Protein AF-A0A923X0F4-F1 (afdb_monomer)

Mean predicted aligned error: 13.79 Å

Nearest PDB structures (foldseek):
  4oao-assembly1_B  TM=5.473E-01  e=1.309E+00  Geobacillus stearothermophilus
  4oap-assembly1_A  TM=5.104E-01  e=1.537E+00  Geobacillus stearothermophilus
  1cec-assembly1_A  TM=6.690E-01  e=5.242E+00  Acetivibrio thermocellus
  1ceo-assembly1_A  TM=1.581E-01  e=5.242E+00  Acetivibrio thermocellus

pLDDT: mean 73.49, std 22.54, range [30.67, 98.38]

Structure (mmCIF, N/CA/C/O backbone):
data_AF-A0A923X0F4-F1
#
_entry.id   AF-A0A923X0F4-F1
#
loop_
_atom_site.group_PDB
_atom_site.id
_atom_site.type_symbol
_atom_site.label_atom_id
_atom_site.label_alt_id
_atom_site.label_comp_id
_atom_site.label_asym_id
_atom_site.label_entity_id
_atom_site.label_seq_id
_atom_site.pdbx_PDB_ins_code
_atom_site.Cartn_x
_atom_site.Cartn_y
_atom_site.Cartn_z
_atom_site.occupancy
_atom_site.B_iso_or_equiv
_atom_site.auth_seq_id
_atom_site.auth_comp_id
_atom_site.auth_asym_id
_atom_site.auth_atom_id
_atom_site.pdbx_PDB_model_num
ATOM 1 N N . MET A 1 1 ? -20.127 78.535 -13.887 1.00 40.78 1 MET A N 1
ATOM 2 C CA . MET A 1 1 ? -19.732 77.899 -12.608 1.00 40.78 1 MET A CA 1
ATOM 3 C C . MET A 1 1 ? -20.714 76.769 -12.311 1.00 40.78 1 MET A C 1
ATOM 5 O O . MET A 1 1 ? -21.790 77.028 -11.791 1.00 40.78 1 MET A O 1
ATOM 9 N N . HIS A 1 2 ? -20.401 75.542 -12.746 1.00 36.91 2 HIS A N 1
ATOM 10 C CA . HIS A 1 2 ? -21.271 74.368 -12.594 1.00 36.91 2 HIS A CA 1
ATOM 11 C C . HIS A 1 2 ? -20.796 73.455 -11.456 1.00 36.91 2 HIS A C 1
ATOM 13 O O . HIS A 1 2 ? -19.602 73.264 -11.246 1.00 36.91 2 HIS A O 1
ATOM 19 N N . ARG A 1 3 ? -21.784 72.928 -10.728 1.00 49.88 3 ARG A N 1
ATOM 20 C CA . ARG A 1 3 ? -21.697 72.072 -9.541 1.00 49.88 3 ARG A CA 1
ATOM 21 C C . ARG A 1 3 ? -20.955 70.756 -9.821 1.00 49.88 3 ARG A C 1
ATOM 23 O O . ARG A 1 3 ? -21.397 69.990 -10.669 1.00 49.88 3 ARG A O 1
ATOM 30 N N . PHE A 1 4 ? -19.941 70.439 -9.015 1.00 44.97 4 PHE A N 1
ATOM 31 C CA . PHE A 1 4 ? -19.507 69.062 -8.748 1.00 44.97 4 PHE A CA 1
ATOM 32 C C . PHE A 1 4 ? -19.770 68.751 -7.272 1.00 44.97 4 PHE A C 1
ATOM 34 O O . PHE A 1 4 ? -18.969 69.057 -6.396 1.00 44.97 4 PHE A O 1
ATOM 41 N N . SER A 1 5 ? -20.930 68.162 -6.993 1.00 45.16 5 SER A N 1
ATOM 42 C CA . SER A 1 5 ? -21.288 67.637 -5.676 1.00 45.16 5 SER A CA 1
ATOM 43 C C . SER A 1 5 ? -21.949 66.273 -5.855 1.00 45.16 5 SER A C 1
ATOM 45 O O . SER A 1 5 ? -23.154 66.203 -6.084 1.00 45.16 5 SER A O 1
ATOM 47 N N . SER A 1 6 ? -21.155 65.199 -5.822 1.00 46.47 6 SER A N 1
ATOM 48 C CA . SER A 1 6 ? -21.557 63.860 -5.341 1.00 46.47 6 SER A CA 1
ATOM 49 C C . SER A 1 6 ? -20.480 62.801 -5.616 1.00 46.47 6 SER A C 1
ATOM 51 O O . SER A 1 6 ? -20.704 61.825 -6.322 1.00 46.47 6 SER A O 1
ATOM 53 N N . LEU A 1 7 ? -19.309 62.928 -4.989 1.00 45.50 7 LEU A N 1
ATOM 54 C CA . LEU A 1 7 ? -18.513 61.734 -4.695 1.00 45.50 7 LEU A CA 1
ATOM 55 C C . LEU A 1 7 ? -18.992 61.212 -3.342 1.00 45.50 7 LEU A C 1
ATOM 57 O O . LEU A 1 7 ? -18.566 61.678 -2.289 1.00 45.50 7 LEU A O 1
ATOM 61 N N . ARG A 1 8 ? -19.971 60.298 -3.382 1.00 57.38 8 ARG A N 1
ATOM 62 C CA . ARG A 1 8 ? -20.372 59.522 -2.205 1.00 57.38 8 ARG A CA 1
ATOM 63 C C . ARG A 1 8 ? -19.148 58.738 -1.734 1.00 57.38 8 ARG A C 1
ATOM 65 O O . ARG A 1 8 ? -18.519 58.042 -2.526 1.00 57.38 8 ARG A O 1
ATOM 72 N N . SER A 1 9 ? -18.813 58.879 -0.457 1.00 61.22 9 SER A N 1
ATOM 73 C CA . SER A 1 9 ? -17.728 58.154 0.198 1.00 61.22 9 SER A CA 1
ATOM 74 C C . SER A 1 9 ? -17.900 56.650 -0.016 1.00 61.22 9 SER A C 1
ATOM 76 O O . SER A 1 9 ? -18.870 56.064 0.469 1.00 61.22 9 SER A O 1
ATOM 78 N N . ILE A 1 10 ? -16.970 56.028 -0.739 1.00 66.12 10 ILE A N 1
ATOM 79 C CA . ILE A 1 10 ? -16.886 54.569 -0.810 1.00 66.12 10 ILE A CA 1
ATOM 80 C C . ILE A 1 10 ? -16.557 54.085 0.610 1.00 66.12 10 ILE A C 1
ATOM 82 O O . ILE A 1 10 ? -15.610 54.606 1.209 1.00 66.12 10 ILE A O 1
ATOM 86 N N . PRO A 1 11 ? -17.312 53.131 1.182 1.00 76.69 11 PRO A N 1
ATOM 87 C CA . PRO A 1 11 ? -17.006 52.605 2.503 1.00 76.69 11 PRO A CA 1
ATOM 88 C C . PRO A 1 11 ? -15.574 52.069 2.511 1.00 76.69 11 PRO A C 1
ATOM 90 O O . PRO A 1 11 ? -15.202 51.289 1.631 1.00 76.69 11 PRO A O 1
ATOM 93 N N . LEU A 1 12 ? -14.775 52.447 3.514 1.00 69.31 12 LEU A N 1
ATOM 94 C CA . LEU A 1 12 ? -13.382 51.993 3.651 1.00 69.31 12 LEU A CA 1
ATOM 95 C C . LEU A 1 12 ? -13.247 50.461 3.526 1.00 69.31 12 LEU A C 1
ATOM 97 O O . LEU A 1 12 ? -12.248 49.964 3.008 1.00 69.31 12 LEU A O 1
ATOM 101 N N . GLY A 1 13 ? -14.275 49.713 3.944 1.00 73.00 13 GLY A N 1
ATOM 102 C CA . GLY A 1 13 ? -14.331 48.255 3.826 1.00 73.00 13 GLY A CA 1
ATOM 103 C C . GLY A 1 13 ? -14.318 47.736 2.384 1.00 73.00 13 GLY A C 1
ATOM 104 O O . GLY A 1 13 ? -13.691 46.715 2.117 1.00 73.00 13 GLY A O 1
ATOM 105 N N . THR A 1 14 ? -14.939 48.443 1.437 1.00 65.81 14 THR A N 1
ATOM 106 C CA . THR A 1 14 ? -14.987 48.038 0.022 1.00 65.81 14 THR A CA 1
ATOM 107 C C . THR A 1 14 ? -13.632 48.244 -0.655 1.00 65.81 14 THR A C 1
ATOM 109 O O . THR A 1 14 ? -13.173 47.382 -1.402 1.00 65.81 14 THR A O 1
ATOM 112 N N . VAL A 1 15 ? -12.948 49.346 -0.329 1.00 69.25 15 VAL A N 1
ATOM 113 C CA . VAL A 1 15 ? -11.586 49.625 -0.816 1.00 69.25 15 VAL A CA 1
ATOM 114 C C . VAL A 1 15 ? -10.592 48.613 -0.242 1.00 69.25 15 VAL A C 1
ATOM 116 O O . VAL A 1 15 ? -9.762 48.083 -0.977 1.00 69.25 15 VAL A O 1
ATOM 119 N N . ALA A 1 16 ? -10.717 48.274 1.044 1.00 63.53 16 ALA A N 1
ATOM 120 C CA . ALA A 1 16 ? -9.880 47.259 1.679 1.00 63.53 16 ALA A CA 1
ATOM 121 C C . ALA A 1 16 ? -10.067 45.868 1.045 1.00 63.53 16 ALA A C 1
ATOM 123 O O . ALA A 1 16 ? -9.080 45.178 0.799 1.00 63.53 16 ALA A O 1
ATOM 124 N N . LEU A 1 17 ? -11.305 45.470 0.721 1.00 61.31 17 LEU A N 1
ATOM 125 C CA . LEU A 1 17 ? -11.577 44.192 0.053 1.00 61.31 17 LEU A CA 1
ATOM 126 C C . LEU A 1 17 ? -10.987 44.143 -1.364 1.00 61.31 17 LEU A C 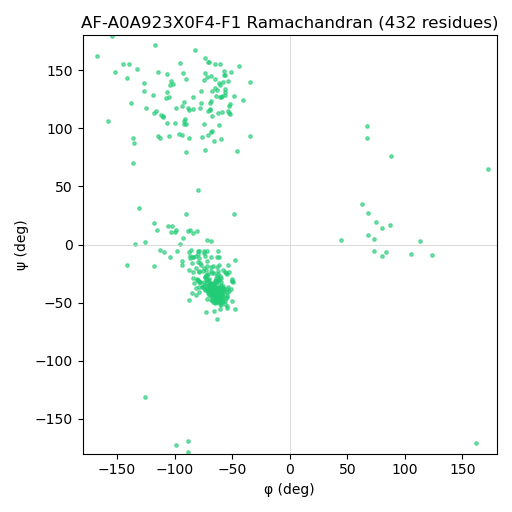1
ATOM 128 O O . LEU A 1 17 ? -10.387 43.138 -1.743 1.00 61.31 17 LEU A O 1
ATOM 132 N N . ALA A 1 18 ? -11.125 45.232 -2.126 1.00 66.25 18 ALA A N 1
ATOM 133 C CA . ALA A 1 18 ? -10.590 45.335 -3.481 1.00 66.25 18 ALA A CA 1
ATOM 134 C C . ALA A 1 18 ? -9.054 45.295 -3.494 1.00 66.25 18 ALA A C 1
ATOM 136 O O . ALA A 1 18 ? -8.463 44.567 -4.289 1.00 66.25 18 ALA A O 1
ATOM 137 N N . LEU A 1 19 ? -8.400 46.004 -2.568 1.00 66.00 19 LEU A N 1
ATOM 138 C CA . LEU A 1 19 ? -6.943 45.962 -2.411 1.00 66.00 19 LEU A CA 1
ATOM 139 C C . LEU A 1 19 ? -6.453 44.577 -1.978 1.00 66.00 19 LEU A C 1
ATOM 141 O O . LEU A 1 19 ? -5.421 44.115 -2.459 1.00 66.00 19 LEU A O 1
ATOM 145 N N . PHE A 1 20 ? -7.203 43.882 -1.119 1.00 66.50 20 PHE A N 1
ATOM 146 C CA . PHE A 1 20 ? -6.862 42.522 -0.703 1.00 66.50 20 PHE A CA 1
ATOM 147 C C . PHE A 1 20 ? -6.993 41.518 -1.858 1.00 66.50 20 PHE A C 1
ATOM 149 O O . PHE A 1 20 ? -6.129 40.657 -2.028 1.00 66.50 20 PHE A O 1
ATOM 156 N N . ALA A 1 21 ? -8.037 41.650 -2.681 1.00 64.44 21 ALA A N 1
ATOM 157 C CA . ALA A 1 21 ? -8.219 40.847 -3.889 1.00 64.44 21 ALA A CA 1
ATOM 158 C C . ALA A 1 21 ? -7.116 41.117 -4.927 1.00 64.44 21 ALA A C 1
ATOM 160 O O . ALA A 1 21 ? -6.571 40.175 -5.501 1.00 64.44 21 ALA A O 1
ATOM 161 N N . LEU A 1 22 ? -6.727 42.384 -5.112 1.00 63.19 22 LEU A N 1
ATOM 162 C CA . LEU A 1 22 ? -5.649 42.778 -6.019 1.00 63.19 22 LEU A CA 1
ATOM 163 C C . LEU A 1 22 ? -4.289 42.242 -5.548 1.00 63.19 22 LEU A C 1
ATOM 165 O O . LEU A 1 22 ? -3.535 41.688 -6.341 1.00 63.19 22 LEU A O 1
ATOM 169 N N . LEU A 1 23 ? -3.990 42.338 -4.250 1.00 57.12 23 LEU A N 1
ATOM 170 C CA . LEU A 1 23 ? -2.750 41.814 -3.674 1.00 57.12 23 LEU A CA 1
ATOM 171 C C . LEU A 1 23 ? -2.678 40.285 -3.790 1.00 57.12 23 LEU A C 1
ATOM 173 O O . LEU A 1 23 ? -1.623 39.740 -4.109 1.00 57.12 23 LEU A O 1
ATOM 177 N N . ALA A 1 24 ? -3.800 39.589 -3.584 1.00 55.06 24 ALA A N 1
ATOM 178 C CA . ALA A 1 24 ? -3.887 38.150 -3.804 1.00 55.06 24 ALA A CA 1
ATOM 179 C C . ALA A 1 24 ? -3.652 37.787 -5.280 1.00 55.06 24 ALA A C 1
ATOM 181 O O . ALA A 1 24 ? -2.912 36.847 -5.555 1.00 55.06 24 ALA A O 1
ATOM 182 N N . ALA A 1 25 ? -4.210 38.554 -6.222 1.00 56.00 25 ALA A N 1
ATOM 183 C CA . ALA A 1 25 ? -3.979 38.355 -7.651 1.00 56.00 25 ALA A CA 1
ATOM 184 C C . ALA A 1 25 ? -2.509 38.595 -8.042 1.00 56.00 25 ALA A C 1
ATOM 186 O O . ALA A 1 25 ? -1.935 37.794 -8.773 1.00 56.00 25 ALA A O 1
ATOM 187 N N . VAL A 1 26 ? -1.866 39.636 -7.501 1.00 54.53 26 VAL A N 1
ATOM 188 C CA . VAL A 1 26 ? -0.442 39.933 -7.746 1.00 54.53 26 VAL A CA 1
ATOM 189 C C . VAL A 1 26 ? 0.465 38.845 -7.167 1.00 54.53 26 VAL A C 1
ATOM 191 O O . VAL A 1 26 ? 1.385 38.395 -7.841 1.00 54.53 26 VAL A O 1
ATOM 194 N N . LEU A 1 27 ? 0.188 38.356 -5.956 1.00 48.88 27 LEU A N 1
ATOM 195 C CA . LEU A 1 27 ? 0.956 37.264 -5.343 1.00 48.88 27 LEU A CA 1
ATOM 196 C C . LEU A 1 27 ? 0.783 35.922 -6.071 1.00 48.88 27 LEU A C 1
ATOM 198 O O . LEU A 1 27 ? 1.667 35.072 -5.994 1.00 48.88 27 LEU A O 1
ATOM 202 N N . VAL A 1 28 ? -0.331 35.734 -6.782 1.00 49.91 28 VAL A N 1
ATOM 203 C CA . VAL A 1 28 ? -0.559 34.589 -7.680 1.00 49.91 28 VAL A CA 1
ATOM 204 C C . VAL A 1 28 ? 0.134 34.791 -9.035 1.00 49.91 28 VAL A C 1
ATOM 206 O O . VAL A 1 28 ? 0.561 33.816 -9.647 1.00 49.91 28 VAL A O 1
ATOM 209 N N . ALA A 1 29 ? 0.284 36.038 -9.491 1.00 45.19 29 ALA A N 1
ATOM 210 C CA . ALA A 1 29 ? 0.821 36.375 -10.807 1.00 45.19 29 ALA A CA 1
ATOM 211 C C . ALA A 1 29 ? 2.353 36.485 -10.881 1.00 45.19 29 ALA A C 1
ATOM 213 O O . ALA A 1 29 ? 2.873 36.552 -11.990 1.00 45.19 29 ALA A O 1
ATOM 214 N N . VAL A 1 30 ? 3.089 36.504 -9.760 1.00 39.50 30 VAL A N 1
ATOM 215 C CA . VAL A 1 30 ? 4.566 36.538 -9.767 1.00 39.50 30 VAL A CA 1
ATOM 216 C C . VAL A 1 30 ? 5.127 35.110 -9.717 1.00 39.50 30 VAL A C 1
ATOM 218 O O . VAL A 1 30 ? 5.106 34.484 -8.654 1.00 39.50 30 VAL A O 1
ATOM 221 N N . PRO A 1 31 ? 5.680 34.560 -10.816 1.00 49.06 31 PRO A N 1
ATOM 222 C CA . PRO A 1 31 ? 6.335 33.264 -10.782 1.00 49.06 31 PRO A CA 1
ATOM 223 C C . PRO A 1 31 ? 7.725 33.423 -10.157 1.00 49.06 31 PRO A C 1
ATOM 225 O O . PRO A 1 31 ? 8.521 34.266 -10.570 1.00 49.06 31 PRO A O 1
ATOM 228 N N . ASN A 1 32 ? 8.063 32.560 -9.198 1.00 44.50 32 ASN A N 1
ATOM 229 C CA . ASN A 1 32 ? 9.451 32.344 -8.789 1.00 44.50 32 ASN A CA 1
ATOM 230 C C . ASN A 1 32 ? 10.218 31.709 -9.963 1.00 44.50 32 ASN A C 1
ATOM 232 O O . ASN A 1 32 ? 10.290 30.485 -10.072 1.00 44.50 32 ASN A O 1
ATOM 236 N N . ALA A 1 33 ? 10.795 32.540 -10.835 1.00 38.69 33 ALA A N 1
ATOM 237 C CA . ALA A 1 33 ? 11.501 32.124 -12.051 1.00 38.69 33 ALA A CA 1
ATOM 238 C C . ALA A 1 33 ? 12.635 31.107 -11.798 1.00 38.69 33 ALA A C 1
ATOM 240 O O . ALA A 1 33 ? 12.915 30.270 -12.645 1.00 38.69 33 ALA A O 1
ATOM 241 N N . ARG A 1 34 ? 13.222 31.083 -10.592 1.00 37.38 34 ARG A N 1
ATOM 242 C CA . ARG A 1 34 ? 14.266 30.112 -10.207 1.00 37.38 34 ARG A CA 1
ATOM 243 C C . ARG A 1 34 ? 13.759 28.720 -9.805 1.00 37.38 34 ARG A C 1
ATOM 245 O O . ARG A 1 34 ? 14.556 27.796 -9.707 1.00 37.38 34 ARG A O 1
ATOM 252 N N . GLY A 1 35 ? 12.462 28.553 -9.540 1.00 37.97 35 GLY A N 1
ATOM 253 C CA . GLY A 1 35 ? 11.881 27.253 -9.178 1.00 37.97 35 GLY A CA 1
ATOM 254 C C . GLY A 1 35 ? 11.451 26.407 -10.381 1.00 37.97 35 GLY A C 1
ATOM 255 O O . GLY A 1 35 ? 11.336 25.190 -10.253 1.00 37.97 35 GLY A O 1
ATOM 256 N N . ALA A 1 36 ? 11.216 27.042 -11.533 1.00 38.47 36 ALA A N 1
ATOM 257 C CA . ALA A 1 36 ? 10.720 26.388 -12.742 1.00 38.47 36 ALA A CA 1
ATOM 258 C C . ALA A 1 36 ? 11.828 25.632 -13.502 1.00 38.47 36 ALA A C 1
ATOM 260 O O . ALA A 1 36 ? 11.615 24.486 -13.888 1.00 38.47 36 ALA A O 1
ATOM 261 N N . GLU A 1 37 ? 13.032 26.207 -13.607 1.00 33.72 37 GLU A N 1
ATOM 262 C CA . GLU A 1 37 ? 14.169 25.598 -14.324 1.00 33.72 37 GLU A CA 1
ATOM 263 C C . GLU A 1 37 ? 14.682 24.299 -13.679 1.00 33.72 37 GLU A C 1
ATOM 265 O O . GLU A 1 37 ? 15.020 23.345 -14.374 1.00 33.72 37 GLU A O 1
ATOM 270 N N . ILE A 1 38 ? 14.689 24.204 -12.343 1.00 38.75 38 ILE A N 1
ATOM 271 C CA . ILE A 1 38 ? 15.139 22.987 -11.638 1.00 38.75 38 ILE A CA 1
ATOM 272 C C . ILE A 1 38 ? 14.076 21.870 -11.721 1.00 38.75 38 ILE A C 1
ATOM 274 O O . ILE A 1 38 ? 14.395 20.688 -11.597 1.00 38.75 38 ILE A O 1
ATOM 278 N N . ALA A 1 39 ? 12.806 22.223 -11.950 1.00 33.06 39 ALA A N 1
ATOM 279 C CA . ALA A 1 39 ? 11.706 21.266 -12.048 1.00 33.06 39 ALA A CA 1
ATOM 280 C C . ALA A 1 39 ? 11.567 20.636 -13.447 1.00 33.06 39 ALA A C 1
ATOM 282 O O . ALA A 1 39 ? 11.201 19.464 -13.525 1.00 33.06 39 ALA A O 1
ATOM 283 N N . GLU A 1 40 ? 11.879 21.371 -14.522 1.00 33.12 40 GLU A N 1
ATOM 284 C CA . GLU A 1 40 ? 11.744 20.898 -15.913 1.00 33.12 40 GLU A CA 1
ATOM 285 C C . GLU A 1 40 ? 12.791 19.854 -16.323 1.00 33.12 40 GLU A C 1
ATOM 287 O O . GLU A 1 40 ? 12.490 18.980 -17.130 1.00 33.12 40 GLU A O 1
ATOM 292 N N . GLY A 1 41 ? 13.991 19.882 -15.736 1.00 30.67 41 GLY A N 1
ATOM 293 C CA . GLY A 1 41 ? 15.040 18.901 -16.046 1.00 30.67 41 GLY A CA 1
ATOM 294 C C . GLY A 1 41 ? 14.861 17.526 -15.384 1.00 30.67 41 GLY A C 1
ATOM 295 O O . GLY A 1 41 ? 15.521 16.573 -15.786 1.00 30.67 41 GLY A O 1
ATOM 296 N N . TYR A 1 42 ? 14.002 17.407 -14.361 1.00 31.11 42 TYR A N 1
ATOM 297 C CA . TYR A 1 42 ? 13.914 16.201 -13.513 1.00 31.11 42 TYR A CA 1
ATOM 298 C C . TYR A 1 42 ? 12.550 15.496 -13.562 1.00 31.11 42 TYR A C 1
ATOM 300 O O . TYR A 1 42 ? 12.433 14.327 -13.195 1.00 31.11 42 TYR A O 1
ATOM 308 N N . TYR A 1 43 ? 11.512 16.199 -14.011 1.00 34.72 43 TYR A N 1
ATOM 309 C CA . TYR A 1 43 ? 10.156 15.689 -14.159 1.00 34.72 43 TYR A CA 1
ATOM 310 C C . TYR A 1 43 ? 9.634 16.214 -15.490 1.00 34.72 43 TYR A C 1
ATOM 312 O O . TYR A 1 43 ? 9.623 17.426 -15.686 1.00 34.72 43 TYR A O 1
ATOM 320 N N . GLY A 1 44 ? 9.245 15.312 -16.394 1.00 34.53 44 GLY A N 1
ATOM 321 C CA . GLY A 1 44 ? 8.764 15.647 -17.735 1.00 34.53 44 GLY A CA 1
ATOM 322 C C . GLY A 1 44 ? 7.786 16.826 -17.761 1.00 34.53 44 GLY A C 1
ATOM 323 O O . GLY A 1 44 ? 7.118 17.128 -16.769 1.00 34.53 44 GLY A O 1
ATOM 324 N N . SER A 1 45 ? 7.747 17.504 -18.912 1.00 38.34 45 SER A N 1
ATOM 325 C CA . SER A 1 45 ? 7.059 18.781 -19.140 1.00 38.34 45 SER A CA 1
ATOM 326 C C . SER A 1 45 ? 5.754 18.944 -18.343 1.00 38.34 45 SER A C 1
ATOM 328 O O . SER A 1 45 ? 4.927 18.031 -18.265 1.00 38.34 45 SER A O 1
ATOM 330 N N . ASN A 1 46 ? 5.512 20.153 -17.817 1.00 38.88 46 ASN A N 1
ATOM 331 C CA . ASN A 1 46 ? 4.300 20.546 -17.074 1.00 38.88 46 ASN A CA 1
ATOM 332 C C . ASN A 1 46 ? 2.962 20.153 -17.750 1.00 38.88 46 ASN A C 1
ATOM 334 O O . ASN A 1 46 ? 1.907 20.171 -17.113 1.00 38.88 46 ASN A O 1
ATOM 338 N N . LYS A 1 47 ? 2.997 19.752 -19.024 1.00 38.19 47 LYS A N 1
ATOM 339 C CA . LYS A 1 47 ? 1.879 19.251 -19.817 1.00 38.19 47 LYS A CA 1
ATOM 340 C C . LYS A 1 47 ? 1.278 17.934 -19.295 1.00 38.19 47 LYS A C 1
ATOM 342 O O . LYS A 1 47 ? 0.057 17.805 -19.390 1.00 38.19 47 LYS A O 1
ATOM 347 N N . GLU A 1 48 ? 2.069 17.032 -18.692 1.00 39.94 48 GLU A N 1
ATOM 348 C CA . GLU A 1 48 ? 1.570 15.784 -18.066 1.00 39.94 48 GLU A CA 1
ATOM 349 C C . GLU A 1 48 ? 0.839 16.046 -16.735 1.00 39.94 48 GLU A C 1
ATOM 351 O O . GLU A 1 48 ? -0.091 15.328 -16.376 1.00 39.94 48 GLU A O 1
ATOM 356 N N . ARG A 1 49 ? 1.189 17.122 -16.013 1.00 45.19 49 ARG A N 1
ATOM 357 C CA . ARG A 1 49 ? 0.538 17.498 -14.739 1.00 45.19 49 ARG A CA 1
ATOM 358 C C . ARG A 1 49 ? -0.855 18.111 -14.901 1.00 45.19 49 ARG A C 1
ATOM 360 O O . ARG A 1 49 ? -1.617 18.109 -13.938 1.00 45.19 49 ARG A O 1
ATOM 367 N N . ALA A 1 50 ? -1.183 18.629 -16.084 1.00 40.41 50 ALA A N 1
ATOM 368 C CA . ALA A 1 50 ? -2.487 19.227 -16.387 1.00 40.41 50 ALA A CA 1
ATOM 369 C C . ALA A 1 50 ? -3.547 18.194 -16.837 1.00 40.41 50 ALA A C 1
ATOM 371 O O . ALA A 1 50 ? -4.710 18.543 -17.044 1.00 40.41 50 ALA A O 1
ATOM 372 N N . GLU A 1 51 ? -3.172 16.919 -16.994 1.00 37.19 51 GLU A N 1
ATOM 373 C CA . GLU A 1 51 ? -4.077 15.840 -17.402 1.00 37.19 51 GLU A CA 1
ATOM 374 C C . GLU A 1 51 ? -4.655 15.108 -16.186 1.00 37.19 51 GLU A C 1
ATOM 376 O O . GLU A 1 51 ? -4.048 14.172 -15.687 1.00 37.19 51 GLU A O 1
ATOM 381 N N . GLY A 1 52 ? -5.846 15.507 -15.725 1.00 45.59 52 GLY A N 1
ATOM 382 C CA . GLY A 1 52 ? -6.654 14.713 -14.788 1.00 45.59 52 GLY A CA 1
ATOM 383 C C . GLY A 1 52 ? -6.041 14.578 -13.393 1.00 45.59 52 GLY A C 1
ATOM 384 O O . GLY A 1 52 ? -5.148 13.773 -13.165 1.00 45.59 52 GLY A O 1
ATOM 385 N N . SER A 1 53 ? -6.551 15.355 -12.438 1.00 50.91 53 SER A N 1
ATOM 386 C CA . SER A 1 53 ? -6.077 15.480 -11.051 1.00 50.91 53 SER A CA 1
ATOM 387 C C . SER A 1 53 ? -5.526 14.182 -10.437 1.00 50.91 53 SER A C 1
ATOM 389 O O . SER A 1 53 ? -6.293 13.405 -9.864 1.00 50.91 53 SER A O 1
ATOM 391 N N . ILE A 1 54 ? -4.205 13.970 -10.528 1.00 61.66 54 ILE A N 1
ATOM 392 C CA . ILE A 1 54 ? -3.475 12.887 -9.849 1.00 61.66 54 ILE A CA 1
ATOM 393 C C . ILE A 1 54 ? -4.045 12.760 -8.435 1.00 61.66 54 ILE A C 1
ATOM 395 O O . ILE A 1 54 ? -4.088 13.774 -7.726 1.00 61.66 54 ILE A O 1
ATOM 399 N N . PRO A 1 55 ? -4.523 11.575 -8.020 1.00 70.56 55 PRO A N 1
ATOM 400 C CA . PRO A 1 55 ? -5.241 11.470 -6.771 1.00 70.56 55 PRO A CA 1
ATOM 401 C C . PRO A 1 55 ? -4.356 11.860 -5.610 1.00 70.56 55 PRO A C 1
ATOM 403 O O . PRO A 1 55 ? -3.360 11.205 -5.296 1.00 70.56 55 PRO A O 1
ATOM 406 N N . SER A 1 56 ? -4.746 12.978 -5.015 1.00 82.12 56 SER A N 1
ATOM 407 C CA . SER A 1 56 ? -4.053 13.625 -3.925 1.00 82.12 56 SER A CA 1
ATOM 408 C C . SER A 1 56 ? -4.663 13.198 -2.600 1.00 82.12 56 SER A C 1
ATOM 410 O O . SER A 1 56 ? -5.845 12.851 -2.511 1.00 82.12 56 SER A O 1
ATOM 412 N N . LEU A 1 57 ? -3.864 13.307 -1.542 1.00 82.25 57 LEU A N 1
ATOM 413 C CA . LEU A 1 57 ? -4.333 13.118 -0.175 1.00 82.25 57 LEU A CA 1
ATOM 414 C C . LEU A 1 57 ? -5.555 14.000 0.138 1.00 82.25 57 LEU A C 1
ATOM 416 O O . LEU A 1 57 ? -6.520 13.522 0.724 1.00 82.25 57 LEU A O 1
ATOM 420 N N . GLY A 1 58 ? -5.569 15.254 -0.331 1.00 79.38 58 GLY A N 1
ATOM 421 C CA . GLY A 1 58 ? -6.706 16.163 -0.146 1.00 79.38 58 GLY A CA 1
ATOM 422 C C . GLY A 1 58 ? -8.006 15.644 -0.772 1.00 79.38 58 GLY A C 1
ATOM 423 O O . GLY A 1 58 ? -9.053 15.675 -0.127 1.00 79.38 58 GLY A O 1
ATOM 424 N N . GLY A 1 59 ? -7.946 15.104 -1.995 1.00 83.88 59 GLY A N 1
ATOM 425 C CA . GLY A 1 59 ? -9.106 14.481 -2.641 1.00 83.88 59 GLY A CA 1
ATOM 426 C C . GLY A 1 59 ? -9.618 13.250 -1.885 1.00 83.88 59 GLY A C 1
ATOM 427 O O . GLY A 1 59 ? -10.827 13.058 -1.750 1.00 83.88 59 GLY A O 1
ATOM 428 N N . LYS A 1 60 ? -8.710 12.445 -1.320 1.00 89.12 60 LYS A N 1
ATOM 429 C CA . LYS A 1 60 ? -9.075 11.268 -0.518 1.00 89.12 60 LYS A CA 1
ATOM 430 C C . LYS A 1 60 ? -9.690 11.614 0.831 1.00 89.12 60 LYS A C 1
ATOM 432 O O . LYS A 1 60 ? -10.700 11.015 1.180 1.00 89.12 60 LYS A O 1
ATOM 437 N N . ILE A 1 61 ? -9.148 12.607 1.531 1.00 87.31 61 ILE A N 1
ATOM 438 C CA . ILE A 1 61 ? -9.706 13.151 2.778 1.00 87.31 61 ILE A CA 1
ATOM 439 C C . ILE A 1 61 ? -11.159 13.595 2.560 1.00 87.31 61 ILE A C 1
ATOM 441 O O . ILE A 1 61 ? -12.046 13.235 3.332 1.00 87.31 61 ILE A O 1
ATOM 445 N N . ILE A 1 62 ? -11.424 14.312 1.464 1.00 86.19 62 ILE A N 1
ATOM 446 C CA . ILE A 1 62 ? -12.777 14.763 1.107 1.00 86.19 62 ILE A CA 1
ATOM 447 C C . ILE A 1 62 ? -13.693 13.585 0.812 1.00 86.19 62 ILE A C 1
ATOM 449 O O . ILE A 1 62 ? -14.782 13.510 1.372 1.00 86.19 62 ILE A O 1
ATOM 453 N N . GLY A 1 63 ? -13.251 12.664 -0.049 1.00 89.25 63 GLY A N 1
ATOM 454 C CA . GLY A 1 63 ? -14.040 11.485 -0.393 1.00 89.25 63 GLY A CA 1
ATOM 455 C C . GLY A 1 63 ? -14.364 10.630 0.833 1.00 89.25 63 GLY A C 1
ATOM 456 O O . GLY A 1 63 ? -15.479 10.135 0.949 1.00 89.25 63 GLY A O 1
ATOM 457 N N . TYR A 1 64 ? -13.424 10.505 1.774 1.00 92.50 64 TYR A N 1
ATOM 458 C CA . TYR A 1 64 ? -13.640 9.791 3.028 1.00 92.50 64 TYR A CA 1
ATOM 459 C C . TYR A 1 64 ? -14.664 10.508 3.911 1.00 92.50 64 TYR A C 1
ATOM 461 O O . TYR A 1 64 ? -15.607 9.872 4.364 1.00 92.50 64 TYR A O 1
ATOM 469 N N . SER A 1 65 ? -14.552 11.830 4.093 1.00 89.50 65 SER A N 1
ATOM 470 C CA . SER A 1 65 ? -15.557 12.614 4.832 1.00 89.50 65 SER A CA 1
ATOM 471 C C . SER A 1 65 ? -16.950 12.441 4.226 1.00 89.50 65 SER A C 1
ATOM 473 O O . SER A 1 65 ? -17.885 12.087 4.932 1.00 89.50 65 SER A O 1
ATOM 475 N N . GLN A 1 66 ? -17.072 12.580 2.903 1.00 90.56 66 GLN A N 1
ATOM 476 C CA . GLN A 1 66 ? -18.335 12.385 2.186 1.00 90.56 66 GLN A CA 1
ATOM 477 C C . GLN A 1 66 ? -18.882 10.965 2.349 1.00 90.56 66 GLN A C 1
ATOM 479 O O . GLN A 1 66 ? -20.095 10.778 2.436 1.00 90.56 66 GLN A O 1
ATOM 484 N N . TYR A 1 67 ? -18.005 9.959 2.386 1.00 94.44 67 TYR A N 1
ATOM 485 C CA . TYR A 1 67 ? -18.397 8.588 2.680 1.00 94.44 67 TYR A CA 1
ATOM 486 C C . TYR A 1 67 ? -18.984 8.481 4.094 1.00 94.44 67 TYR A C 1
ATOM 488 O O . TYR A 1 67 ? -20.063 7.909 4.247 1.00 94.44 67 TYR A O 1
ATOM 496 N N . VAL A 1 68 ? -18.312 9.028 5.114 1.00 93.94 68 VAL A N 1
ATOM 497 C CA . VAL A 1 68 ? -18.801 8.987 6.504 1.00 93.94 68 VAL A CA 1
ATOM 498 C C . VAL A 1 68 ? -20.130 9.727 6.631 1.00 93.94 68 VAL A C 1
ATOM 500 O O . VAL A 1 68 ? -21.084 9.153 7.151 1.00 93.94 68 VAL A O 1
ATOM 503 N N . ASP A 1 69 ? -20.227 10.938 6.082 1.00 91.81 69 ASP A N 1
ATOM 504 C CA . ASP A 1 69 ? -21.438 11.764 6.123 1.00 91.81 69 ASP A CA 1
ATOM 505 C C . ASP A 1 69 ? -22.623 11.058 5.454 1.00 91.81 69 ASP A C 1
ATOM 507 O O . ASP A 1 69 ? -23.725 11.013 5.998 1.00 91.81 69 ASP A O 1
ATOM 511 N N . LYS A 1 70 ? -22.394 10.453 4.282 1.00 94.12 70 LYS A N 1
ATOM 512 C CA . LYS A 1 70 ? -23.440 9.761 3.522 1.00 94.12 70 LYS A CA 1
ATOM 513 C C . LYS A 1 70 ? -23.950 8.504 4.225 1.00 94.12 70 LYS A C 1
ATOM 515 O O . LYS A 1 70 ? -25.135 8.197 4.122 1.00 94.12 70 LYS A O 1
ATOM 520 N N . ASN A 1 71 ? -23.065 7.737 4.860 1.00 94.88 71 ASN A N 1
ATOM 521 C CA . ASN A 1 71 ? -23.431 6.455 5.465 1.00 94.88 71 ASN A CA 1
ATOM 522 C C . ASN A 1 71 ? -23.803 6.587 6.952 1.00 94.88 71 ASN A C 1
ATOM 524 O O . ASN A 1 71 ? -24.422 5.682 7.499 1.00 94.88 71 ASN A O 1
ATOM 528 N N . GLY A 1 72 ? -23.430 7.682 7.619 1.00 94.38 72 GLY A N 1
ATOM 529 C CA . GLY A 1 72 ? -23.591 7.865 9.067 1.00 94.38 72 GLY A CA 1
ATOM 530 C C . GLY A 1 72 ? -22.614 7.037 9.915 1.00 94.38 72 GLY A C 1
ATOM 531 O O . GLY A 1 72 ? -22.710 7.013 11.143 1.00 94.38 72 GLY A O 1
ATOM 532 N N . PHE A 1 73 ? -21.676 6.328 9.282 1.00 93.62 73 PHE A N 1
ATOM 533 C CA . PHE A 1 73 ? -20.639 5.539 9.941 1.00 93.62 73 PHE A CA 1
ATOM 534 C C . PHE A 1 73 ? -19.378 5.433 9.066 1.00 93.62 73 PHE A C 1
ATOM 536 O O . PHE A 1 73 ? -19.485 5.420 7.834 1.00 93.62 73 PHE A O 1
ATOM 543 N N . PRO A 1 74 ? -18.181 5.341 9.678 1.00 95.56 74 PRO A N 1
ATOM 544 C CA . PRO A 1 74 ? -16.944 5.086 8.946 1.00 95.56 74 PRO A CA 1
ATOM 545 C C . PRO A 1 74 ? -16.950 3.692 8.304 1.00 95.56 74 PRO A C 1
ATOM 547 O O . PRO A 1 74 ? -17.667 2.798 8.766 1.00 95.56 74 PRO A O 1
ATOM 550 N N . PRO A 1 75 ? -16.177 3.470 7.225 1.00 96.94 75 PRO A N 1
ATOM 551 C CA . PRO A 1 75 ? -15.991 2.125 6.696 1.00 96.94 75 PRO A CA 1
ATOM 552 C C . PRO A 1 75 ? -15.343 1.235 7.764 1.00 96.94 75 PRO A C 1
ATOM 554 O O . PRO A 1 75 ? -14.647 1.723 8.646 1.00 96.94 75 PRO A O 1
ATOM 557 N N . GLN A 1 76 ? -15.546 -0.078 7.683 1.00 96.62 76 GLN A N 1
ATOM 558 C CA . GLN A 1 76 ? -14.899 -1.010 8.614 1.00 96.62 76 GLN A CA 1
ATOM 559 C C . GLN A 1 76 ? -13.405 -1.177 8.309 1.00 96.62 76 GLN A C 1
ATOM 561 O O . GLN A 1 76 ? -12.629 -1.445 9.216 1.00 96.62 76 GLN A O 1
ATOM 566 N N . ASN A 1 77 ? -13.013 -0.991 7.046 1.00 98.00 77 ASN A N 1
ATOM 567 C CA . ASN A 1 77 ? -11.633 -1.067 6.581 1.00 98.00 77 ASN A CA 1
ATOM 568 C C . ASN A 1 77 ? -11.236 0.205 5.820 1.00 98.00 77 ASN A C 1
ATOM 570 O O . ASN A 1 77 ? -11.990 0.709 4.981 1.00 98.00 77 ASN A O 1
ATOM 574 N N . LEU A 1 78 ? -10.022 0.687 6.051 1.00 97.81 78 LEU A N 1
ATOM 575 C CA . LEU A 1 78 ? -9.416 1.784 5.309 1.00 97.81 78 LEU A CA 1
ATOM 576 C C . LEU A 1 78 ? -8.168 1.273 4.598 1.00 97.81 78 LEU A C 1
ATOM 578 O O . LEU A 1 78 ? -7.174 0.923 5.230 1.00 97.81 78 LEU A O 1
ATOM 582 N N . ILE A 1 79 ? -8.223 1.249 3.266 1.00 98.31 79 ILE A N 1
ATOM 583 C CA . ILE A 1 79 ? -7.082 0.852 2.444 1.00 98.31 79 ILE A CA 1
ATOM 584 C C . ILE A 1 79 ? -6.188 2.077 2.263 1.00 98.31 79 ILE A C 1
ATOM 586 O O . ILE A 1 79 ? -6.598 3.076 1.664 1.00 98.31 79 ILE A O 1
ATOM 590 N N . LEU A 1 80 ? -4.967 1.998 2.773 1.00 97.62 80 LEU A N 1
ATOM 591 C CA . LEU A 1 80 ? -3.926 3.012 2.648 1.00 97.62 80 LEU A CA 1
ATOM 592 C C . LEU A 1 80 ? -2.867 2.522 1.656 1.00 97.62 80 LEU A C 1
ATOM 594 O O . LEU A 1 80 ? -2.622 1.327 1.558 1.00 97.62 80 LEU A O 1
ATOM 598 N N . GLY A 1 81 ? -2.237 3.416 0.896 1.00 95.94 81 GLY A N 1
ATOM 599 C CA . GLY A 1 81 ? -1.093 3.043 0.059 1.00 95.94 81 GLY A CA 1
ATOM 600 C C . GLY A 1 81 ? -0.764 4.039 -1.044 1.00 95.94 81 GLY A C 1
ATOM 601 O O . GLY A 1 81 ? -1.328 5.134 -1.105 1.00 95.94 81 GLY A O 1
ATOM 602 N N . THR A 1 82 ? 0.137 3.624 -1.927 1.00 92.88 82 THR A N 1
ATOM 603 C CA . THR A 1 82 ? 0.560 4.367 -3.123 1.00 92.88 82 THR A CA 1
ATOM 604 C C . THR A 1 82 ? -0.332 4.050 -4.331 1.00 92.88 82 THR A C 1
ATOM 606 O O . THR A 1 82 ? -1.364 3.376 -4.215 1.00 92.88 82 THR A O 1
ATOM 609 N N . SER A 1 83 ? 0.083 4.480 -5.530 1.00 92.38 83 SER A N 1
ATOM 610 C CA . SER A 1 83 ? -0.593 4.136 -6.782 1.00 92.38 83 SER A CA 1
ATOM 611 C C . SER A 1 83 ? -0.803 2.631 -6.984 1.00 92.38 83 SER A C 1
ATOM 613 O O . SER A 1 83 ? -1.750 2.241 -7.667 1.00 92.38 83 SER A O 1
ATOM 615 N N . ARG A 1 84 ? 0.001 1.776 -6.339 1.00 94.06 84 ARG A N 1
ATOM 616 C CA . ARG A 1 84 ? -0.144 0.311 -6.386 1.00 94.06 84 ARG A CA 1
ATOM 617 C C . ARG A 1 84 ? -1.381 -0.199 -5.644 1.00 94.06 84 ARG A C 1
ATOM 619 O O . ARG A 1 84 ? -1.971 -1.195 -6.052 1.00 94.06 84 ARG A O 1
ATOM 626 N N . GLY A 1 85 ? -1.827 0.508 -4.604 1.00 95.25 85 GLY A N 1
ATOM 627 C CA . GLY A 1 85 ? -3.039 0.176 -3.845 1.00 95.25 85 GLY A CA 1
ATOM 628 C C . GLY A 1 85 ? -4.337 0.718 -4.456 1.00 95.25 85 GLY A C 1
ATOM 629 O O . GLY A 1 85 ? -5.426 0.252 -4.122 1.00 95.25 85 GLY A O 1
ATOM 630 N N . MET A 1 86 ? -4.255 1.672 -5.392 1.00 93.75 86 MET A N 1
ATOM 631 C CA . MET A 1 86 ? -5.429 2.372 -5.946 1.00 93.75 86 MET A CA 1
ATOM 632 C C . MET A 1 86 ? -6.424 1.465 -6.686 1.00 93.75 86 MET A C 1
ATOM 634 O O . MET A 1 86 ? -7.595 1.826 -6.822 1.00 93.75 86 MET A O 1
ATOM 638 N N . MET A 1 87 ? -5.966 0.303 -7.159 1.00 92.88 87 MET A N 1
ATOM 639 C CA . MET A 1 87 ? -6.772 -0.651 -7.926 1.00 92.88 87 MET A CA 1
ATOM 640 C C . MET A 1 87 ? -7.535 -1.659 -7.055 1.00 92.88 87 MET A C 1
ATOM 642 O O . MET A 1 87 ? -8.355 -2.404 -7.591 1.00 92.88 87 MET A O 1
ATOM 646 N N . LEU A 1 88 ? -7.310 -1.688 -5.734 1.00 96.44 88 LEU A N 1
ATOM 647 C CA . LEU A 1 88 ? -8.094 -2.536 -4.833 1.00 96.44 88 LEU A CA 1
ATOM 648 C C . LEU A 1 88 ? -9.530 -2.006 -4.739 1.00 96.44 88 LEU A C 1
ATOM 650 O O . LEU A 1 88 ? -9.758 -0.891 -4.270 1.00 96.44 88 LEU A O 1
ATOM 654 N N . ASP A 1 89 ? -10.496 -2.800 -5.204 1.00 96.81 89 ASP A N 1
ATOM 655 C CA . ASP A 1 89 ? -11.911 -2.418 -5.266 1.00 96.81 89 ASP A CA 1
ATOM 656 C C . ASP A 1 89 ? -12.628 -2.752 -3.943 1.00 96.81 89 ASP A C 1
ATOM 658 O O . ASP A 1 89 ? -12.798 -3.936 -3.627 1.00 96.81 89 ASP A O 1
ATOM 662 N N . PRO A 1 90 ? -13.131 -1.753 -3.193 1.00 97.88 90 PRO A N 1
ATOM 663 C CA . PRO A 1 90 ? -13.893 -1.971 -1.964 1.00 97.88 90 PRO A CA 1
ATOM 664 C C . PRO A 1 90 ? -15.129 -2.865 -2.125 1.00 97.88 90 PRO A C 1
ATOM 666 O O . PRO A 1 90 ? -15.556 -3.503 -1.165 1.00 97.88 90 PRO A O 1
ATOM 669 N N . ARG A 1 91 ? -15.703 -2.980 -3.331 1.00 97.56 91 ARG A N 1
ATOM 670 C CA . ARG A 1 91 ? -16.799 -3.932 -3.593 1.00 97.56 91 ARG A CA 1
ATOM 671 C C . ARG A 1 91 ? -16.334 -5.380 -3.564 1.00 97.56 91 ARG A C 1
ATOM 673 O O . ARG A 1 91 ? -17.114 -6.257 -3.205 1.00 97.56 91 ARG A O 1
ATOM 680 N N . VAL A 1 92 ? -15.096 -5.643 -3.986 1.00 98.06 92 VAL A N 1
ATOM 681 C CA . VAL A 1 92 ? -14.507 -6.983 -3.894 1.00 98.06 92 VAL A CA 1
ATOM 682 C C . VAL A 1 92 ? -14.287 -7.312 -2.426 1.00 98.06 92 VAL A C 1
ATOM 684 O O . VAL A 1 92 ? -14.708 -8.385 -2.017 1.00 98.06 92 VAL A O 1
ATOM 687 N N . VAL A 1 93 ? -13.758 -6.365 -1.637 1.00 97.94 93 VAL A N 1
ATOM 688 C CA . VAL A 1 93 ? -13.615 -6.511 -0.176 1.00 97.94 93 VAL A CA 1
ATOM 689 C C . VAL A 1 93 ? -14.964 -6.861 0.450 1.00 97.94 93 VAL A C 1
ATOM 691 O O . VAL A 1 93 ? -15.104 -7.922 1.044 1.00 97.94 93 VAL A O 1
ATOM 694 N N . LYS A 1 94 ? -16.000 -6.049 0.199 1.00 97.38 94 LYS A N 1
ATOM 695 C CA . LYS A 1 94 ? -17.363 -6.290 0.698 1.00 97.38 94 LYS A CA 1
ATOM 696 C C . LYS A 1 94 ? -17.909 -7.664 0.319 1.00 97.38 94 LYS A C 1
ATOM 698 O O . LYS A 1 94 ? -18.608 -8.271 1.121 1.00 97.38 94 LYS A O 1
ATOM 703 N N . ARG A 1 95 ? -17.625 -8.139 -0.895 1.00 98.00 95 ARG A N 1
ATOM 704 C CA . ARG A 1 95 ? -18.103 -9.437 -1.380 1.00 98.00 95 ARG A CA 1
ATOM 705 C C . ARG A 1 95 ? -17.394 -10.614 -0.712 1.00 98.00 95 ARG A C 1
ATOM 707 O O . ARG A 1 95 ? -18.059 -11.614 -0.479 1.00 98.00 95 ARG A O 1
ATOM 714 N N . VAL A 1 96 ? -16.087 -10.517 -0.457 1.00 96.94 96 VAL A N 1
ATOM 715 C CA . VAL A 1 96 ? -15.314 -11.635 0.115 1.00 96.94 96 VAL A CA 1
ATOM 716 C C . VAL A 1 96 ? -15.406 -11.673 1.641 1.00 96.94 96 VAL A C 1
ATOM 718 O O . VAL A 1 96 ? -15.672 -12.731 2.190 1.00 96.94 96 VAL A O 1
ATOM 721 N N . SER A 1 97 ? -15.326 -10.517 2.309 1.00 96.19 97 SER A N 1
ATOM 722 C CA . SER A 1 97 ? -15.272 -10.442 3.776 1.00 96.19 97 SER A CA 1
ATOM 723 C C . SER A 1 97 ? -16.586 -10.007 4.432 1.00 96.19 97 SER A C 1
ATOM 725 O O . SER A 1 97 ? -16.716 -10.012 5.653 1.00 96.19 97 SER A O 1
ATOM 727 N N . GLY A 1 98 ? -17.563 -9.527 3.653 1.00 96.31 98 GLY A N 1
ATOM 728 C CA . GLY A 1 98 ? -18.778 -8.889 4.178 1.00 96.31 98 GLY A CA 1
ATOM 729 C C . GLY A 1 98 ? -18.556 -7.477 4.745 1.00 96.31 98 GLY A C 1
ATOM 730 O O . GLY A 1 98 ? -19.526 -6.775 5.069 1.00 96.31 98 GLY A O 1
ATOM 731 N N . ARG A 1 99 ? -17.303 -7.009 4.824 1.00 95.88 99 ARG A N 1
ATOM 732 C CA . ARG A 1 99 ? -16.927 -5.750 5.477 1.00 95.88 99 ARG A CA 1
ATOM 733 C C . ARG A 1 99 ? -16.957 -4.566 4.513 1.00 95.88 99 ARG A C 1
ATOM 735 O O . ARG A 1 99 ? -16.615 -4.683 3.340 1.00 95.88 99 ARG A O 1
ATOM 742 N N . THR A 1 100 ? -17.386 -3.396 4.983 1.00 97.31 100 THR A N 1
ATOM 743 C CA . THR A 1 100 ? -17.266 -2.165 4.183 1.00 97.31 100 THR A CA 1
ATOM 744 C C . THR A 1 100 ? -15.819 -1.688 4.146 1.00 97.31 100 THR A C 1
ATOM 746 O O . THR A 1 100 ? -15.078 -1.855 5.115 1.00 97.31 100 THR A O 1
ATOM 749 N N . ALA A 1 101 ? -15.421 -1.078 3.033 1.00 97.94 101 ALA A N 1
ATOM 750 C CA . ALA A 1 101 ? -14.087 -0.526 2.871 1.00 97.94 101 ALA A CA 1
ATOM 751 C C . ALA A 1 101 ? -14.127 0.819 2.141 1.00 97.94 101 ALA A C 1
ATOM 753 O O . ALA A 1 101 ? -15.049 1.089 1.368 1.00 97.94 101 ALA A O 1
ATOM 754 N N . PHE A 1 102 ? -13.102 1.634 2.365 1.00 97.81 102 PHE A N 1
ATOM 755 C CA . PHE A 1 102 ? -12.813 2.819 1.564 1.00 97.81 102 PHE A CA 1
ATOM 756 C C . PHE A 1 102 ? -11.365 2.762 1.077 1.00 97.81 102 PHE A C 1
ATOM 758 O O 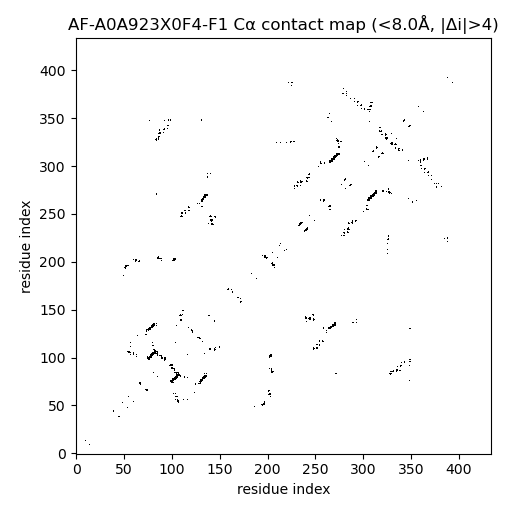. PHE A 1 102 ? -10.452 2.508 1.864 1.00 97.81 102 PHE A O 1
ATOM 765 N N . ASN A 1 103 ? -11.142 3.008 -0.215 1.00 97.75 103 ASN A N 1
ATOM 766 C CA . ASN A 1 103 ? -9.801 3.056 -0.782 1.00 97.75 103 ASN A CA 1
ATOM 767 C C . ASN A 1 103 ? -9.237 4.479 -0.744 1.00 97.75 103 ASN A C 1
ATOM 769 O O . ASN A 1 103 ? -9.614 5.347 -1.535 1.00 97.75 103 ASN A O 1
ATOM 773 N N . SER A 1 104 ? -8.275 4.703 0.144 1.00 96.31 104 SER A N 1
ATOM 774 C CA . SER A 1 104 ? -7.577 5.973 0.308 1.00 96.31 104 SER A CA 1
ATOM 775 C C . SER A 1 104 ? -6.148 5.972 -0.245 1.00 96.31 104 SER A C 1
ATOM 777 O O . SER A 1 104 ? -5.376 6.884 0.053 1.00 96.31 104 SER A O 1
ATOM 779 N N . SER A 1 105 ? -5.782 5.000 -1.079 1.00 95.31 105 SER A N 1
ATOM 780 C CA . SER A 1 105 ? -4.475 4.991 -1.731 1.00 95.31 105 SER A CA 1
ATOM 781 C C . SER A 1 105 ? -4.327 6.168 -2.703 1.00 95.31 105 SER A C 1
ATOM 783 O O . SER A 1 105 ? -5.239 6.454 -3.484 1.00 95.31 105 SER A O 1
ATOM 785 N N . VAL A 1 106 ? -3.188 6.854 -2.656 1.00 89.75 106 VAL A N 1
ATOM 786 C CA . VAL A 1 106 ? -2.856 8.056 -3.451 1.00 89.75 106 VAL A CA 1
ATOM 787 C C . VAL A 1 106 ? -1.671 7.766 -4.365 1.00 89.75 106 VAL A C 1
ATOM 789 O O . VAL A 1 106 ? -1.078 6.711 -4.248 1.00 89.75 106 VAL A O 1
ATOM 792 N N . SER A 1 107 ? -1.294 8.652 -5.287 1.00 84.38 107 SER A N 1
ATOM 793 C CA . SER A 1 107 ? -0.250 8.295 -6.268 1.00 84.38 107 SER A CA 1
ATOM 794 C C . SER A 1 107 ? 1.140 8.039 -5.680 1.00 84.38 107 SER A C 1
ATOM 796 O O . SER A 1 107 ? 1.739 7.017 -6.019 1.00 84.38 107 SER A O 1
ATOM 798 N N . ASP A 1 108 ? 1.609 8.916 -4.790 1.00 79.56 108 ASP A N 1
ATOM 799 C CA . ASP A 1 108 ? 2.935 8.800 -4.169 1.00 79.56 108 ASP A CA 1
ATOM 800 C C . ASP A 1 108 ? 2.867 7.930 -2.905 1.00 79.56 108 ASP A C 1
ATOM 802 O O . ASP A 1 108 ? 3.640 6.990 -2.760 1.00 79.56 108 ASP A O 1
ATOM 806 N N . GLY A 1 109 ? 1.895 8.194 -2.024 1.00 77.50 109 GLY A N 1
ATOM 807 C CA . GLY A 1 109 ? 1.553 7.351 -0.874 1.00 77.50 109 GLY A CA 1
ATOM 808 C C . GLY A 1 109 ? 2.688 7.230 0.129 1.00 77.50 109 GLY A C 1
ATOM 809 O O . GLY A 1 109 ? 2.870 6.178 0.741 1.00 77.50 109 GLY A O 1
ATOM 810 N N . ALA A 1 110 ? 3.457 8.305 0.294 1.00 86.12 110 ALA A N 1
ATOM 811 C CA . ALA A 1 110 ? 4.568 8.329 1.229 1.00 86.12 110 ALA A CA 1
ATOM 812 C C . ALA A 1 110 ? 4.082 7.991 2.645 1.00 86.12 110 ALA A C 1
ATOM 814 O O . ALA A 1 110 ? 2.980 8.380 3.031 1.00 86.12 110 ALA A O 1
ATOM 815 N N . ALA A 1 111 ? 4.928 7.365 3.471 1.00 89.75 111 ALA A N 1
ATOM 816 C CA . ALA A 1 111 ? 4.563 6.942 4.830 1.00 89.75 111 ALA A CA 1
ATOM 817 C C . ALA A 1 111 ? 3.889 8.048 5.672 1.00 89.75 111 ALA A C 1
ATOM 819 O O . ALA A 1 111 ? 3.006 7.788 6.484 1.00 89.75 111 ALA A O 1
ATOM 820 N N . ARG A 1 112 ? 4.270 9.308 5.443 1.00 85.69 112 ARG A N 1
ATOM 821 C CA . ARG A 1 112 ? 3.665 10.479 6.088 1.00 85.69 112 ARG A CA 1
ATOM 822 C C . ARG A 1 112 ? 2.239 10.786 5.622 1.00 85.69 112 ARG A C 1
ATOM 824 O O . ARG A 1 112 ? 1.444 11.261 6.423 1.00 85.69 112 ARG A O 1
ATOM 831 N N . GLU A 1 113 ? 1.922 10.559 4.351 1.00 86.94 113 GLU A N 1
ATOM 832 C CA . GLU A 1 113 ? 0.558 10.694 3.827 1.00 86.94 113 GLU A CA 1
ATOM 833 C C . GLU A 1 113 ? -0.339 9.594 4.388 1.00 86.94 113 GLU A C 1
ATOM 835 O O . GLU A 1 113 ? -1.471 9.868 4.778 1.00 86.94 113 GLU A O 1
ATOM 840 N N . LEU A 1 114 ? 0.197 8.375 4.502 1.00 93.00 114 LEU A N 1
ATOM 841 C CA . LEU A 1 114 ? -0.503 7.256 5.133 1.00 93.00 114 LEU A CA 1
ATOM 842 C C . LEU A 1 114 ? -0.790 7.563 6.611 1.00 93.00 114 LEU A C 1
ATOM 844 O O . LEU A 1 114 ? -1.925 7.408 7.054 1.00 93.00 114 LEU A O 1
ATOM 848 N N . TYR A 1 115 ? 0.205 8.088 7.342 1.00 93.50 115 TYR A N 1
ATOM 849 C CA . TYR A 1 115 ? 0.029 8.578 8.714 1.00 93.50 115 TYR A CA 1
ATOM 850 C C . TYR A 1 115 ? -1.055 9.655 8.813 1.00 93.50 115 TYR A C 1
ATOM 852 O O . TYR A 1 115 ? -1.970 9.532 9.624 1.00 93.50 115 TYR A O 1
ATOM 860 N N . ALA A 1 116 ? -0.983 10.689 7.971 1.00 88.56 116 ALA A N 1
ATOM 861 C CA . ALA A 1 116 ? -1.948 11.783 7.981 1.00 88.56 116 ALA A CA 1
ATOM 862 C C . ALA A 1 116 ? -3.377 11.291 7.704 1.00 88.56 116 ALA A C 1
ATOM 864 O O . ALA A 1 116 ? -4.316 11.747 8.352 1.00 88.56 116 ALA A O 1
ATOM 865 N N . MET A 1 117 ? -3.546 10.337 6.784 1.00 92.69 117 MET A N 1
ATOM 866 C CA . MET A 1 117 ? -4.851 9.748 6.499 1.00 92.69 117 MET A CA 1
ATOM 867 C C . MET A 1 117 ? -5.379 8.902 7.665 1.00 92.69 117 MET A C 1
ATOM 869 O O . MET A 1 117 ? -6.547 9.041 8.024 1.00 92.69 117 MET A O 1
ATOM 873 N N . GLY A 1 118 ? -4.535 8.071 8.287 1.00 92.88 118 GLY A N 1
ATOM 874 C CA . GLY A 1 118 ? -4.917 7.306 9.481 1.00 92.88 118 GLY A CA 1
ATOM 875 C C . GLY A 1 118 ? -5.306 8.219 10.650 1.00 92.88 118 GLY A C 1
ATOM 876 O O . GLY A 1 118 ? -6.338 8.020 11.291 1.00 92.88 118 GLY A O 1
ATOM 877 N N . ASN A 1 119 ? -4.540 9.289 10.876 1.00 91.56 119 ASN A N 1
ATOM 878 C CA . ASN A 1 119 ? -4.853 10.301 11.887 1.00 91.56 119 ASN A CA 1
ATOM 879 C C . ASN A 1 119 ? -6.182 11.005 11.579 1.00 91.56 119 ASN A C 1
ATOM 881 O O . ASN A 1 119 ? -7.027 11.170 12.456 1.00 91.56 119 ASN A O 1
ATOM 885 N N . PHE A 1 120 ? -6.411 11.368 10.315 1.00 91.00 120 PHE A N 1
ATOM 886 C CA . PHE A 1 120 ? -7.667 11.970 9.881 1.00 91.00 120 PHE A CA 1
ATOM 887 C C . PHE A 1 120 ? -8.872 11.044 10.093 1.00 91.00 120 PHE A C 1
ATOM 889 O O . PHE A 1 120 ? -9.926 11.524 10.508 1.00 91.00 120 PHE A O 1
ATOM 896 N N . SER A 1 121 ? -8.738 9.732 9.863 1.00 91.81 121 SER A N 1
ATOM 897 C CA . SER A 1 121 ? -9.859 8.807 10.071 1.00 91.81 121 SER A CA 1
ATOM 898 C C . SER A 1 121 ? -10.332 8.747 11.524 1.00 91.81 121 SER A C 1
ATOM 900 O O . SER A 1 121 ? -11.542 8.732 11.744 1.00 91.81 121 SER A O 1
ATOM 902 N N . GLU A 1 122 ? -9.416 8.803 12.495 1.00 89.50 122 GLU A N 1
ATOM 903 C CA . GLU A 1 122 ? -9.774 8.857 13.921 1.00 89.50 122 GLU A CA 1
ATOM 904 C C . GLU A 1 122 ? -10.367 10.214 14.310 1.00 89.50 122 GLU A C 1
ATOM 906 O O . GLU A 1 122 ? -11.298 10.283 15.105 1.00 89.50 122 GLU A O 1
ATOM 911 N N . LEU A 1 123 ? -9.899 11.311 13.703 1.00 89.12 123 LEU A N 1
ATOM 912 C CA . LEU A 1 123 ? -10.485 12.636 13.933 1.00 89.12 123 LEU A CA 1
ATOM 913 C C . LEU A 1 123 ? -11.936 12.735 13.442 1.00 89.12 123 LEU A C 1
ATOM 915 O O . LEU A 1 123 ? -12.746 13.412 14.072 1.00 89.12 123 LEU A O 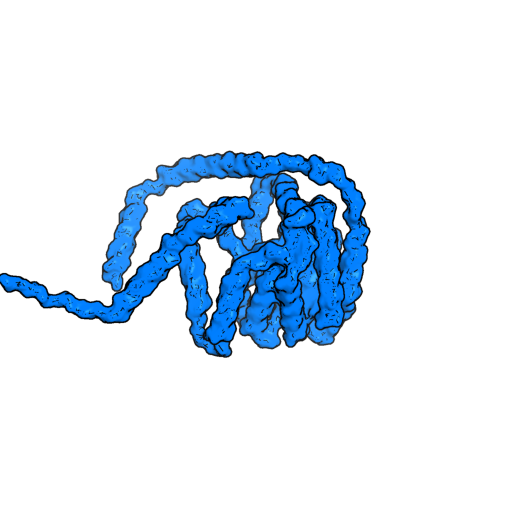1
ATOM 919 N N . ILE A 1 124 ? -12.262 12.093 12.316 1.00 87.81 124 ILE A N 1
ATOM 920 C CA . ILE A 1 124 ? -13.610 12.123 11.730 1.00 87.81 124 ILE A CA 1
ATOM 921 C C . ILE A 1 124 ? -14.577 11.183 12.450 1.00 87.81 124 ILE A C 1
ATOM 923 O O . ILE A 1 124 ? -15.765 11.491 12.541 1.00 87.81 124 ILE A O 1
ATOM 927 N N . ALA A 1 125 ? -14.095 10.057 12.974 1.00 88.50 125 ALA A N 1
ATOM 928 C CA . ALA A 1 125 ? -14.934 9.103 13.689 1.00 88.50 125 ALA A CA 1
ATOM 929 C C . ALA A 1 125 ? -14.261 8.588 14.977 1.00 88.50 125 ALA A C 1
ATOM 931 O O . ALA A 1 125 ? -13.908 7.407 15.038 1.00 88.50 125 ALA A O 1
ATOM 932 N N . PRO A 1 126 ? -14.123 9.439 16.016 1.00 90.31 126 PRO A N 1
ATOM 933 C CA . PRO A 1 126 ? -13.419 9.077 17.246 1.00 90.31 126 PRO A CA 1
ATOM 934 C C . PRO A 1 126 ? -13.996 7.826 17.910 1.00 90.31 126 PRO A C 1
ATOM 936 O O . PRO A 1 126 ? -15.217 7.698 18.052 1.00 90.31 126 PRO A O 1
ATOM 939 N N . GLY A 1 127 ? -13.124 6.898 18.315 1.00 89.44 127 GLY A N 1
ATOM 940 C CA . GLY A 1 127 ? -13.525 5.623 18.926 1.00 89.44 127 GLY A CA 1
ATOM 941 C C . GLY A 1 127 ? -14.235 4.652 17.973 1.00 89.44 127 GLY A C 1
ATOM 942 O O . GLY A 1 127 ? -14.763 3.629 18.407 1.00 89.44 127 GLY A O 1
ATOM 943 N N . ARG A 1 128 ? -14.275 4.970 16.675 1.00 91.12 128 ARG A N 1
ATOM 944 C CA . ARG A 1 128 ? -14.824 4.128 15.603 1.00 91.12 128 ARG A CA 1
ATOM 945 C C . ARG A 1 128 ? -13.842 4.032 14.433 1.00 91.12 128 ARG A C 1
ATOM 947 O O . ARG A 1 128 ? -14.276 3.933 13.285 1.00 91.12 128 ARG A O 1
ATOM 954 N N . ALA A 1 129 ? -12.541 4.090 14.717 1.00 90.75 129 ALA A N 1
ATOM 955 C CA . ALA A 1 129 ? -11.505 3.978 13.703 1.00 90.75 129 ALA A CA 1
ATOM 956 C C . ALA A 1 129 ? -11.679 2.707 12.847 1.00 90.75 129 ALA A C 1
ATOM 958 O O . ALA A 1 129 ? -12.034 1.648 13.376 1.00 90.75 129 ALA A O 1
ATOM 959 N N . PRO A 1 130 ? -11.428 2.793 11.531 1.00 95.44 130 PRO A N 1
ATOM 960 C CA . PRO A 1 130 ? -11.387 1.619 10.670 1.00 95.44 130 PRO A CA 1
ATOM 961 C C . PRO A 1 130 ? -10.157 0.749 10.970 1.00 95.44 130 PRO A C 1
ATOM 963 O O . PRO A 1 130 ? -9.124 1.257 11.406 1.00 95.44 130 PRO A O 1
ATOM 966 N N . HIS A 1 131 ? -10.232 -0.538 10.622 1.00 96.75 131 HIS A N 1
ATOM 967 C CA . HIS A 1 131 ? -9.038 -1.370 10.456 1.00 96.75 131 HIS A CA 1
ATOM 968 C C . HIS A 1 131 ? -8.185 -0.830 9.315 1.00 96.75 131 HIS A C 1
ATOM 970 O O . HIS A 1 131 ? -8.712 -0.541 8.231 1.00 96.75 131 HIS A O 1
ATOM 976 N N . LEU A 1 132 ? -6.878 -0.702 9.527 1.00 97.44 132 LEU A N 1
ATOM 977 C CA . LEU A 1 132 ? -5.984 -0.239 8.474 1.00 97.44 132 LEU A CA 1
ATOM 978 C C . LEU A 1 132 ? -5.418 -1.416 7.681 1.00 97.44 132 LEU A C 1
ATOM 980 O O . LEU A 1 132 ? -4.712 -2.261 8.224 1.00 97.44 132 LEU A O 1
ATOM 984 N N . VAL A 1 133 ? -5.644 -1.392 6.365 1.00 98.19 133 VAL A N 1
ATOM 985 C CA . VAL A 1 133 ? -4.967 -2.278 5.410 1.00 98.19 133 VAL A CA 1
ATOM 986 C C . VAL A 1 133 ? -4.015 -1.444 4.565 1.00 98.19 133 VAL A C 1
ATOM 988 O O . VAL A 1 133 ? -4.435 -0.613 3.760 1.00 98.19 133 VAL A O 1
ATOM 991 N N . ILE A 1 134 ? -2.716 -1.625 4.773 1.00 98.06 134 ILE A N 1
ATOM 992 C CA . ILE A 1 134 ? -1.661 -0.753 4.261 1.00 98.06 134 ILE A CA 1
ATOM 993 C C . ILE A 1 134 ? -0.931 -1.453 3.112 1.00 98.06 134 ILE A C 1
ATOM 995 O O . ILE A 1 134 ? -0.090 -2.318 3.333 1.00 98.06 134 ILE A O 1
ATOM 999 N N . MET A 1 135 ? -1.211 -1.031 1.881 1.00 97.94 135 MET A N 1
ATOM 1000 C CA . MET A 1 135 ? -0.453 -1.388 0.679 1.00 97.94 135 MET A CA 1
ATOM 1001 C C . MET A 1 135 ? 0.851 -0.585 0.657 1.00 97.94 135 MET A C 1
ATOM 1003 O O . MET A 1 135 ? 0.882 0.566 0.211 1.00 97.94 135 MET A O 1
ATOM 1007 N N . PHE A 1 136 ? 1.907 -1.176 1.208 1.00 96.88 136 PHE A N 1
ATOM 1008 C CA . PHE A 1 136 ? 3.164 -0.515 1.522 1.00 96.88 136 PHE A CA 1
ATOM 1009 C C . PHE A 1 136 ? 4.232 -0.756 0.448 1.00 96.88 136 PHE A C 1
ATOM 1011 O O . PHE A 1 136 ? 4.692 -1.879 0.237 1.00 96.88 136 PHE A O 1
ATOM 1018 N N . ASP A 1 137 ? 4.671 0.318 -0.202 1.00 94.56 137 ASP A N 1
ATOM 1019 C CA . ASP A 1 137 ? 5.817 0.286 -1.112 1.00 94.56 137 ASP A CA 1
ATOM 1020 C C . ASP A 1 137 ? 7.103 0.426 -0.295 1.00 94.56 137 ASP A C 1
ATOM 1022 O O . ASP A 1 137 ? 7.256 1.391 0.457 1.00 94.56 137 ASP A O 1
ATOM 1026 N N . ILE A 1 138 ? 8.064 -0.489 -0.458 1.00 94.12 138 ILE A N 1
ATOM 1027 C CA . ILE A 1 138 ? 9.363 -0.391 0.237 1.00 94.12 138 ILE A CA 1
ATOM 1028 C C . ILE A 1 138 ? 10.119 0.891 -0.133 1.00 94.12 138 ILE A C 1
ATOM 1030 O O . ILE A 1 138 ? 10.894 1.426 0.657 1.00 94.12 138 ILE A O 1
ATOM 1034 N N . GLU A 1 139 ? 9.869 1.423 -1.325 1.00 90.88 139 GLU A N 1
ATOM 1035 C CA . GLU A 1 139 ? 10.363 2.707 -1.808 1.00 90.88 139 GLU A CA 1
ATOM 1036 C C . GLU A 1 139 ? 9.847 3.873 -0.961 1.00 90.88 139 GLU A C 1
ATOM 1038 O O . GLU A 1 139 ? 10.530 4.880 -0.833 1.00 90.88 139 GLU A O 1
ATOM 1043 N N . GLY A 1 140 ? 8.699 3.719 -0.297 1.00 89.25 140 GLY A N 1
ATOM 1044 C CA . GLY A 1 140 ? 8.144 4.703 0.630 1.00 89.25 140 GLY A CA 1
ATOM 1045 C C . GLY A 1 140 ? 9.018 4.974 1.862 1.00 89.25 140 GLY A C 1
ATOM 1046 O O . GLY A 1 140 ? 8.753 5.936 2.585 1.00 89.25 140 GLY A O 1
ATOM 1047 N N . LEU A 1 141 ? 10.055 4.160 2.101 1.00 91.31 141 LEU A N 1
ATOM 1048 C CA . LEU A 1 141 ? 11.049 4.340 3.165 1.00 91.31 141 LEU A CA 1
ATOM 1049 C C . LEU A 1 141 ? 12.299 5.122 2.729 1.00 91.31 141 LEU A C 1
ATOM 1051 O O . LEU A 1 141 ? 13.234 5.239 3.518 1.00 91.31 141 LEU A O 1
ATOM 1055 N N . ASP A 1 142 ? 12.343 5.662 1.513 1.00 85.94 142 ASP A N 1
ATOM 1056 C CA . ASP A 1 142 ? 13.532 6.291 0.930 1.00 85.94 142 ASP A CA 1
ATOM 1057 C C . ASP A 1 142 ? 13.565 7.838 1.027 1.00 85.94 142 ASP A C 1
ATOM 1059 O O . ASP A 1 142 ? 12.742 8.484 1.685 1.00 85.94 142 ASP A O 1
ATOM 1063 N N . ARG A 1 143 ? 14.560 8.461 0.369 1.00 66.69 143 ARG A N 1
ATOM 1064 C CA . ARG A 1 143 ? 14.756 9.924 0.338 1.00 66.69 143 ARG A CA 1
ATOM 1065 C C . ARG A 1 143 ? 13.721 10.656 -0.514 1.00 66.69 143 ARG A C 1
ATOM 1067 O O . ARG A 1 143 ? 13.419 11.816 -0.219 1.00 66.69 143 ARG A O 1
ATOM 1074 N N . ARG A 1 144 ? 13.190 10.026 -1.562 1.00 64.12 144 ARG A N 1
ATOM 1075 C CA . ARG A 1 144 ? 12.273 10.654 -2.525 1.00 64.12 144 ARG A CA 1
ATOM 1076 C C . ARG A 1 144 ? 10.840 10.713 -1.993 1.00 64.12 144 ARG A C 1
ATOM 1078 O O . ARG A 1 144 ? 10.138 11.692 -2.261 1.00 64.12 144 ARG A O 1
ATOM 1085 N N . ALA A 1 145 ? 10.452 9.758 -1.147 1.00 55.56 145 ALA A N 1
ATOM 1086 C CA . ALA A 1 145 ? 9.170 9.732 -0.443 1.00 55.56 145 ALA A CA 1
ATOM 1087 C C . ALA A 1 145 ? 8.967 10.933 0.507 1.00 55.56 145 ALA A C 1
ATOM 1089 O O . ALA A 1 145 ? 7.846 11.262 0.888 1.00 55.56 145 ALA A O 1
ATOM 1090 N N . ALA A 1 146 ? 10.031 11.651 0.879 1.00 49.25 146 ALA A N 1
ATOM 1091 C CA . ALA A 1 146 ? 9.947 12.831 1.743 1.00 49.25 146 ALA A CA 1
ATOM 1092 C C . ALA A 1 146 ? 9.521 14.131 1.018 1.00 49.25 146 ALA A C 1
ATOM 1094 O O . ALA A 1 146 ? 9.643 15.215 1.597 1.00 49.25 146 ALA A O 1
ATOM 1095 N N . THR A 1 147 ? 9.051 14.058 -0.232 1.00 50.47 147 THR A N 1
ATOM 1096 C CA . THR A 1 147 ? 8.843 15.225 -1.103 1.00 50.47 147 THR A CA 1
ATOM 1097 C C . THR A 1 147 ? 7.927 16.300 -0.495 1.00 50.47 147 THR A C 1
ATOM 1099 O O . THR A 1 147 ? 6.975 16.047 0.247 1.00 50.47 147 THR A O 1
ATOM 1102 N N . GLN A 1 148 ? 8.246 17.556 -0.830 1.00 45.25 148 GLN A N 1
ATOM 1103 C CA . GLN A 1 148 ? 7.747 18.801 -0.228 1.00 45.25 148 GLN A CA 1
ATOM 1104 C C . GLN A 1 148 ? 6.218 18.964 -0.152 1.00 45.25 148 GLN A C 1
ATOM 1106 O O . GLN A 1 148 ? 5.742 19.770 0.651 1.00 45.25 148 GLN A O 1
ATOM 1111 N N . ARG A 1 149 ? 5.440 18.194 -0.927 1.00 47.69 149 ARG A N 1
ATOM 1112 C CA . ARG A 1 149 ? 3.968 18.195 -0.881 1.00 47.69 149 ARG A CA 1
ATOM 1113 C C . ARG A 1 149 ? 3.446 17.940 0.528 1.00 47.69 149 ARG A C 1
ATOM 1115 O O . ARG A 1 149 ? 2.623 18.701 1.023 1.00 47.69 149 ARG A O 1
ATOM 1122 N N . VAL A 1 150 ? 4.020 16.961 1.219 1.00 47.28 150 VAL A N 1
ATOM 1123 C CA . VAL A 1 150 ? 3.626 16.618 2.587 1.00 47.28 150 VAL A CA 1
ATOM 1124 C C . VAL A 1 150 ? 4.005 17.712 3.585 1.00 47.28 150 VAL A C 1
ATOM 1126 O O . VAL A 1 150 ? 3.279 17.948 4.544 1.00 47.28 150 VAL A O 1
ATOM 1129 N N . LEU A 1 151 ? 5.117 18.428 3.382 1.00 41.94 151 LEU A N 1
ATOM 1130 C CA . LEU A 1 151 ? 5.476 19.562 4.244 1.00 41.94 151 LEU A CA 1
ATOM 1131 C C . LEU A 1 151 ? 4.476 20.720 4.103 1.00 41.94 151 LEU A C 1
ATOM 1133 O O . LEU A 1 151 ? 4.181 21.383 5.098 1.00 41.94 151 LEU A O 1
ATOM 1137 N N . ALA A 1 152 ? 3.914 20.931 2.910 1.00 47.47 152 ALA A N 1
ATOM 1138 C CA . ALA A 1 152 ? 2.820 21.878 2.709 1.00 47.47 152 ALA A CA 1
ATOM 1139 C C . ALA A 1 152 ? 1.519 21.396 3.383 1.00 47.47 152 ALA A C 1
ATOM 1141 O O . ALA A 1 152 ? 0.862 22.185 4.069 1.00 47.47 152 ALA A O 1
ATOM 1142 N N . THR A 1 153 ? 1.197 20.100 3.277 1.00 47.78 153 THR A N 1
ATOM 1143 C CA . THR A 1 153 ? 0.011 19.486 3.905 1.00 47.78 153 THR A CA 1
ATOM 1144 C C . THR A 1 153 ? 0.106 19.405 5.437 1.00 47.78 153 THR A C 1
ATOM 1146 O O . THR A 1 153 ? -0.879 19.604 6.136 1.00 47.78 153 THR A O 1
ATOM 1149 N N . MET A 1 154 ? 1.295 19.205 6.010 1.00 41.72 154 MET A N 1
ATOM 1150 C CA . MET A 1 154 ? 1.491 19.173 7.468 1.00 41.72 154 MET A CA 1
ATOM 1151 C C . MET A 1 154 ? 1.541 20.558 8.110 1.00 41.72 154 MET A C 1
ATOM 1153 O O . MET A 1 154 ? 1.094 20.729 9.244 1.00 41.72 154 MET A O 1
ATOM 1157 N N . LYS A 1 155 ? 2.046 21.582 7.405 1.00 45.78 155 LYS A N 1
ATOM 1158 C CA . LYS A 1 155 ? 1.852 22.972 7.853 1.00 45.78 155 LYS A CA 1
ATOM 1159 C C . LYS A 1 155 ? 0.360 23.303 7.930 1.00 45.78 155 LYS A C 1
ATOM 1161 O O . LYS A 1 155 ? -0.059 24.002 8.850 1.00 45.78 155 LYS A O 1
ATOM 1166 N N . SER A 1 156 ? -0.439 22.746 7.018 1.00 44.88 156 SER A N 1
ATOM 1167 C CA . SER A 1 156 ? -1.896 22.824 7.093 1.00 44.88 156 SER A CA 1
ATOM 1168 C C . SER A 1 156 ? -2.483 21.919 8.178 1.00 44.88 156 SER A C 1
ATOM 1170 O O . SER A 1 156 ? -3.406 22.362 8.834 1.00 44.88 156 SER A O 1
ATOM 1172 N N . GLU A 1 157 ? -1.928 20.745 8.484 1.00 43.06 157 GLU A N 1
ATOM 1173 C CA . GLU A 1 157 ? -2.373 19.889 9.600 1.00 43.06 157 GLU A CA 1
ATOM 1174 C C . GLU A 1 157 ? -2.160 20.548 10.972 1.00 43.06 157 GLU A C 1
ATOM 1176 O O . GLU A 1 157 ? -3.077 20.580 11.791 1.00 43.06 157 GLU A O 1
ATOM 1181 N N . ARG A 1 158 ? -0.996 21.173 11.214 1.00 45.22 158 ARG A N 1
ATOM 1182 C CA . ARG A 1 158 ? -0.782 21.995 12.419 1.00 45.22 158 ARG A CA 1
ATOM 1183 C C . ARG A 1 158 ? -1.779 23.154 12.456 1.00 45.22 158 ARG A C 1
ATOM 1185 O O . ARG A 1 158 ? -2.339 23.430 13.512 1.00 45.22 158 ARG A O 1
ATOM 1192 N N . ALA A 1 159 ? -2.058 23.789 11.317 1.00 42.47 159 ALA A N 1
ATOM 1193 C CA . ALA A 1 159 ? -3.077 24.833 11.227 1.00 42.47 159 ALA A CA 1
ATOM 1194 C C . ALA A 1 159 ? -4.504 24.297 11.464 1.00 42.47 159 ALA A C 1
ATOM 1196 O O . ALA A 1 159 ? -5.276 24.963 12.137 1.00 42.47 159 ALA A O 1
ATOM 1197 N N . ILE A 1 160 ? -4.848 23.095 10.994 1.00 43.53 160 ILE A N 1
ATOM 1198 C CA . ILE A 1 160 ? -6.154 22.438 11.173 1.00 43.53 160 ILE A CA 1
ATOM 1199 C C . ILE A 1 160 ? -6.354 22.049 12.639 1.00 43.53 160 ILE A C 1
ATOM 1201 O O . ILE A 1 160 ? -7.374 22.389 13.232 1.00 43.53 160 ILE A O 1
ATOM 1205 N N . ARG A 1 161 ? -5.349 21.413 13.250 1.00 45.00 161 ARG A N 1
ATOM 1206 C CA . ARG A 1 161 ? -5.371 20.985 14.654 1.00 45.00 161 ARG A CA 1
ATOM 1207 C C . ARG A 1 161 ? -5.430 22.170 15.623 1.00 45.00 161 ARG A C 1
ATOM 1209 O O . ARG A 1 161 ? -6.029 22.057 16.683 1.00 45.00 161 ARG A O 1
ATOM 1216 N N . THR A 1 162 ? -4.844 23.310 15.250 1.00 45.94 162 THR A N 1
ATOM 1217 C CA . THR A 1 162 ? -4.913 24.548 16.049 1.00 45.94 162 THR A CA 1
ATOM 1218 C C . THR A 1 162 ? -6.200 25.341 15.776 1.00 45.94 162 THR A C 1
ATOM 1220 O O . THR A 1 162 ? -6.692 26.028 16.664 1.00 45.94 162 THR A O 1
ATOM 1223 N N . ALA A 1 163 ? -6.777 25.241 14.572 1.00 42.56 163 ALA A N 1
ATOM 1224 C CA . ALA A 1 163 ? -7.974 25.988 14.177 1.00 42.56 163 ALA A CA 1
ATOM 1225 C C . ALA A 1 163 ? -9.302 25.311 14.549 1.00 42.56 163 ALA A C 1
ATOM 1227 O O . ALA A 1 163 ? -10.342 25.949 14.414 1.00 42.56 163 ALA A O 1
ATOM 1228 N N . CYS A 1 164 ? -9.306 24.052 15.003 1.00 37.62 164 CYS A N 1
ATOM 1229 C CA . CYS A 1 164 ? -10.555 23.334 15.256 1.00 37.62 164 CYS A CA 1
ATOM 1230 C C . CYS A 1 164 ? -10.560 22.569 16.592 1.00 37.62 164 CYS A C 1
ATOM 1232 O O . CYS A 1 164 ? -10.264 21.376 16.614 1.00 37.62 164 CYS A O 1
ATOM 1234 N N . PRO A 1 165 ? -10.942 23.214 17.714 1.00 44.34 165 PRO A N 1
ATOM 1235 C CA . PRO A 1 165 ? -11.234 22.489 18.949 1.00 44.34 165 PRO A CA 1
ATOM 1236 C C . PRO A 1 165 ? -12.626 21.841 18.923 1.00 44.34 165 PRO A C 1
ATOM 1238 O O . PRO A 1 165 ? -12.782 20.738 19.430 1.00 44.34 165 PRO A O 1
ATOM 1241 N N . LYS A 1 166 ? -13.637 22.496 18.327 1.00 44.69 166 LYS A N 1
ATOM 1242 C CA . LYS A 1 166 ? -15.008 21.977 18.142 1.00 44.69 166 LYS A CA 1
ATOM 1243 C C . LYS A 1 166 ? -15.701 22.712 16.985 1.00 44.69 166 LYS A C 1
ATOM 1245 O O . LYS A 1 166 ? -16.053 23.873 17.146 1.00 44.69 166 LYS A O 1
ATOM 1250 N N . ALA A 1 167 ? -15.867 22.047 15.839 1.00 47.47 167 ALA A N 1
ATOM 1251 C CA . ALA A 1 167 ? -16.875 22.248 14.776 1.00 47.47 167 ALA A CA 1
ATOM 1252 C C . ALA A 1 167 ? -17.247 23.661 14.241 1.00 47.47 167 ALA A C 1
ATOM 1254 O O . ALA A 1 167 ? -18.097 23.757 13.359 1.00 47.47 167 ALA A O 1
ATOM 1255 N N . ALA A 1 168 ? -16.621 24.759 14.658 1.00 37.50 168 ALA A N 1
ATOM 1256 C CA . ALA A 1 168 ? -16.908 26.087 14.129 1.00 37.50 168 ALA A CA 1
ATOM 1257 C C . ALA A 1 168 ? -15.741 26.603 13.277 1.00 37.50 168 ALA A C 1
ATOM 1259 O O . ALA A 1 168 ? -14.706 27.003 13.798 1.00 37.50 168 ALA A O 1
ATOM 1260 N N . LYS A 1 169 ? -16.004 26.689 11.964 1.00 39.28 169 LYS A N 1
ATOM 1261 C CA . LYS A 1 169 ? -15.268 27.451 10.933 1.00 39.28 169 LYS A CA 1
ATOM 1262 C C . LYS A 1 169 ? -14.093 26.721 10.267 1.00 39.28 169 LYS A C 1
ATOM 1264 O O . LYS A 1 169 ? -12.930 27.075 10.410 1.00 39.28 169 LYS A O 1
ATOM 1269 N N . CYS A 1 170 ? -14.474 25.811 9.368 1.00 45.19 170 CYS A N 1
ATOM 1270 C CA . CYS A 1 170 ? -13.749 25.294 8.196 1.00 45.19 170 CYS A CA 1
ATOM 1271 C C . CYS A 1 170 ? -13.113 26.361 7.260 1.00 45.19 170 CYS A C 1
ATOM 1273 O O . CYS A 1 170 ? -12.940 26.108 6.074 1.00 45.19 170 CYS A O 1
ATOM 1275 N N . THR A 1 171 ? -12.764 27.569 7.707 1.00 45.66 171 THR A N 1
ATOM 1276 C CA . THR A 1 171 ? -12.263 28.637 6.824 1.00 45.66 171 THR A CA 1
ATOM 1277 C C . THR A 1 171 ? -10.902 28.305 6.228 1.00 45.66 171 THR A C 1
ATOM 1279 O O . THR A 1 171 ? -10.690 28.573 5.054 1.00 45.66 171 THR A O 1
ATOM 1282 N N . THR A 1 172 ? -9.998 27.660 6.971 1.00 46.56 172 THR A N 1
ATOM 1283 C CA . THR A 1 172 ? -8.687 27.241 6.439 1.00 46.56 172 THR A CA 1
ATOM 1284 C C . THR A 1 172 ? -8.828 26.141 5.387 1.00 46.56 172 THR A C 1
ATOM 1286 O O . THR A 1 172 ? -8.188 26.215 4.345 1.00 46.56 172 THR A O 1
ATOM 1289 N N . PHE A 1 173 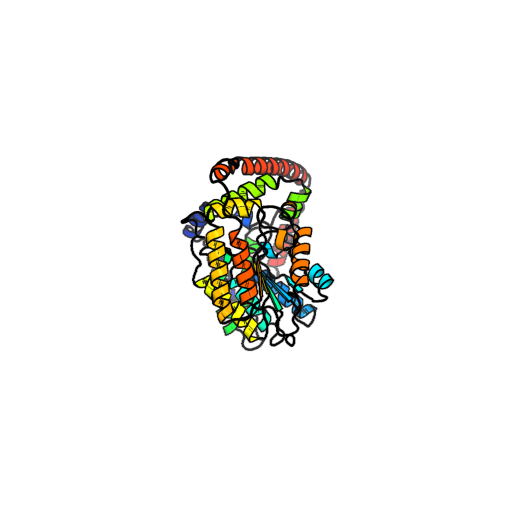? -9.726 25.177 5.611 1.00 49.66 173 PHE A N 1
ATOM 1290 C CA . PHE A 1 173 ? -10.046 24.130 4.640 1.00 49.66 173 PHE A CA 1
ATOM 1291 C C . PHE A 1 173 ? -10.682 24.711 3.364 1.00 49.66 173 PHE A C 1
ATOM 1293 O O . PHE A 1 173 ? -10.219 24.428 2.259 1.00 49.66 173 PHE A O 1
ATOM 1300 N N . TRP A 1 174 ? -11.666 25.611 3.505 1.00 43.91 174 TRP A N 1
ATOM 1301 C CA . TRP A 1 174 ? -12.259 26.336 2.375 1.00 43.91 174 TRP A CA 1
ATOM 1302 C C . TRP A 1 174 ? -11.254 27.248 1.662 1.00 43.91 174 TRP A C 1
ATOM 1304 O O . TRP A 1 174 ? -11.342 27.407 0.451 1.00 43.91 174 TRP A O 1
ATOM 1314 N N . ARG A 1 175 ? -10.259 27.799 2.366 1.00 45.91 175 ARG A N 1
ATOM 1315 C CA . ARG A 1 175 ? -9.190 28.621 1.775 1.00 45.91 175 ARG A CA 1
ATOM 1316 C C . ARG A 1 175 ? -8.220 27.780 0.949 1.00 45.91 175 ARG A C 1
ATOM 1318 O O . ARG A 1 175 ? -7.848 28.193 -0.145 1.00 45.91 175 ARG A O 1
ATOM 1325 N N . THR A 1 176 ? -7.865 26.584 1.420 1.00 50.75 176 THR A N 1
ATOM 1326 C CA . THR A 1 176 ? -7.111 25.606 0.620 1.00 50.75 176 THR A CA 1
ATOM 1327 C C . THR A 1 176 ? -7.923 25.163 -0.597 1.00 50.75 176 THR A C 1
ATOM 1329 O O . THR A 1 176 ? -7.376 25.103 -1.694 1.00 50.75 176 THR A O 1
ATOM 1332 N N . LYS A 1 177 ? -9.240 24.962 -0.446 1.00 50.06 177 LYS A N 1
ATOM 1333 C CA . LYS A 1 177 ? -10.133 24.667 -1.574 1.00 50.06 177 LYS A CA 1
ATOM 1334 C C . LYS A 1 177 ? -10.244 25.803 -2.579 1.00 50.06 177 LYS A C 1
ATOM 1336 O O . LYS A 1 177 ? -10.187 25.545 -3.771 1.00 50.06 177 LYS A O 1
ATOM 1341 N N . ALA A 1 178 ? -10.359 27.043 -2.118 1.00 44.88 178 ALA A N 1
ATOM 1342 C CA . ALA A 1 178 ? -10.390 28.212 -2.984 1.00 44.88 178 ALA A CA 1
ATOM 1343 C C . ALA A 1 178 ? -9.076 28.357 -3.764 1.00 44.88 178 ALA A C 1
ATOM 1345 O O . ALA A 1 178 ? -9.115 28.654 -4.948 1.00 44.88 178 ALA A O 1
ATOM 1346 N N . LEU A 1 179 ? -7.924 28.077 -3.145 1.00 49.34 179 LEU A N 1
ATOM 1347 C CA . LEU A 1 179 ? -6.629 28.091 -3.834 1.00 49.34 179 LEU A CA 1
ATOM 1348 C C . LEU A 1 179 ? -6.486 26.955 -4.854 1.00 49.34 179 LEU A C 1
ATOM 1350 O O . LEU A 1 179 ? -5.947 27.188 -5.930 1.00 49.34 179 LEU A O 1
ATOM 1354 N N . GLU A 1 180 ? -6.980 25.750 -4.556 1.00 50.38 180 GLU A N 1
ATOM 1355 C CA . GLU A 1 180 ? -7.031 24.655 -5.534 1.00 50.38 180 GLU A CA 1
ATOM 1356 C C . GLU A 1 180 ? -7.966 24.987 -6.702 1.00 50.38 180 GLU A C 1
ATOM 1358 O O . GLU A 1 180 ? -7.559 24.850 -7.846 1.00 50.38 180 GLU A O 1
ATOM 1363 N N . ILE A 1 181 ? -9.171 25.498 -6.430 1.00 46.19 181 ILE A N 1
ATOM 1364 C CA . ILE A 1 181 ? -10.145 25.899 -7.457 1.00 46.19 181 ILE A CA 1
ATOM 1365 C C . ILE A 1 181 ? -9.594 27.041 -8.314 1.00 46.19 181 ILE A C 1
ATOM 1367 O O . ILE A 1 181 ? -9.711 26.991 -9.532 1.00 46.19 181 ILE A O 1
ATOM 1371 N N . VAL A 1 182 ? -8.965 28.054 -7.709 1.00 47.56 182 VAL A N 1
ATOM 1372 C CA . VAL A 1 182 ? -8.338 29.166 -8.441 1.00 47.56 182 VAL A CA 1
ATOM 1373 C C . VAL A 1 182 ? -7.170 28.666 -9.282 1.00 47.56 182 VAL A C 1
ATOM 1375 O O . VAL A 1 182 ? -7.054 29.079 -10.430 1.00 47.56 182 VAL A O 1
ATOM 1378 N N . ARG A 1 183 ? -6.338 27.753 -8.766 1.00 51.06 183 ARG A N 1
ATOM 1379 C CA . ARG A 1 183 ? -5.248 27.129 -9.530 1.00 51.06 183 ARG A CA 1
ATOM 1380 C C . ARG A 1 183 ? -5.784 26.309 -10.706 1.00 51.06 183 ARG A C 1
ATOM 1382 O O . ARG A 1 183 ? -5.280 26.431 -11.814 1.00 51.06 183 ARG A O 1
ATOM 1389 N N . ASP A 1 184 ? -6.813 25.504 -10.481 1.00 46.78 184 ASP A N 1
ATOM 1390 C CA . ASP A 1 184 ? -7.400 24.649 -11.514 1.00 46.78 184 ASP A CA 1
ATOM 1391 C C . ASP A 1 184 ? -8.180 25.488 -12.557 1.00 46.78 184 ASP A C 1
ATOM 1393 O O . ASP A 1 184 ? -8.179 25.163 -13.742 1.00 46.78 184 ASP A O 1
ATOM 1397 N N . ALA A 1 185 ? -8.761 26.628 -12.159 1.00 42.97 185 ALA A N 1
ATOM 1398 C CA . ALA A 1 185 ? -9.394 27.593 -13.063 1.00 42.97 185 ALA A CA 1
ATOM 1399 C C . ALA A 1 185 ? -8.384 28.438 -13.865 1.00 42.97 185 ALA A C 1
ATOM 1401 O O . ALA A 1 185 ? -8.657 28.787 -15.010 1.00 42.97 185 ALA A O 1
ATOM 1402 N N . THR A 1 186 ? -7.213 28.752 -13.300 1.00 46.12 186 THR A N 1
ATOM 1403 C CA . THR A 1 186 ? -6.171 29.552 -13.979 1.00 46.12 186 THR A CA 1
ATOM 1404 C C . THR A 1 186 ? -5.298 28.741 -14.934 1.00 46.12 186 THR A C 1
ATOM 1406 O O . THR A 1 186 ? -4.715 29.320 -15.845 1.00 46.12 186 THR A O 1
ATOM 1409 N N . ILE A 1 187 ? -5.232 27.412 -14.790 1.00 50.94 187 ILE A N 1
ATOM 1410 C CA . ILE A 1 187 ? -4.446 26.542 -15.685 1.00 50.94 187 ILE A CA 1
ATOM 1411 C C . ILE A 1 187 ? -5.165 26.253 -17.024 1.00 50.94 187 ILE A C 1
ATOM 1413 O O . ILE A 1 187 ? -4.549 25.707 -17.934 1.00 50.94 187 ILE A O 1
ATOM 1417 N N . GLY A 1 188 ? -6.418 26.688 -17.203 1.00 38.03 188 GLY A N 1
ATOM 1418 C CA . GLY A 1 188 ? -7.120 26.627 -18.491 1.00 38.03 188 GLY A CA 1
ATOM 1419 C C . GLY A 1 188 ? -7.415 25.192 -18.942 1.00 38.03 188 GLY A C 1
ATOM 1420 O O . GLY A 1 188 ? -6.630 24.554 -19.639 1.00 38.03 188 GLY A O 1
ATOM 1421 N N . HIS A 1 189 ? -8.589 24.676 -18.577 1.00 42.53 189 HIS A N 1
ATOM 1422 C CA . HIS A 1 189 ? -9.062 23.352 -19.006 1.00 42.53 189 HIS A CA 1
ATOM 1423 C C . HIS A 1 189 ? -9.744 23.338 -20.390 1.00 42.53 189 HIS A C 1
ATOM 1425 O O . HIS A 1 189 ? -10.320 22.321 -20.781 1.00 42.53 189 HIS A O 1
ATOM 1431 N N . GLU A 1 190 ? -9.685 24.427 -21.160 1.00 35.66 190 GLU A N 1
ATOM 1432 C CA . GLU A 1 190 ? -10.325 24.492 -22.476 1.00 35.66 190 GLU A CA 1
ATOM 1433 C C . GLU A 1 190 ? -9.636 23.542 -23.473 1.00 35.66 190 GLU A C 1
ATOM 1435 O O . GLU A 1 190 ? -8.490 23.733 -23.876 1.00 35.66 190 GLU A O 1
ATOM 1440 N N . GLY A 1 191 ? -10.348 22.475 -23.854 1.00 39.44 191 GLY A N 1
ATOM 1441 C CA . GLY A 1 191 ? -9.995 21.608 -24.983 1.00 39.44 191 GLY A CA 1
ATOM 1442 C C . GLY A 1 191 ? -9.577 20.171 -24.661 1.00 39.44 191 GLY A C 1
ATOM 1443 O O . GLY A 1 191 ? -9.241 19.437 -25.590 1.00 39.44 191 GLY A O 1
ATOM 1444 N N . ARG A 1 192 ? -9.598 19.715 -23.399 1.00 44.75 192 ARG A N 1
ATOM 1445 C CA . ARG A 1 192 ? -9.251 18.315 -23.073 1.00 44.75 192 ARG A CA 1
ATOM 1446 C C . ARG A 1 192 ? -10.499 17.509 -22.698 1.00 44.75 192 ARG A C 1
ATOM 1448 O O . ARG A 1 192 ? -11.270 17.974 -21.862 1.00 44.75 192 ARG A O 1
ATOM 1455 N N . PRO A 1 193 ? -10.719 16.310 -23.277 1.00 42.81 193 PRO A N 1
ATOM 1456 C CA . PRO A 1 193 ? -11.809 15.448 -22.839 1.00 42.81 193 PRO A CA 1
ATOM 1457 C C . PRO A 1 193 ? -11.598 15.140 -21.358 1.00 42.81 193 PRO A C 1
ATOM 1459 O O . PRO A 1 193 ? -10.497 14.741 -20.982 1.00 42.81 193 PRO A O 1
ATOM 1462 N N . ASP A 1 194 ? -12.636 15.368 -20.553 1.00 42.09 194 ASP A N 1
ATOM 1463 C CA . ASP A 1 194 ? -12.716 15.196 -19.099 1.00 42.09 194 ASP A CA 1
ATOM 1464 C C . ASP A 1 194 ? -12.110 13.848 -18.641 1.00 42.09 194 ASP A C 1
ATOM 1466 O O . ASP A 1 194 ? -12.803 12.875 -18.350 1.00 42.09 194 ASP A O 1
ATOM 1470 N N . LEU A 1 195 ? -10.782 13.771 -18.526 1.00 46.72 195 LEU A N 1
ATOM 1471 C CA . LEU A 1 195 ? -10.062 12.696 -17.844 1.00 46.72 195 LEU A CA 1
ATOM 1472 C C . LEU A 1 195 ? -10.121 12.966 -16.339 1.00 46.72 195 LEU A C 1
ATOM 1474 O O . LEU A 1 195 ? -9.114 12.914 -15.636 1.00 46.72 195 LEU A O 1
ATOM 1478 N N . LYS A 1 196 ? -11.317 13.281 -15.830 1.00 55.19 196 LYS A N 1
ATOM 1479 C CA . LYS A 1 196 ? -11.579 13.234 -14.398 1.00 55.19 196 LYS A CA 1
ATOM 1480 C C . LYS A 1 196 ? -11.291 11.800 -14.000 1.00 55.19 196 LYS A C 1
ATOM 1482 O O . LYS A 1 196 ? -11.952 10.877 -14.477 1.00 55.19 196 LYS A O 1
ATOM 1487 N N . LEU A 1 197 ? -10.260 11.596 -13.184 1.00 56.59 197 LEU A N 1
ATOM 1488 C CA . LEU A 1 197 ? -10.102 10.331 -12.486 1.00 56.59 197 LEU A CA 1
ATOM 1489 C C . LEU A 1 197 ? -11.434 10.076 -11.798 1.00 56.59 197 LEU A C 1
ATOM 1491 O O . LEU A 1 197 ? -11.854 10.849 -10.938 1.00 56.59 197 LEU A O 1
ATOM 1495 N N . LEU A 1 198 ? -12.137 9.048 -12.269 1.00 68.31 198 LEU A N 1
ATOM 1496 C CA . LEU A 1 198 ? -13.439 8.677 -11.747 1.00 68.31 198 LEU A CA 1
ATOM 1497 C C . LEU A 1 198 ? -13.187 8.036 -10.387 1.00 68.31 198 LEU A C 1
ATOM 1499 O O . LEU A 1 198 ? -13.085 6.813 -10.265 1.00 68.31 198 LEU A O 1
ATOM 1503 N N . GLN A 1 199 ? -13.009 8.887 -9.378 1.00 81.06 199 GLN A N 1
ATOM 1504 C CA . GLN A 1 199 ? -13.030 8.465 -7.997 1.00 81.06 199 GLN A CA 1
ATOM 1505 C C . GLN A 1 199 ? -14.467 8.080 -7.678 1.00 81.06 199 GLN A C 1
ATOM 1507 O O . GLN A 1 199 ? -15.397 8.884 -7.755 1.00 81.06 199 GLN A O 1
ATOM 1512 N N . ARG A 1 200 ? -14.648 6.808 -7.358 1.00 90.38 200 ARG A N 1
ATOM 1513 C CA . ARG A 1 200 ? -15.931 6.281 -6.922 1.00 90.38 200 ARG A CA 1
ATOM 1514 C C . ARG A 1 200 ? -16.220 6.748 -5.486 1.00 90.38 200 ARG A C 1
ATOM 1516 O O . ARG A 1 200 ? -15.287 7.096 -4.761 1.00 90.38 200 ARG A O 1
ATOM 1523 N N . PRO A 1 201 ? -17.488 6.723 -5.032 1.00 93.00 201 PRO A N 1
ATOM 1524 C CA . PRO A 1 201 ? -17.840 7.105 -3.660 1.00 93.00 201 PRO A CA 1
ATOM 1525 C C . PRO A 1 201 ? -17.136 6.292 -2.562 1.00 93.00 201 PRO A C 1
ATOM 1527 O O . PRO A 1 201 ? -17.017 6.761 -1.440 1.00 93.00 201 PRO A O 1
ATOM 1530 N N . ASP A 1 202 ? -16.661 5.084 -2.874 1.00 94.56 202 ASP A N 1
ATOM 1531 C CA . ASP A 1 202 ? -15.863 4.233 -1.982 1.00 94.56 202 ASP A CA 1
ATOM 1532 C C . ASP A 1 202 ? -14.351 4.514 -2.081 1.00 94.56 202 ASP A C 1
ATOM 1534 O O . ASP A 1 202 ? -13.526 3.747 -1.593 1.00 94.56 202 ASP A O 1
ATOM 1538 N N . GLY A 1 203 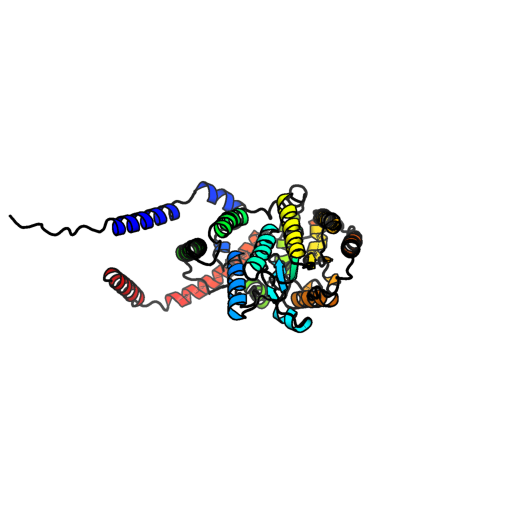? -13.965 5.605 -2.741 1.00 92.50 203 GLY A N 1
ATOM 1539 C CA . GLY A 1 203 ? -12.581 6.032 -2.887 1.00 92.50 203 GLY A CA 1
ATOM 1540 C C . GLY A 1 203 ? -11.806 5.297 -3.977 1.00 92.50 203 GLY A C 1
ATOM 1541 O O . GLY A 1 203 ? -10.722 5.758 -4.334 1.00 92.50 203 GLY A O 1
ATOM 1542 N N . MET A 1 204 ? -12.337 4.215 -4.563 1.00 92.44 204 MET A N 1
ATOM 1543 C CA . MET A 1 204 ? -11.644 3.494 -5.633 1.00 92.44 204 MET A CA 1
ATOM 1544 C C . MET A 1 204 ? -11.399 4.415 -6.822 1.00 92.44 204 MET A C 1
ATOM 1546 O O . MET A 1 204 ? -12.286 5.158 -7.249 1.00 92.44 204 MET A O 1
ATOM 1550 N N . ILE A 1 205 ? -10.201 4.321 -7.387 1.00 84.31 205 ILE A N 1
ATOM 1551 C CA . ILE A 1 205 ? -9.841 5.069 -8.578 1.00 84.31 205 ILE A CA 1
ATOM 1552 C C . ILE A 1 205 ? -9.681 4.087 -9.711 1.00 84.31 205 ILE A C 1
ATOM 1554 O O . ILE A 1 205 ? -8.751 3.287 -9.753 1.00 84.31 205 ILE A O 1
ATOM 1558 N N . LEU A 1 206 ? -10.600 4.174 -10.661 1.00 74.75 206 LEU A N 1
ATOM 1559 C CA . LEU A 1 206 ? -10.388 3.549 -11.949 1.00 74.75 206 LEU A CA 1
ATOM 1560 C C . LEU A 1 206 ? -9.314 4.378 -12.636 1.00 74.75 206 LEU A C 1
ATOM 1562 O O . LEU A 1 206 ? -9.578 5.544 -12.895 1.00 74.75 206 LEU A O 1
ATOM 1566 N N . SER A 1 207 ? -8.128 3.820 -12.900 1.00 74.38 207 SER A N 1
ATOM 1567 C CA . SER A 1 207 ? -7.143 4.470 -13.773 1.00 74.38 207 SER A CA 1
ATOM 1568 C C . SER A 1 207 ? -7.675 4.398 -15.205 1.00 74.38 207 SER A C 1
ATOM 1570 O O . SER A 1 207 ? -7.486 3.376 -15.879 1.00 74.38 207 SER A O 1
ATOM 1572 N N . PRO A 1 208 ? -8.387 5.431 -15.706 1.00 69.19 208 PRO A N 1
ATOM 1573 C CA . PRO A 1 208 ? -9.018 5.348 -17.011 1.00 69.19 208 PRO A CA 1
ATOM 1574 C C . PRO A 1 208 ? -7.927 5.379 -18.075 1.00 69.19 208 PRO A C 1
ATOM 1576 O O . PRO A 1 208 ? -8.127 4.836 -19.151 1.00 69.19 208 PRO A O 1
ATOM 1579 N N . HIS A 1 209 ? -6.767 5.964 -17.751 1.00 79.88 209 HIS A N 1
ATOM 1580 C CA . HIS A 1 209 ? -5.595 6.012 -18.600 1.00 79.88 209 HIS A CA 1
ATOM 1581 C C . HIS A 1 209 ? -5.056 4.607 -18.874 1.00 79.88 209 HIS A C 1
ATOM 1583 O O . HIS A 1 209 ? -5.160 4.168 -20.012 1.00 79.88 209 HIS A O 1
ATOM 1589 N N . LEU A 1 210 ? -4.583 3.862 -17.865 1.00 81.12 210 LEU A N 1
ATOM 1590 C CA . LEU A 1 210 ? -4.015 2.520 -18.083 1.00 81.12 210 LEU A CA 1
ATOM 1591 C C . LEU A 1 210 ? -5.046 1.549 -18.673 1.00 81.12 210 LEU A C 1
ATOM 1593 O O . LEU A 1 210 ? -4.748 0.828 -19.622 1.00 81.12 210 LEU A O 1
ATOM 1597 N N . ALA A 1 211 ? -6.294 1.598 -18.198 1.00 78.56 211 ALA A N 1
ATOM 1598 C CA . ALA A 1 211 ? -7.367 0.789 -18.771 1.00 78.56 211 ALA A CA 1
ATOM 1599 C C . ALA A 1 211 ? -7.663 1.161 -20.238 1.00 78.56 211 ALA A C 1
ATOM 1601 O O . ALA A 1 211 ? -7.936 0.284 -21.056 1.00 78.56 211 ALA A O 1
ATOM 1602 N N . ARG A 1 212 ? -7.606 2.450 -20.602 1.00 80.19 212 ARG A N 1
ATOM 1603 C CA . ARG A 1 212 ? -7.764 2.909 -21.991 1.00 80.19 212 ARG A CA 1
ATOM 1604 C C . ARG A 1 212 ? -6.595 2.461 -22.850 1.00 80.19 212 ARG A C 1
ATOM 1606 O O . ARG A 1 212 ? -6.858 1.933 -23.922 1.00 80.19 212 ARG A O 1
ATOM 1613 N N . LEU A 1 213 ? -5.358 2.653 -22.388 1.00 80.94 213 LEU A N 1
ATOM 1614 C CA . LEU A 1 213 ? -4.151 2.206 -23.087 1.00 80.94 213 LEU A CA 1
ATOM 1615 C C . LEU A 1 213 ? -4.230 0.705 -23.386 1.00 80.94 213 LEU A C 1
ATOM 1617 O O . LEU A 1 213 ? -3.984 0.281 -24.509 1.00 80.94 213 LEU A O 1
ATOM 1621 N N . HIS A 1 214 ? -4.729 -0.072 -22.424 1.00 80.12 214 HIS A N 1
ATOM 1622 C CA . HIS A 1 214 ? -4.989 -1.491 -22.619 1.00 80.12 214 HIS A CA 1
ATOM 1623 C C . HIS A 1 214 ? -6.058 -1.801 -23.649 1.00 80.12 214 HIS A C 1
ATOM 1625 O O . HIS A 1 214 ? -5.854 -2.658 -24.503 1.00 80.12 214 HIS A O 1
ATOM 1631 N N . ARG A 1 215 ? -7.189 -1.097 -23.616 1.00 79.19 215 ARG A N 1
ATOM 1632 C CA . ARG A 1 215 ? -8.250 -1.309 -24.608 1.00 79.19 215 ARG A CA 1
ATOM 1633 C C . ARG A 1 215 ? -7.829 -0.958 -26.032 1.00 79.19 215 ARG A C 1
ATOM 1635 O O . ARG A 1 215 ? -8.335 -1.578 -26.955 1.00 79.19 215 ARG A O 1
ATOM 1642 N N . VAL A 1 216 ? -6.934 0.012 -26.215 1.00 80.38 216 VAL A N 1
ATOM 1643 C CA . VAL A 1 216 ? -6.429 0.388 -27.548 1.00 80.38 216 VAL A CA 1
ATOM 1644 C C . VAL A 1 216 ? -5.225 -0.450 -27.990 1.00 80.38 216 VAL A C 1
ATOM 1646 O O . VAL A 1 216 ? -4.564 -0.085 -28.956 1.00 80.38 216 VAL A O 1
ATOM 1649 N N . GLY A 1 217 ? -4.937 -1.553 -27.289 1.00 78.75 217 GLY A N 1
ATOM 1650 C CA . GLY A 1 217 ? -3.878 -2.489 -27.659 1.00 78.75 217 GLY A CA 1
ATOM 1651 C C . GLY A 1 217 ? -2.473 -1.912 -27.526 1.00 78.75 217 GLY A C 1
ATOM 1652 O O . GLY A 1 217 ? -1.585 -2.337 -28.257 1.00 78.75 217 GLY A O 1
ATOM 1653 N N . GLN A 1 218 ? -2.258 -0.932 -26.638 1.00 79.56 218 GLN A N 1
ATOM 1654 C CA . GLN A 1 218 ? -0.911 -0.417 -26.416 1.00 79.56 218 GLN A CA 1
ATOM 1655 C C . GLN A 1 218 ? 0.024 -1.540 -25.971 1.00 79.56 218 GLN A C 1
ATOM 1657 O O . GLN A 1 218 ? -0.336 -2.375 -25.137 1.00 79.56 218 GLN A O 1
ATOM 1662 N N . ASP A 1 219 ? 1.248 -1.498 -26.493 1.00 81.12 219 ASP A N 1
ATOM 1663 C CA . ASP A 1 219 ? 2.309 -2.396 -26.083 1.00 81.12 219 ASP A CA 1
ATOM 1664 C C . ASP A 1 219 ? 2.755 -2.099 -24.642 1.00 81.12 219 ASP A C 1
ATOM 1666 O O . ASP A 1 219 ? 3.550 -1.197 -24.351 1.00 81.12 219 ASP A O 1
ATOM 1670 N N . PHE A 1 220 ? 2.205 -2.873 -23.712 1.00 85.94 220 PHE A N 1
ATOM 1671 C CA . PHE A 1 220 ? 2.616 -2.842 -22.317 1.00 85.94 220 PHE A CA 1
ATOM 1672 C C . PHE A 1 220 ? 3.979 -3.469 -22.074 1.00 85.94 220 PHE A C 1
ATOM 1674 O O . PHE A 1 220 ? 4.573 -3.167 -21.045 1.00 85.94 220 PHE A O 1
ATOM 1681 N N . VAL A 1 221 ? 4.494 -4.294 -22.987 1.00 88.38 221 VAL A N 1
ATOM 1682 C CA . VAL A 1 221 ? 5.847 -4.839 -22.868 1.00 88.38 221 VAL A CA 1
ATOM 1683 C C . VAL A 1 221 ? 6.850 -3.699 -22.996 1.00 88.38 221 VAL A C 1
ATOM 1685 O O . VAL A 1 221 ? 7.681 -3.530 -22.104 1.00 88.38 221 VAL A O 1
ATOM 1688 N N . ALA A 1 222 ? 6.715 -2.850 -24.020 1.00 87.69 222 ALA A N 1
ATOM 1689 C CA . ALA A 1 222 ? 7.550 -1.659 -24.178 1.00 87.69 222 ALA A CA 1
ATOM 1690 C C . ALA A 1 222 ? 7.423 -0.691 -22.987 1.00 87.69 222 ALA A C 1
ATOM 1692 O O . ALA A 1 222 ? 8.434 -0.260 -22.427 1.00 87.69 222 ALA A O 1
ATOM 1693 N N . LEU A 1 223 ? 6.193 -0.387 -22.544 1.00 88.06 223 LEU A N 1
ATOM 1694 C CA . LEU A 1 223 ? 5.974 0.506 -21.398 1.00 88.06 223 LEU A CA 1
ATOM 1695 C C . LEU A 1 223 ? 6.597 -0.051 -20.110 1.00 88.06 223 LEU A C 1
ATOM 1697 O O . LEU A 1 223 ? 7.279 0.680 -19.393 1.00 88.06 223 LEU A O 1
ATOM 1701 N N . ARG A 1 224 ? 6.384 -1.339 -19.831 1.00 93.06 224 ARG A N 1
ATOM 1702 C CA . ARG A 1 224 ? 6.973 -2.046 -18.692 1.00 93.06 224 ARG A CA 1
ATOM 1703 C C . ARG A 1 224 ? 8.493 -2.002 -18.752 1.00 93.06 224 ARG A C 1
ATOM 1705 O O . ARG A 1 224 ? 9.113 -1.636 -17.762 1.00 93.06 224 ARG A O 1
ATOM 1712 N N . ASN A 1 225 ? 9.100 -2.339 -19.890 1.00 91.88 225 ASN A N 1
ATOM 1713 C CA . ASN A 1 225 ? 10.557 -2.346 -20.031 1.00 91.88 225 ASN A CA 1
ATOM 1714 C C . ASN A 1 225 ? 11.140 -0.946 -19.772 1.00 91.88 225 ASN A C 1
ATOM 1716 O O . ASN A 1 225 ? 12.074 -0.806 -18.985 1.00 91.88 225 ASN A O 1
ATOM 1720 N N . HIS A 1 226 ? 10.529 0.099 -20.338 1.00 90.56 226 HIS A N 1
ATOM 1721 C CA . HIS A 1 226 ? 10.924 1.486 -20.090 1.00 90.56 226 HIS A CA 1
ATOM 1722 C C . HIS A 1 226 ? 10.843 1.865 -18.599 1.00 90.56 226 HIS A C 1
ATOM 1724 O O . HIS A 1 226 ? 11.767 2.456 -18.038 1.00 90.56 226 HIS A O 1
ATOM 1730 N N . ARG A 1 227 ? 9.755 1.494 -17.915 1.00 92.12 227 ARG A N 1
ATOM 1731 C CA . ARG A 1 227 ? 9.585 1.778 -16.484 1.00 92.12 227 ARG A CA 1
ATOM 1732 C C . ARG A 1 227 ? 10.538 0.978 -15.593 1.00 92.12 227 ARG A C 1
ATOM 1734 O O . ARG A 1 227 ? 11.067 1.539 -14.632 1.00 92.12 227 ARG A O 1
ATOM 1741 N N . ILE A 1 228 ? 10.823 -0.280 -15.938 1.00 94.19 228 ILE A N 1
ATOM 1742 C CA . ILE A 1 228 ? 11.853 -1.088 -15.271 1.00 94.19 228 ILE A CA 1
ATOM 1743 C C . ILE A 1 228 ? 13.207 -0.378 -15.358 1.00 94.19 228 ILE A C 1
ATOM 1745 O O . ILE A 1 228 ? 13.878 -0.256 -14.337 1.00 94.19 228 ILE A O 1
ATOM 1749 N N . GLN A 1 229 ? 13.587 0.171 -16.516 1.00 92.31 229 GLN A N 1
ATOM 1750 C CA . GLN A 1 229 ? 14.857 0.898 -16.651 1.00 92.31 229 GLN A CA 1
ATOM 1751 C C . GLN A 1 229 ? 14.934 2.144 -15.756 1.00 92.31 229 GLN A C 1
ATOM 1753 O O . GLN A 1 229 ? 15.942 2.377 -15.083 1.00 92.31 229 GLN A O 1
ATOM 1758 N N . ILE A 1 230 ? 13.843 2.912 -15.656 1.00 90.25 230 ILE A N 1
ATOM 1759 C CA . ILE A 1 230 ? 13.758 4.046 -14.718 1.00 90.25 230 ILE A CA 1
ATOM 1760 C C . ILE A 1 230 ? 13.997 3.580 -13.270 1.00 90.25 230 ILE A C 1
ATOM 1762 O O . ILE A 1 230 ? 14.698 4.249 -12.497 1.00 90.25 230 ILE A O 1
ATOM 1766 N N . ARG A 1 231 ? 13.438 2.427 -12.885 1.00 91.19 231 ARG A N 1
ATOM 1767 C CA . ARG A 1 231 ? 13.642 1.863 -11.544 1.00 91.19 231 ARG A CA 1
ATOM 1768 C C . ARG A 1 231 ? 15.051 1.349 -11.327 1.00 91.19 231 ARG A C 1
ATOM 1770 O O . ARG A 1 231 ? 15.617 1.656 -10.283 1.00 91.19 231 ARG A O 1
ATOM 1777 N N . VAL A 1 232 ? 15.632 0.634 -12.289 1.00 92.56 232 VAL A N 1
ATOM 1778 C CA . VAL A 1 232 ? 17.029 0.173 -12.236 1.00 92.56 232 VAL A CA 1
ATOM 1779 C C . VAL A 1 232 ? 17.947 1.341 -11.891 1.00 92.56 232 VAL A C 1
ATOM 1781 O O . VAL A 1 232 ? 18.707 1.259 -10.929 1.00 92.56 232 VAL A O 1
ATOM 1784 N N . ASN A 1 233 ? 17.798 2.473 -12.582 1.00 89.75 233 ASN A N 1
ATOM 1785 C CA . ASN A 1 233 ? 18.585 3.677 -12.306 1.00 89.75 233 ASN A CA 1
ATOM 1786 C C . ASN A 1 233 ? 18.373 4.242 -10.897 1.00 89.75 233 ASN A C 1
ATOM 1788 O O . ASN A 1 233 ? 19.284 4.833 -10.324 1.00 89.75 233 ASN A O 1
ATOM 1792 N N . SER A 1 234 ? 17.188 4.054 -10.323 1.00 88.19 234 SER A N 1
ATOM 1793 C CA . SER A 1 234 ? 16.892 4.510 -8.968 1.00 88.19 234 SER A CA 1
ATOM 1794 C C . SER A 1 234 ? 17.439 3.562 -7.890 1.00 88.19 234 SER A C 1
ATOM 1796 O O . SER A 1 234 ? 17.779 4.021 -6.802 1.00 88.19 234 SER A O 1
ATOM 1798 N N . TYR A 1 235 ? 17.529 2.257 -8.172 1.00 90.88 235 TYR A N 1
ATOM 1799 C CA . TYR A 1 235 ? 18.039 1.259 -7.224 1.00 90.88 235 TYR A CA 1
ATOM 1800 C C . TYR A 1 235 ? 19.554 1.118 -7.205 1.00 90.88 235 TYR A C 1
ATOM 1802 O O . TYR A 1 235 ? 20.093 0.698 -6.180 1.00 90.88 235 TYR A O 1
ATOM 1810 N N . ARG A 1 236 ? 20.231 1.484 -8.300 1.00 90.31 236 ARG A N 1
ATOM 1811 C CA . ARG A 1 236 ? 21.696 1.464 -8.371 1.00 90.31 236 ARG A CA 1
ATOM 1812 C C . ARG A 1 236 ? 22.311 2.216 -7.181 1.00 90.31 236 ARG A C 1
ATOM 1814 O O . ARG A 1 236 ? 21.720 3.195 -6.718 1.00 90.31 236 ARG A O 1
ATOM 1821 N N . PRO A 1 237 ? 23.500 1.816 -6.695 1.00 86.81 237 PRO A N 1
ATOM 1822 C CA . PRO A 1 237 ? 24.208 2.558 -5.654 1.00 86.81 237 PRO A CA 1
ATOM 1823 C C . PRO A 1 237 ? 24.292 4.057 -5.979 1.00 86.81 237 PRO A C 1
ATOM 1825 O O . PRO A 1 237 ? 24.681 4.439 -7.080 1.00 86.81 237 PRO A O 1
ATOM 1828 N N . GLY A 1 238 ? 23.881 4.907 -5.034 1.00 83.88 238 GLY A N 1
ATOM 1829 C CA . GLY A 1 238 ? 23.773 6.360 -5.236 1.00 83.88 238 GLY A CA 1
ATOM 1830 C C . GLY A 1 238 ? 22.471 6.843 -5.899 1.00 83.88 238 GLY A C 1
ATOM 1831 O O . GLY A 1 238 ? 22.220 8.046 -5.932 1.00 83.88 238 GLY A O 1
ATOM 1832 N N . GLY A 1 239 ? 21.606 5.936 -6.363 1.00 78.25 239 GLY A N 1
ATOM 1833 C CA . GLY A 1 239 ? 20.317 6.225 -7.002 1.00 78.25 239 GLY A CA 1
ATOM 1834 C C . GLY A 1 239 ? 19.214 6.694 -6.043 1.00 78.25 239 GLY A C 1
ATOM 1835 O O . GLY A 1 239 ? 18.187 7.208 -6.489 1.00 78.25 239 GLY A O 1
ATOM 1836 N N . GLY A 1 240 ? 19.431 6.604 -4.728 1.00 76.31 240 GLY A N 1
ATOM 1837 C CA . GLY A 1 240 ? 18.529 7.121 -3.692 1.00 76.31 240 GLY A CA 1
ATOM 1838 C C . GLY A 1 240 ? 17.708 6.065 -2.945 1.00 76.31 240 GLY A C 1
ATOM 1839 O O . GLY A 1 240 ? 17.107 6.414 -1.931 1.00 76.31 240 GLY A O 1
ATOM 1840 N N . PHE A 1 241 ? 17.735 4.803 -3.392 1.00 83.94 241 PHE A N 1
ATOM 1841 C CA . PHE A 1 241 ? 17.175 3.637 -2.686 1.00 83.94 241 PHE A CA 1
ATOM 1842 C C . PHE A 1 241 ? 18.245 2.781 -1.982 1.00 83.94 241 PHE A C 1
ATOM 1844 O O . PHE A 1 241 ? 17.998 1.637 -1.621 1.00 83.94 241 PHE A O 1
ATOM 1851 N N . ASP A 1 242 ? 19.457 3.297 -1.789 1.00 80.75 242 ASP A N 1
ATOM 1852 C CA . ASP A 1 242 ? 20.537 2.572 -1.110 1.00 80.75 242 ASP A CA 1
ATOM 1853 C C . ASP A 1 242 ? 20.364 2.546 0.419 1.00 80.75 242 ASP A C 1
ATOM 1855 O O . ASP A 1 242 ? 20.987 1.734 1.107 1.00 80.75 242 ASP A O 1
ATOM 1859 N N . LYS A 1 243 ? 19.524 3.436 0.969 1.00 87.75 243 LYS A N 1
ATOM 1860 C CA . LYS A 1 243 ? 19.313 3.594 2.413 1.00 87.75 243 LYS A CA 1
ATOM 1861 C C . LYS A 1 243 ? 17.854 3.871 2.748 1.00 87.75 243 LYS A C 1
ATOM 1863 O O . LYS A 1 243 ? 17.175 4.639 2.069 1.00 87.75 243 LYS A O 1
ATOM 1868 N N . LEU A 1 244 ? 17.414 3.314 3.876 1.00 92.25 244 LEU A N 1
ATOM 1869 C CA . LEU A 1 244 ? 16.178 3.745 4.519 1.00 92.25 244 LEU A CA 1
ATOM 1870 C C . LEU A 1 244 ? 16.396 5.096 5.200 1.00 92.25 244 LEU A C 1
ATOM 1872 O O . LEU A 1 244 ? 17.436 5.341 5.816 1.00 92.25 244 LEU A O 1
ATOM 1876 N N . MET A 1 245 ? 15.396 5.964 5.124 1.00 90.56 245 MET A N 1
ATOM 1877 C CA . MET A 1 245 ? 15.469 7.313 5.658 1.00 90.56 245 MET A CA 1
ATOM 1878 C C . MET A 1 245 ? 14.749 7.428 7.007 1.00 90.56 245 MET A C 1
ATOM 1880 O O . MET A 1 245 ? 13.620 6.952 7.151 1.00 90.56 245 MET A O 1
ATOM 1884 N N . PRO A 1 246 ? 15.326 8.145 7.994 1.00 91.25 246 PRO A N 1
ATOM 1885 C CA . PRO A 1 246 ? 14.740 8.242 9.332 1.00 91.25 246 PRO A CA 1
ATOM 1886 C C . PRO A 1 246 ? 13.313 8.805 9.363 1.00 91.25 246 PRO A C 1
ATOM 1888 O O . PRO A 1 246 ? 12.488 8.350 10.152 1.00 91.25 246 PRO A O 1
ATOM 1891 N N . ILE A 1 247 ? 13.007 9.785 8.504 1.00 87.31 247 ILE A N 1
ATOM 1892 C CA . ILE A 1 247 ? 11.705 10.468 8.481 1.00 87.31 247 ILE A CA 1
ATOM 1893 C C . ILE A 1 247 ? 10.559 9.523 8.075 1.00 87.31 247 ILE A C 1
ATOM 1895 O O . ILE A 1 247 ? 9.612 9.397 8.853 1.00 87.31 247 ILE A O 1
ATOM 1899 N N . PRO A 1 248 ? 10.581 8.853 6.906 1.00 90.81 248 PRO A N 1
ATOM 1900 C CA . PRO A 1 248 ? 9.515 7.915 6.555 1.00 90.81 248 PRO A CA 1
ATOM 1901 C C . PRO A 1 248 ? 9.454 6.698 7.490 1.00 90.81 248 PRO A C 1
ATOM 1903 O O . PRO A 1 248 ? 8.357 6.230 7.798 1.00 90.81 248 PRO A O 1
ATOM 1906 N N . MET A 1 249 ? 10.588 6.230 8.027 1.00 94.56 249 MET A N 1
ATOM 1907 C CA . MET A 1 249 ? 10.590 5.190 9.066 1.00 94.56 249 MET A CA 1
ATOM 1908 C C . MET A 1 249 ? 9.852 5.648 10.334 1.00 94.56 249 MET A C 1
ATOM 1910 O O . MET A 1 249 ? 9.082 4.884 10.915 1.00 94.56 249 MET A O 1
ATOM 1914 N N . ALA A 1 250 ? 10.064 6.896 10.768 1.00 93.06 250 ALA A N 1
ATOM 1915 C CA . ALA A 1 250 ? 9.349 7.473 11.903 1.00 93.06 250 ALA A CA 1
ATOM 1916 C C . ALA A 1 250 ? 7.846 7.584 11.635 1.00 93.06 250 ALA A C 1
ATOM 1918 O O . ALA A 1 250 ? 7.062 7.109 12.448 1.00 93.06 250 ALA A O 1
ATOM 1919 N N . ALA A 1 251 ? 7.448 8.090 10.466 1.00 91.06 251 ALA A N 1
ATOM 1920 C CA . ALA A 1 251 ? 6.037 8.171 10.090 1.00 91.06 251 ALA A CA 1
ATOM 1921 C C . ALA A 1 251 ? 5.354 6.793 10.038 1.00 91.06 251 ALA A C 1
ATOM 1923 O O . ALA A 1 251 ? 4.224 6.648 10.492 1.00 91.06 251 ALA A O 1
ATOM 1924 N N . THR A 1 252 ? 6.057 5.767 9.546 1.00 96.06 252 THR A N 1
ATOM 1925 C CA . THR A 1 252 ? 5.554 4.382 9.539 1.00 96.06 252 THR A CA 1
ATOM 1926 C C . THR A 1 252 ? 5.351 3.863 10.965 1.00 96.06 252 THR A C 1
ATOM 1928 O O . THR A 1 252 ? 4.301 3.308 11.285 1.00 96.06 252 THR A O 1
ATOM 1931 N N . ARG A 1 253 ? 6.324 4.101 11.858 1.00 97.38 253 ARG A N 1
ATOM 1932 C CA . ARG A 1 253 ? 6.214 3.756 13.285 1.00 97.38 253 ARG A CA 1
ATOM 1933 C C . ARG A 1 253 ? 5.043 4.469 13.955 1.00 97.38 253 ARG A C 1
ATOM 1935 O O . ARG A 1 253 ? 4.354 3.849 14.762 1.00 97.38 253 ARG A O 1
ATOM 1942 N N . ASP A 1 254 ? 4.840 5.743 13.643 1.00 96.12 254 ASP A N 1
ATOM 1943 C CA . ASP A 1 254 ? 3.772 6.552 14.222 1.00 96.12 254 ASP A CA 1
ATOM 1944 C C . ASP A 1 254 ? 2.395 6.119 13.714 1.00 96.12 254 ASP A C 1
ATOM 1946 O O . ASP A 1 254 ? 1.462 6.075 14.507 1.00 96.12 254 ASP A O 1
ATOM 1950 N N . LEU A 1 255 ? 2.270 5.713 12.445 1.00 96.31 255 LEU A N 1
ATOM 1951 C CA . LEU A 1 255 ? 1.029 5.157 11.892 1.00 96.31 255 LEU A CA 1
ATOM 1952 C C . LEU A 1 255 ? 0.634 3.853 12.591 1.00 96.31 255 LEU A C 1
ATOM 1954 O O . LEU A 1 255 ? -0.506 3.707 13.020 1.00 96.31 255 LEU A O 1
ATOM 1958 N N . ILE A 1 256 ? 1.580 2.930 12.768 1.00 97.56 256 ILE A N 1
ATOM 1959 C CA . ILE A 1 256 ? 1.309 1.663 13.463 1.00 97.56 256 ILE A CA 1
ATOM 1960 C C . ILE A 1 256 ? 1.008 1.915 14.945 1.00 97.56 256 ILE A C 1
ATOM 1962 O O . ILE A 1 256 ? 0.068 1.350 15.494 1.00 97.56 256 ILE A O 1
ATOM 1966 N N . LYS A 1 257 ? 1.759 2.815 15.596 1.00 96.62 257 LYS A N 1
ATOM 1967 C CA . LYS A 1 257 ? 1.490 3.219 16.984 1.00 96.62 257 LYS A CA 1
ATOM 1968 C C . LYS A 1 257 ? 0.094 3.828 17.134 1.00 96.62 257 LYS A C 1
ATOM 1970 O O . LYS A 1 257 ? -0.571 3.555 18.127 1.00 96.62 257 LYS A O 1
ATOM 1975 N N . LEU A 1 258 ? -0.316 4.668 16.186 1.00 94.88 258 LEU A N 1
ATOM 1976 C CA . LEU A 1 258 ? -1.636 5.281 16.152 1.00 94.88 258 LEU A CA 1
ATOM 1977 C C . LEU A 1 258 ? -2.726 4.203 16.056 1.00 94.88 258 LEU A C 1
ATOM 1979 O O . LEU A 1 258 ? -3.623 4.204 16.892 1.00 94.88 258 LEU A O 1
ATOM 1983 N N . ALA A 1 259 ? -2.586 3.253 15.124 1.00 95.88 259 ALA A N 1
ATOM 1984 C CA . ALA A 1 259 ? -3.518 2.136 14.968 1.00 95.88 259 ALA A CA 1
ATOM 1985 C C . ALA A 1 259 ? -3.628 1.283 16.244 1.00 95.88 259 ALA A C 1
ATOM 1987 O O . ALA A 1 259 ? -4.719 1.074 16.772 1.00 95.88 259 ALA A O 1
ATOM 1988 N N . ASN A 1 260 ? -2.490 0.890 16.827 1.00 95.00 260 ASN A N 1
ATOM 1989 C CA . ASN A 1 260 ? -2.473 0.159 18.099 1.00 95.00 260 ASN A CA 1
ATOM 1990 C C . ASN A 1 260 ? -3.122 0.960 19.240 1.00 95.00 260 ASN A C 1
ATOM 1992 O O . ASN A 1 260 ? -3.730 0.379 20.134 1.00 95.00 260 ASN A O 1
ATOM 1996 N N . GLY A 1 261 ? -3.013 2.292 19.212 1.00 94.69 261 GLY A N 1
ATOM 1997 C CA . GLY A 1 261 ? -3.583 3.182 20.222 1.00 94.69 261 GLY A CA 1
ATOM 1998 C C . GLY A 1 261 ? -5.111 3.152 20.297 1.00 94.69 261 GLY A C 1
ATOM 1999 O O . GLY A 1 261 ? -5.649 3.359 21.382 1.00 94.69 261 GLY A O 1
ATOM 2000 N N . TRP A 1 262 ? -5.802 2.858 19.191 1.00 94.06 262 TRP A N 1
ATOM 2001 C CA . TRP A 1 262 ? -7.258 2.666 19.177 1.00 94.06 262 TRP A CA 1
ATOM 2002 C C . TRP A 1 262 ? -7.678 1.188 19.191 1.00 94.06 262 TRP A C 1
ATOM 2004 O O . TRP A 1 262 ? -8.853 0.878 19.005 1.00 94.06 262 TRP A O 1
ATOM 2014 N N . GLY A 1 263 ? -6.734 0.272 19.431 1.00 92.38 263 GLY A N 1
ATOM 2015 C CA . GLY A 1 263 ? -6.994 -1.165 19.532 1.00 92.38 263 GLY A CA 1
ATOM 2016 C C . GLY A 1 263 ? -6.962 -1.927 18.205 1.00 92.38 263 GLY A C 1
ATOM 2017 O O . GLY A 1 263 ? -7.473 -3.041 18.152 1.00 92.38 263 GLY A O 1
ATOM 2018 N N . ASP A 1 264 ? -6.382 -1.358 17.145 1.00 93.88 264 ASP A N 1
ATOM 2019 C CA . ASP A 1 264 ? -6.198 -2.049 15.865 1.00 93.88 264 ASP A CA 1
ATOM 2020 C C . ASP A 1 264 ? -4.827 -2.736 15.762 1.00 93.88 264 ASP A C 1
ATOM 2022 O O . ASP A 1 264 ? -3.814 -2.239 16.264 1.00 93.88 264 ASP A O 1
ATOM 2026 N N . THR A 1 265 ? -4.794 -3.864 15.054 1.00 95.00 265 THR A N 1
ATOM 2027 C CA . THR A 1 265 ? -3.571 -4.547 14.610 1.00 95.00 265 THR A CA 1
ATOM 2028 C C . THR A 1 265 ? -3.528 -4.427 13.092 1.00 95.00 265 THR A C 1
ATOM 2030 O O . THR A 1 265 ? -4.139 -5.247 12.420 1.00 95.00 265 THR A O 1
ATOM 2033 N N . PRO A 1 266 ? -2.892 -3.387 12.527 1.00 96.50 266 PRO A N 1
ATOM 2034 C CA . PRO A 1 266 ? -3.014 -3.093 11.105 1.00 96.50 266 PRO A CA 1
ATOM 2035 C C . PRO A 1 266 ? -2.409 -4.205 10.240 1.00 96.50 266 PRO A C 1
ATOM 2037 O O . PRO A 1 266 ? -1.343 -4.737 10.557 1.00 96.50 266 PRO A O 1
ATOM 2040 N N . THR A 1 267 ? -3.048 -4.489 9.105 1.00 97.31 267 THR A N 1
ATOM 2041 C CA . THR A 1 267 ? -2.543 -5.423 8.091 1.00 97.31 267 THR A CA 1
ATOM 2042 C C . THR A 1 267 ? -1.650 -4.675 7.106 1.00 97.31 267 THR A C 1
ATOM 2044 O O . THR A 1 267 ? -2.109 -3.791 6.385 1.00 97.31 267 THR A O 1
ATOM 2047 N N . ILE A 1 268 ? -0.372 -5.027 7.027 1.00 97.69 268 ILE A N 1
ATOM 2048 C CA . ILE A 1 268 ? 0.610 -4.431 6.118 1.00 97.69 268 ILE A CA 1
ATOM 2049 C C . ILE A 1 268 ? 0.929 -5.422 5.004 1.00 97.69 268 ILE A C 1
ATOM 2051 O O . ILE A 1 268 ? 1.344 -6.552 5.250 1.00 97.69 268 ILE A O 1
ATOM 2055 N N . ILE A 1 269 ? 0.779 -4.971 3.764 1.00 98.00 269 ILE A N 1
ATOM 2056 C CA . ILE A 1 269 ? 1.052 -5.746 2.559 1.00 98.00 269 ILE A CA 1
ATOM 2057 C C . ILE A 1 269 ? 2.197 -5.076 1.809 1.00 98.00 269 ILE A C 1
ATOM 2059 O O . ILE A 1 269 ? 2.025 -3.961 1.312 1.00 98.00 269 ILE A O 1
ATOM 2063 N N . ILE A 1 270 ? 3.350 -5.738 1.688 1.00 97.88 270 ILE A N 1
ATOM 2064 C CA . ILE A 1 270 ? 4.392 -5.272 0.765 1.00 97.88 270 ILE A CA 1
ATOM 2065 C C . ILE A 1 270 ? 3.880 -5.469 -0.656 1.00 97.88 270 ILE A C 1
ATOM 2067 O O . ILE A 1 270 ? 3.456 -6.563 -1.025 1.00 97.88 270 ILE A O 1
ATOM 2071 N N . THR A 1 271 ? 3.840 -4.390 -1.431 1.00 97.44 271 THR A N 1
ATOM 2072 C CA . THR A 1 271 ? 3.049 -4.355 -2.661 1.00 97.44 271 THR A CA 1
ATOM 2073 C C . THR A 1 271 ? 3.576 -5.267 -3.773 1.00 97.44 271 THR A C 1
ATOM 2075 O O . THR A 1 271 ? 4.789 -5.385 -3.959 1.00 97.44 271 THR A O 1
ATOM 2078 N N . PRO A 1 272 ? 2.670 -5.859 -4.579 1.00 97.81 272 PRO A N 1
ATOM 2079 C CA . PRO A 1 272 ? 3.049 -6.645 -5.746 1.00 97.81 272 PRO A CA 1
ATOM 2080 C C . PRO A 1 272 ? 3.895 -5.901 -6.765 1.00 97.81 272 PRO A C 1
ATOM 2082 O O . PRO A 1 272 ? 3.669 -4.722 -7.045 1.00 97.81 272 PRO A O 1
ATOM 2085 N N . MET A 1 273 ? 4.807 -6.641 -7.391 1.00 97.31 273 MET A N 1
ATOM 2086 C CA . MET A 1 273 ? 5.609 -6.172 -8.516 1.00 97.31 273 MET A CA 1
ATOM 2087 C C . MET A 1 273 ? 5.603 -7.207 -9.644 1.00 97.31 273 MET A C 1
ATOM 2089 O O . MET A 1 273 ? 5.471 -8.410 -9.421 1.00 97.31 273 MET A O 1
ATOM 2093 N N . HIS A 1 274 ? 5.749 -6.742 -10.881 1.00 97.75 274 HIS A N 1
ATOM 2094 C CA . HIS A 1 274 ? 5.865 -7.622 -12.036 1.00 97.75 274 HIS A CA 1
ATOM 2095 C C . HIS A 1 274 ? 7.125 -8.509 -11.896 1.00 97.75 274 HIS A C 1
ATOM 2097 O O . HIS A 1 274 ? 8.183 -7.976 -11.551 1.00 97.75 274 HIS A O 1
ATOM 2103 N N . PRO A 1 275 ? 7.089 -9.817 -12.235 1.00 97.31 275 PRO A N 1
ATOM 2104 C CA . PRO A 1 275 ? 8.235 -10.723 -12.069 1.00 97.31 275 PRO A CA 1
ATOM 2105 C C . PRO A 1 275 ? 9.530 -10.241 -12.739 1.00 97.31 275 PRO A C 1
ATOM 2107 O O . PRO A 1 275 ? 10.586 -10.246 -12.114 1.00 97.31 275 PRO A O 1
ATOM 2110 N N . ASP A 1 276 ? 9.449 -9.733 -13.974 1.00 96.25 276 ASP A N 1
ATOM 2111 C CA . ASP A 1 276 ? 10.602 -9.097 -14.637 1.00 96.25 276 ASP A CA 1
ATOM 2112 C C . ASP A 1 276 ? 11.161 -7.903 -13.854 1.00 96.25 276 ASP A C 1
ATOM 2114 O O . ASP A 1 276 ? 12.374 -7.751 -13.756 1.00 96.25 276 ASP A O 1
ATOM 2118 N N . CYS A 1 277 ? 10.304 -7.078 -13.244 1.00 95.88 277 CYS A N 1
ATOM 2119 C CA . CYS A 1 277 ? 10.769 -5.969 -12.421 1.00 95.88 277 CYS A CA 1
ATOM 2120 C C . CYS A 1 277 ? 11.495 -6.476 -11.170 1.00 95.88 277 CYS A C 1
ATOM 2122 O O . CYS A 1 277 ? 12.533 -5.920 -10.824 1.00 95.88 277 CYS A O 1
ATOM 2124 N N . ILE A 1 278 ? 10.993 -7.532 -10.520 1.00 95.75 278 ILE A N 1
ATOM 2125 C CA . ILE A 1 278 ? 11.647 -8.160 -9.360 1.00 95.75 278 ILE A CA 1
ATOM 2126 C C . ILE A 1 278 ? 13.039 -8.659 -9.751 1.00 95.75 278 ILE A C 1
ATOM 2128 O O . ILE A 1 278 ? 14.018 -8.290 -9.109 1.00 95.75 278 ILE A O 1
ATOM 2132 N N . ARG A 1 279 ? 13.133 -9.435 -10.835 1.00 95.06 279 ARG A N 1
ATOM 2133 C CA . ARG A 1 279 ? 14.392 -10.002 -11.334 1.00 95.06 279 ARG A CA 1
ATOM 2134 C C . ARG A 1 279 ? 15.399 -8.912 -11.715 1.00 95.06 279 ARG A C 1
ATOM 2136 O O . ARG A 1 279 ? 16.504 -8.878 -11.180 1.00 95.06 279 ARG A O 1
ATOM 2143 N N . ILE A 1 280 ? 15.003 -7.989 -12.593 1.00 94.69 280 ILE A N 1
ATOM 2144 C CA . ILE A 1 280 ? 15.897 -6.976 -13.174 1.00 94.69 280 ILE A CA 1
ATOM 2145 C C . ILE A 1 280 ? 16.275 -5.904 -12.139 1.00 94.69 280 ILE A C 1
ATOM 2147 O O . ILE A 1 280 ? 17.450 -5.575 -11.977 1.00 94.69 280 ILE A O 1
ATOM 2151 N N . CYS A 1 281 ? 15.305 -5.359 -11.394 1.00 94.94 281 CYS A N 1
ATOM 2152 C CA . CYS A 1 281 ? 15.607 -4.359 -10.363 1.00 94.94 281 CYS A CA 1
ATOM 2153 C C . CYS A 1 281 ? 16.280 -4.987 -9.137 1.00 94.94 281 CYS A C 1
ATOM 2155 O O . CYS A 1 281 ? 17.019 -4.297 -8.433 1.00 94.94 281 CYS A O 1
ATOM 2157 N N . GLY A 1 282 ? 16.037 -6.277 -8.880 1.00 92.94 282 GLY A N 1
ATOM 2158 C CA . GLY A 1 282 ? 16.660 -7.043 -7.805 1.00 92.94 282 GLY A CA 1
ATOM 2159 C C . GLY A 1 282 ? 18.180 -6.969 -7.869 1.00 92.94 282 GLY A C 1
ATOM 2160 O O . GLY A 1 282 ? 18.805 -6.528 -6.901 1.00 92.94 282 GLY A O 1
ATOM 2161 N N . ALA A 1 283 ? 18.742 -7.284 -9.041 1.00 91.31 283 ALA A N 1
ATOM 2162 C CA . ALA A 1 283 ? 20.173 -7.175 -9.326 1.00 91.31 283 ALA A CA 1
ATOM 2163 C C . ALA A 1 283 ? 20.696 -5.730 -9.231 1.00 91.31 283 ALA A C 1
ATOM 2165 O O . ALA A 1 283 ? 21.829 -5.498 -8.818 1.00 91.31 283 ALA A O 1
ATOM 2166 N N . ALA A 1 284 ? 19.856 -4.741 -9.547 1.00 91.25 284 ALA A N 1
ATOM 2167 C CA . ALA A 1 284 ? 20.221 -3.328 -9.477 1.00 91.25 284 ALA A CA 1
ATOM 2168 C C . ALA A 1 284 ? 20.298 -2.759 -8.047 1.00 91.25 284 ALA A C 1
ATOM 2170 O O . ALA A 1 284 ? 20.693 -1.610 -7.897 1.00 91.25 284 ALA A O 1
ATOM 2171 N N . GLY A 1 285 ? 19.926 -3.519 -7.010 1.00 93.25 285 GLY A N 1
ATOM 2172 C CA . GLY A 1 285 ? 19.971 -3.082 -5.607 1.00 93.25 285 GLY A CA 1
ATOM 2173 C C . GLY A 1 285 ? 18.632 -3.166 -4.871 1.00 93.25 285 GLY A C 1
ATOM 2174 O O . GLY A 1 285 ? 18.602 -3.066 -3.642 1.00 93.25 285 GLY A O 1
ATOM 2175 N N . ARG A 1 286 ? 17.520 -3.432 -5.577 1.00 94.50 286 ARG A N 1
ATOM 2176 C CA . ARG A 1 286 ? 16.185 -3.546 -4.962 1.00 94.50 286 ARG A CA 1
ATOM 2177 C C . ARG A 1 286 ? 16.134 -4.625 -3.889 1.00 94.50 286 ARG A C 1
ATOM 2179 O O . ARG A 1 286 ? 15.501 -4.404 -2.864 1.00 94.50 286 ARG A O 1
ATOM 2186 N N . ASN A 1 287 ? 16.806 -5.762 -4.083 1.00 93.88 287 ASN A N 1
ATOM 2187 C CA . ASN A 1 287 ? 16.793 -6.853 -3.099 1.00 93.88 287 ASN A CA 1
ATOM 2188 C C . ASN A 1 287 ? 17.454 -6.434 -1.778 1.00 93.88 287 ASN A C 1
ATOM 2190 O O . ASN A 1 287 ? 16.957 -6.760 -0.705 1.00 93.88 287 ASN A O 1
ATOM 2194 N N . ALA A 1 288 ? 18.533 -5.647 -1.831 1.00 92.75 288 ALA A N 1
ATOM 2195 C CA . ALA A 1 288 ? 19.145 -5.103 -0.621 1.00 92.75 288 ALA A CA 1
ATOM 2196 C C . ALA A 1 288 ? 18.203 -4.117 0.091 1.00 92.75 288 ALA A C 1
ATOM 2198 O O . ALA A 1 288 ? 18.014 -4.213 1.304 1.00 92.75 288 ALA A O 1
ATOM 2199 N N . HIS A 1 289 ? 17.556 -3.219 -0.660 1.00 93.88 289 HIS A N 1
ATOM 2200 C CA . HIS A 1 289 ? 16.563 -2.286 -0.112 1.00 93.88 289 HIS A CA 1
ATOM 2201 C C . HIS A 1 289 ? 15.359 -3.012 0.507 1.00 93.88 289 HIS A C 1
ATOM 2203 O O . HIS A 1 289 ? 14.911 -2.660 1.598 1.00 93.88 289 HIS A O 1
ATOM 2209 N N . HIS A 1 290 ? 14.885 -4.075 -0.143 1.00 95.19 290 HIS A N 1
ATOM 2210 C CA . HIS A 1 290 ? 13.813 -4.938 0.346 1.00 95.19 290 HIS A CA 1
ATOM 2211 C C . HIS A 1 290 ? 14.176 -5.606 1.680 1.00 95.19 290 HIS A C 1
ATOM 2213 O O . HIS A 1 290 ? 13.449 -5.437 2.658 1.00 95.19 290 HIS A O 1
ATOM 2219 N N . ARG A 1 291 ? 15.349 -6.253 1.781 1.00 94.69 291 ARG A N 1
ATOM 2220 C CA . ARG A 1 291 ? 15.845 -6.819 3.053 1.00 94.69 291 ARG A CA 1
ATOM 2221 C C . ARG A 1 291 ? 15.958 -5.785 4.159 1.00 94.69 291 ARG A C 1
ATOM 2223 O O . ARG A 1 291 ? 15.607 -6.071 5.304 1.00 94.69 291 ARG A O 1
ATOM 2230 N N . ASN A 1 292 ? 16.436 -4.587 3.833 1.00 94.25 292 ASN A N 1
ATOM 2231 C CA . ASN A 1 292 ? 16.526 -3.500 4.801 1.00 94.25 292 ASN A CA 1
ATOM 2232 C C . ASN A 1 292 ? 15.132 -3.111 5.312 1.00 94.25 292 ASN A C 1
ATOM 2234 O O . ASN A 1 292 ? 14.950 -2.959 6.521 1.00 94.25 292 ASN A O 1
ATOM 2238 N N . ALA A 1 293 ? 14.139 -3.000 4.423 1.00 95.19 293 ALA A N 1
ATOM 2239 C CA . ALA A 1 293 ? 12.755 -2.719 4.798 1.00 95.19 293 ALA A CA 1
ATOM 2240 C C . ALA A 1 293 ? 12.163 -3.827 5.688 1.00 95.19 293 ALA A C 1
ATOM 2242 O O . ALA A 1 293 ? 11.606 -3.527 6.744 1.00 95.19 293 ALA A O 1
ATOM 2243 N N . LEU A 1 294 ? 12.348 -5.102 5.330 1.00 95.75 294 LEU A N 1
ATOM 2244 C CA . LEU A 1 294 ? 11.902 -6.234 6.151 1.00 95.75 294 LEU A CA 1
ATOM 2245 C C . LEU A 1 294 ? 12.592 -6.263 7.521 1.00 95.75 294 LEU A C 1
ATOM 2247 O O . LEU A 1 294 ? 11.943 -6.499 8.537 1.00 95.75 294 LEU A O 1
ATOM 2251 N N . THR A 1 295 ? 13.885 -5.940 7.576 1.00 95.31 295 THR A N 1
ATOM 2252 C CA . THR A 1 295 ? 14.634 -5.794 8.834 1.00 95.31 295 THR A CA 1
ATOM 2253 C C . THR A 1 295 ? 14.068 -4.656 9.685 1.00 95.31 295 THR A C 1
ATOM 2255 O O . THR A 1 295 ? 13.929 -4.787 10.898 1.00 95.31 295 THR A O 1
ATOM 2258 N N . PHE A 1 296 ? 13.687 -3.531 9.079 1.00 96.38 296 PHE A N 1
ATOM 2259 C CA . PHE A 1 296 ? 13.013 -2.453 9.800 1.00 96.38 296 PHE A CA 1
ATOM 2260 C C . PHE A 1 296 ? 11.685 -2.920 10.420 1.00 96.38 296 PHE A C 1
ATOM 2262 O O . PHE A 1 296 ? 11.449 -2.656 11.603 1.00 96.38 296 PHE A O 1
ATOM 2269 N N . PHE A 1 297 ? 10.853 -3.654 9.675 1.00 96.75 297 PHE A N 1
ATOM 2270 C CA . PHE A 1 297 ? 9.611 -4.209 10.217 1.00 96.75 297 PHE A CA 1
ATOM 2271 C C . PHE A 1 297 ? 9.867 -5.270 11.297 1.00 96.75 297 PHE A C 1
ATOM 2273 O O . PHE A 1 297 ? 9.215 -5.230 12.336 1.00 96.75 297 PHE A O 1
ATOM 2280 N N . ALA A 1 298 ? 10.869 -6.140 11.141 1.00 95.06 298 ALA A N 1
ATOM 2281 C CA . ALA A 1 298 ? 11.253 -7.116 12.169 1.00 95.06 298 ALA A CA 1
ATOM 2282 C C . ALA A 1 298 ? 11.605 -6.436 13.500 1.00 95.06 298 ALA A C 1
ATOM 2284 O O . ALA A 1 298 ? 11.248 -6.902 14.583 1.00 95.06 298 ALA A O 1
ATOM 2285 N N . GLN A 1 299 ? 12.274 -5.288 13.424 1.00 96.00 299 GLN A N 1
ATOM 2286 C CA . GLN A 1 299 ? 12.665 -4.510 14.593 1.00 96.00 299 GLN A CA 1
ATOM 2287 C C . GLN A 1 299 ? 11.440 -3.840 15.216 1.00 96.00 299 GLN A C 1
ATOM 2289 O O . GLN A 1 299 ? 11.326 -3.773 16.440 1.00 96.00 299 GLN A O 1
ATOM 2294 N N . LEU A 1 300 ? 10.515 -3.364 14.382 1.00 95.88 300 LEU A N 1
ATOM 2295 C CA . LEU A 1 300 ? 9.289 -2.718 14.827 1.00 95.88 300 LEU A CA 1
ATOM 2296 C C . LEU A 1 300 ? 8.337 -3.696 15.530 1.00 95.88 300 LEU A C 1
ATOM 2298 O O . LEU A 1 300 ? 7.777 -3.339 16.568 1.00 95.88 300 LEU A O 1
ATOM 2302 N N . ALA A 1 301 ? 8.238 -4.930 15.027 1.00 95.31 301 ALA A N 1
ATOM 2303 C CA . ALA A 1 301 ? 7.434 -6.024 15.578 1.00 95.31 301 ALA A CA 1
ATOM 2304 C C . ALA A 1 301 ? 7.752 -6.345 17.048 1.00 95.31 301 ALA A C 1
ATOM 2306 O O . ALA A 1 301 ? 6.897 -6.811 17.789 1.00 95.31 301 ALA A O 1
ATOM 2307 N N . LYS A 1 302 ? 8.965 -6.029 17.518 1.00 94.94 302 LYS A N 1
ATOM 2308 C CA . LYS A 1 302 ? 9.352 -6.203 18.930 1.00 94.94 302 LYS A CA 1
ATOM 2309 C C . LYS A 1 302 ? 8.602 -5.275 19.890 1.00 94.94 302 LYS A C 1
ATOM 2311 O O . LYS A 1 302 ? 8.640 -5.484 21.095 1.00 94.94 302 LYS A O 1
ATOM 2316 N N . THR A 1 303 ? 7.997 -4.200 19.380 1.00 96.19 303 THR A N 1
ATOM 2317 C CA . THR A 1 303 ? 7.416 -3.117 20.199 1.00 96.19 303 THR A CA 1
ATOM 2318 C C . THR A 1 303 ? 6.026 -2.672 19.743 1.00 96.19 303 THR A C 1
ATOM 2320 O O . THR A 1 303 ? 5.456 -1.735 20.314 1.00 96.19 303 THR A O 1
ATOM 2323 N N . ARG A 1 304 ? 5.495 -3.291 18.686 1.00 95.69 304 ARG A N 1
ATOM 2324 C CA . ARG A 1 304 ? 4.244 -2.924 18.018 1.00 95.69 304 ARG A CA 1
ATOM 2325 C C . ARG A 1 304 ? 3.531 -4.172 17.524 1.00 95.69 304 ARG A C 1
ATOM 2327 O O . ARG A 1 304 ? 4.184 -5.170 17.250 1.00 95.69 304 ARG A O 1
ATOM 2334 N N . GLN A 1 305 ? 2.216 -4.067 17.380 1.00 94.25 305 GLN A N 1
ATOM 2335 C CA . GLN A 1 305 ? 1.364 -5.127 16.850 1.00 94.25 305 GLN A CA 1
ATOM 2336 C C . GLN A 1 305 ? 0.969 -4.762 15.422 1.00 94.25 305 GLN A C 1
ATOM 2338 O O . GLN A 1 305 ? 0.516 -3.647 15.178 1.00 94.25 305 GLN A O 1
ATOM 2343 N N . PHE A 1 306 ? 1.195 -5.661 14.475 1.00 95.31 306 PHE A N 1
ATOM 2344 C CA . PHE A 1 306 ? 0.738 -5.555 13.089 1.00 95.31 306 PHE A CA 1
ATOM 2345 C C . PHE A 1 306 ? 0.922 -6.910 12.411 1.00 95.31 306 PHE A C 1
ATOM 2347 O O . PHE A 1 306 ? 1.737 -7.714 12.862 1.00 95.31 306 PHE A O 1
ATOM 2354 N N . ASP A 1 307 ? 0.240 -7.121 11.296 1.00 94.25 307 ASP A N 1
ATOM 2355 C CA . ASP A 1 307 ? 0.474 -8.277 10.434 1.00 94.25 307 ASP A CA 1
ATOM 2356 C C . ASP A 1 307 ? 1.250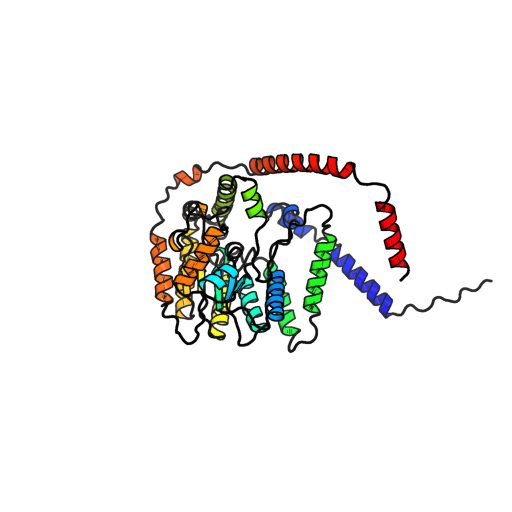 -7.827 9.201 1.00 94.25 307 ASP A C 1
ATOM 2358 O O . ASP A 1 307 ? 0.986 -6.757 8.656 1.00 94.25 307 ASP A O 1
ATOM 2362 N N . LEU A 1 308 ? 2.256 -8.595 8.776 1.00 96.00 308 LEU A N 1
ATOM 2363 C CA . LEU A 1 308 ? 3.068 -8.262 7.603 1.00 96.00 308 LEU A CA 1
ATOM 2364 C C . LEU A 1 308 ? 3.061 -9.410 6.608 1.00 96.00 308 LEU A C 1
ATOM 2366 O O . LEU A 1 308 ? 3.618 -10.470 6.889 1.00 96.00 308 LEU A O 1
ATOM 2370 N N . HIS A 1 309 ? 2.535 -9.156 5.418 1.00 96.12 309 HIS A N 1
ATOM 2371 C CA . HIS A 1 309 ? 2.524 -10.110 4.319 1.00 96.12 309 HIS A CA 1
ATOM 2372 C C . HIS A 1 309 ? 3.305 -9.550 3.137 1.00 96.12 309 HIS A C 1
ATOM 2374 O O . HIS A 1 309 ? 3.070 -8.426 2.691 1.00 96.12 309 HIS A O 1
ATOM 2380 N N . ASP A 1 310 ? 4.240 -10.340 2.618 1.00 97.12 310 ASP A N 1
ATOM 2381 C CA . ASP A 1 310 ? 5.020 -9.950 1.452 1.00 97.12 310 ASP A CA 1
ATOM 2382 C C . ASP A 1 310 ? 4.354 -10.441 0.165 1.00 97.12 310 ASP A C 1
ATOM 2384 O O . ASP A 1 310 ? 4.378 -11.628 -0.177 1.00 97.12 310 ASP A O 1
ATOM 2388 N N . PHE A 1 311 ? 3.709 -9.512 -0.539 1.00 98.06 311 PHE A N 1
ATOM 2389 C CA . PHE A 1 311 ? 3.065 -9.774 -1.820 1.00 98.06 311 PHE A CA 1
ATOM 2390 C C . PHE A 1 311 ? 3.924 -9.356 -3.012 1.00 98.06 311 PHE A C 1
ATOM 2392 O O . PHE A 1 311 ? 3.408 -9.342 -4.129 1.00 98.06 311 PHE A O 1
ATOM 2399 N N . THR A 1 312 ? 5.214 -9.056 -2.800 1.00 97.06 312 THR A N 1
ATOM 2400 C CA . THR A 1 312 ? 6.153 -8.692 -3.868 1.00 97.06 312 THR A CA 1
ATOM 2401 C C . THR A 1 312 ? 6.058 -9.679 -5.031 1.00 97.06 312 THR A C 1
ATOM 2403 O O . THR A 1 312 ? 5.801 -9.247 -6.155 1.00 97.06 312 THR A O 1
ATOM 2406 N N . ASP A 1 313 ? 6.238 -10.983 -4.769 1.00 97.19 313 ASP A N 1
ATOM 2407 C CA . ASP A 1 313 ? 6.095 -12.044 -5.774 1.00 97.19 313 ASP A CA 1
ATOM 2408 C C . ASP A 1 313 ? 4.607 -12.324 -6.042 1.00 97.19 313 ASP A C 1
ATOM 2410 O O . ASP A 1 313 ? 3.892 -12.749 -5.131 1.00 97.19 313 ASP A O 1
ATOM 2414 N N . PRO A 1 314 ? 4.129 -12.186 -7.294 1.00 97.75 314 PRO A N 1
ATOM 2415 C CA . PRO A 1 314 ? 2.758 -12.511 -7.658 1.00 97.75 314 PRO A CA 1
ATOM 2416 C C . PRO A 1 314 ? 2.264 -13.884 -7.211 1.00 97.75 314 PRO A C 1
ATOM 2418 O O . PRO A 1 314 ? 1.079 -14.042 -6.914 1.00 97.75 314 PRO A O 1
ATOM 2421 N N . LYS A 1 315 ? 3.152 -14.878 -7.126 1.00 97.31 315 LYS A N 1
ATOM 2422 C CA . LYS A 1 315 ? 2.791 -16.231 -6.697 1.00 97.31 315 LYS A CA 1
ATOM 2423 C C . LYS A 1 315 ? 2.232 -16.269 -5.274 1.00 97.31 315 LYS A C 1
ATOM 2425 O O . LYS A 1 315 ? 1.371 -17.108 -5.012 1.00 97.31 315 LYS A O 1
ATOM 2430 N N . SER A 1 316 ? 2.644 -15.367 -4.378 1.00 95.94 316 SER A N 1
ATOM 2431 C CA . SER A 1 316 ? 2.210 -15.392 -2.972 1.00 95.94 316 SER A CA 1
ATOM 2432 C C . SER A 1 316 ? 0.726 -15.055 -2.779 1.00 95.94 316 SER A C 1
ATOM 2434 O O . SER A 1 316 ? 0.134 -15.454 -1.778 1.00 95.94 316 SER A O 1
ATOM 2436 N N . TYR A 1 317 ? 0.091 -14.413 -3.765 1.00 96.38 317 TYR A N 1
ATOM 2437 C CA . TYR A 1 317 ? -1.357 -14.171 -3.796 1.00 96.38 317 TYR A CA 1
ATOM 2438 C C . TYR A 1 317 ? -2.078 -14.894 -4.951 1.00 96.38 317 TYR A C 1
ATOM 2440 O O . TYR A 1 317 ? -3.246 -14.618 -5.229 1.00 96.38 317 TYR A O 1
ATOM 2448 N N . GLY A 1 318 ? -1.409 -15.837 -5.627 1.00 97.00 318 GLY A N 1
ATOM 2449 C CA . GLY A 1 318 ? -1.968 -16.586 -6.762 1.00 97.00 318 GLY A CA 1
ATOM 2450 C C . GLY A 1 318 ? -2.060 -15.791 -8.073 1.00 97.00 318 GLY A C 1
ATOM 2451 O O . GLY A 1 318 ? -2.842 -16.144 -8.958 1.00 97.00 318 GLY A O 1
ATOM 2452 N N . GLY A 1 319 ? -1.296 -14.706 -8.193 1.00 97.25 319 GLY A N 1
ATOM 2453 C CA . GLY A 1 319 ? -1.147 -13.907 -9.405 1.00 97.25 319 GLY A CA 1
ATOM 2454 C C . GLY A 1 319 ? -0.033 -14.398 -10.335 1.00 97.25 319 GLY A C 1
ATOM 2455 O O . GLY A 1 319 ? 0.652 -15.388 -10.083 1.00 97.25 319 GLY A O 1
ATOM 2456 N N . ASN A 1 320 ? 0.150 -13.680 -11.445 1.00 97.69 320 ASN A N 1
ATOM 2457 C CA . ASN A 1 320 ? 1.222 -13.902 -12.419 1.00 97.69 320 ASN A CA 1
ATOM 2458 C C . ASN A 1 320 ? 1.546 -12.603 -13.187 1.00 97.69 320 ASN A C 1
ATOM 2460 O O . ASN A 1 320 ? 0.913 -11.568 -12.970 1.00 97.69 320 ASN A O 1
ATOM 2464 N N . ALA A 1 321 ? 2.515 -12.656 -14.108 1.00 96.69 321 ALA A N 1
ATOM 2465 C CA . ALA A 1 321 ? 2.959 -11.505 -14.903 1.00 96.69 321 ALA A CA 1
ATOM 2466 C C . ALA A 1 321 ? 1.839 -10.838 -15.729 1.00 96.69 321 ALA A C 1
ATOM 2468 O O . ALA A 1 321 ? 1.787 -9.614 -15.825 1.00 96.69 321 ALA A O 1
ATOM 2469 N N . ALA A 1 322 ? 0.887 -11.613 -16.263 1.00 95.94 322 ALA A N 1
ATOM 2470 C CA . ALA A 1 322 ? -0.240 -11.074 -17.032 1.00 95.94 322 ALA A CA 1
ATOM 2471 C C . ALA A 1 322 ? -1.222 -10.261 -16.166 1.00 95.94 322 ALA A C 1
ATOM 2473 O O . ALA A 1 322 ? -2.094 -9.564 -16.689 1.00 95.94 322 ALA A O 1
ATOM 2474 N N . GLY A 1 323 ? -1.072 -10.330 -14.840 1.00 96.00 323 GLY A N 1
ATOM 2475 C CA . GLY A 1 323 ? -1.828 -9.560 -13.867 1.00 96.00 323 GLY A CA 1
ATOM 2476 C C . GLY A 1 323 ? -1.486 -8.071 -13.810 1.00 96.00 323 GLY A C 1
ATOM 2477 O O . GLY A 1 323 ? -2.177 -7.343 -13.103 1.00 96.00 323 GLY A O 1
ATOM 2478 N N . PHE A 1 324 ? -0.481 -7.590 -14.544 1.00 95.50 324 PHE A N 1
ATOM 2479 C CA . PHE A 1 324 ? -0.008 -6.206 -14.463 1.00 95.50 324 PHE A CA 1
ATOM 2480 C C . PHE A 1 324 ? -0.251 -5.428 -15.759 1.00 95.50 324 PHE A C 1
ATOM 2482 O O . PHE A 1 324 ? -0.287 -5.989 -16.857 1.00 95.50 324 PHE A O 1
ATOM 2489 N N . TYR A 1 325 ? -0.476 -4.121 -15.634 1.00 92.75 325 TYR A N 1
ATOM 2490 C CA . TYR A 1 325 ? -0.406 -3.210 -16.771 1.00 92.75 325 TYR A CA 1
ATOM 2491 C C . TYR A 1 325 ? 1.054 -3.015 -17.164 1.00 92.75 325 TYR A C 1
ATOM 2493 O O . TYR A 1 325 ? 1.409 -3.342 -18.283 1.00 92.75 325 TYR A O 1
ATOM 2501 N N . GLU A 1 326 ? 1.903 -2.553 -16.251 1.00 93.25 326 GLU A N 1
ATOM 2502 C CA . GLU A 1 326 ? 3.344 -2.422 -16.462 1.00 93.25 326 GLU A CA 1
ATOM 2503 C C . GLU A 1 326 ? 4.127 -3.152 -15.353 1.00 93.25 326 GLU A C 1
ATOM 2505 O O . GLU A 1 326 ? 3.882 -4.327 -15.091 1.00 93.25 326 GLU A O 1
ATOM 2510 N N . ASP A 1 327 ? 5.118 -2.514 -14.745 1.00 94.69 327 ASP A N 1
ATOM 2511 C CA . ASP A 1 327 ? 5.999 -3.088 -13.739 1.00 94.69 327 ASP A CA 1
ATOM 2512 C C . ASP A 1 327 ? 5.401 -3.167 -12.328 1.00 94.69 327 ASP A C 1
ATOM 2514 O O . ASP A 1 327 ? 5.864 -4.004 -11.551 1.00 94.69 327 ASP A O 1
ATOM 2518 N N . ILE A 1 328 ? 4.402 -2.349 -11.968 1.00 94.94 328 ILE A N 1
ATOM 2519 C CA . ILE A 1 328 ? 3.894 -2.282 -10.579 1.00 94.94 328 ILE A CA 1
ATOM 2520 C C . ILE A 1 328 ? 2.372 -2.126 -10.417 1.00 94.94 328 ILE A C 1
ATOM 2522 O O . ILE A 1 328 ? 1.834 -2.367 -9.336 1.00 94.94 328 ILE A O 1
ATOM 2526 N N . HIS A 1 329 ? 1.644 -1.710 -11.448 1.00 95.31 329 HIS A N 1
ATOM 2527 C CA . HIS A 1 329 ? 0.207 -1.460 -11.412 1.00 95.31 329 HIS A CA 1
ATOM 2528 C C . HIS A 1 329 ? -0.570 -2.686 -11.864 1.00 95.31 329 HIS A C 1
ATOM 2530 O O . HIS A 1 329 ? -0.494 -3.137 -13.007 1.00 95.31 329 HIS A O 1
ATOM 2536 N N . LEU A 1 330 ? -1.399 -3.190 -10.957 1.00 95.25 330 LEU A N 1
ATOM 2537 C CA . LEU A 1 330 ? -2.238 -4.355 -11.195 1.00 95.25 330 LEU A CA 1
ATOM 2538 C C . LEU A 1 330 ? -3.387 -4.052 -12.160 1.00 95.25 330 LEU A C 1
ATOM 2540 O O . LEU A 1 330 ? -4.045 -3.007 -12.107 1.00 95.25 330 LEU A O 1
ATOM 2544 N N . ARG A 1 331 ? -3.710 -5.045 -12.982 1.00 93.94 331 ARG A N 1
ATOM 2545 C CA . ARG A 1 331 ? -4.996 -5.143 -13.671 1.00 93.94 331 ARG A CA 1
ATOM 2546 C C . ARG A 1 331 ? -6.097 -5.492 -12.663 1.00 93.94 331 ARG A C 1
ATOM 2548 O O . ARG A 1 331 ? -5.815 -6.116 -11.638 1.00 93.94 331 ARG A O 1
ATOM 2555 N N . PRO A 1 332 ? -7.373 -5.178 -12.961 1.00 93.94 332 PRO A N 1
ATOM 2556 C CA . PRO A 1 332 ? -8.486 -5.444 -12.046 1.00 93.94 332 PRO A CA 1
ATOM 2557 C C . PRO A 1 332 ? -8.589 -6.897 -11.562 1.00 93.94 332 PRO A C 1
ATOM 2559 O O . PRO A 1 332 ? -8.919 -7.126 -10.403 1.00 93.94 332 PRO A O 1
ATOM 2562 N N . VAL A 1 333 ? -8.283 -7.873 -12.427 1.00 95.69 333 VAL A N 1
ATOM 2563 C CA . VAL A 1 333 ? -8.311 -9.301 -12.065 1.00 95.69 333 VAL A CA 1
ATOM 2564 C C . VAL A 1 333 ? -7.273 -9.613 -10.986 1.00 95.69 333 VAL A C 1
ATOM 2566 O O . VAL A 1 333 ? -7.628 -10.180 -9.958 1.00 95.69 333 VAL A O 1
ATOM 2569 N N . ALA A 1 334 ? -6.024 -9.178 -11.164 1.00 97.06 334 ALA A N 1
ATOM 2570 C CA . ALA A 1 334 ? -4.971 -9.408 -10.178 1.00 97.06 334 ALA A CA 1
ATOM 2571 C C . ALA A 1 334 ? -5.188 -8.606 -8.887 1.00 97.06 334 ALA A C 1
ATOM 2573 O O . ALA A 1 334 ? -4.978 -9.125 -7.796 1.00 97.06 334 ALA A O 1
ATOM 2574 N N . ALA A 1 335 ? -5.710 -7.379 -8.982 1.00 97.25 335 ALA A N 1
ATOM 2575 C CA . ALA A 1 335 ? -6.116 -6.611 -7.804 1.00 97.25 335 ALA A CA 1
ATOM 2576 C C . ALA A 1 335 ? -7.201 -7.339 -6.986 1.00 97.25 335 ALA A C 1
ATOM 2578 O O . ALA A 1 335 ? -7.159 -7.335 -5.758 1.00 97.25 335 ALA A O 1
ATOM 2579 N N . ALA A 1 336 ? -8.149 -8.018 -7.644 1.00 97.75 336 ALA A N 1
ATOM 2580 C CA . ALA A 1 336 ? -9.136 -8.847 -6.955 1.00 97.75 336 ALA A CA 1
ATOM 2581 C C . ALA A 1 336 ? -8.512 -10.096 -6.305 1.00 97.75 336 ALA A C 1
ATOM 2583 O O . ALA A 1 336 ? -8.943 -10.475 -5.217 1.00 97.75 336 ALA A O 1
ATOM 2584 N N . GLN A 1 337 ? -7.495 -10.704 -6.928 1.00 98.31 337 GLN A N 1
ATOM 2585 C CA . GLN A 1 337 ? -6.739 -11.815 -6.331 1.00 98.31 337 GLN A CA 1
ATOM 2586 C C . GLN A 1 337 ? -5.996 -11.374 -5.065 1.00 98.31 337 GLN A C 1
ATOM 2588 O O . GLN A 1 337 ? -6.057 -12.078 -4.063 1.00 98.31 337 GLN A O 1
ATOM 2593 N N . VAL A 1 338 ? -5.389 -10.181 -5.063 1.00 98.31 338 VAL A N 1
ATOM 2594 C CA . VAL A 1 338 ? -4.788 -9.590 -3.855 1.00 98.31 338 VAL A CA 1
ATOM 2595 C C . VAL A 1 338 ? -5.826 -9.450 -2.741 1.00 98.31 338 VAL A C 1
ATOM 2597 O O . VAL A 1 338 ? -5.581 -9.899 -1.627 1.00 98.31 338 VAL A O 1
ATOM 2600 N N . VAL A 1 339 ? -7.014 -8.903 -3.035 1.00 98.38 339 VAL A N 1
ATOM 2601 C CA . VAL A 1 339 ? -8.088 -8.777 -2.031 1.00 98.38 339 VAL A CA 1
ATOM 2602 C C . VAL A 1 339 ? -8.504 -10.136 -1.459 1.00 98.38 339 VAL A C 1
ATOM 2604 O O . VAL A 1 339 ? -8.683 -10.261 -0.250 1.00 98.38 339 VAL A O 1
ATOM 2607 N N . GLN A 1 340 ? -8.643 -11.151 -2.313 1.00 98.00 340 GLN A N 1
ATOM 2608 C CA . GLN A 1 340 ? -8.977 -12.514 -1.887 1.00 98.00 340 GLN A CA 1
ATOM 2609 C C . GLN A 1 340 ? -7.864 -13.147 -1.050 1.00 98.00 340 GLN A C 1
ATOM 2611 O O . GLN A 1 340 ? -8.149 -13.859 -0.096 1.00 98.00 340 GLN A O 1
ATOM 2616 N N . ALA A 1 341 ? -6.600 -12.911 -1.396 1.00 97.19 341 ALA A N 1
ATOM 2617 C CA . ALA A 1 341 ? -5.477 -13.423 -0.626 1.00 97.19 341 ALA A CA 1
ATOM 2618 C C . ALA A 1 341 ? -5.417 -12.785 0.768 1.00 97.19 341 ALA A C 1
ATOM 2620 O O . ALA A 1 341 ? -5.195 -13.510 1.730 1.00 97.19 341 ALA A O 1
ATOM 2621 N N . ILE A 1 342 ? -5.706 -11.481 0.880 1.00 96.94 342 ILE A N 1
ATOM 2622 C CA . ILE A 1 342 ? -5.827 -10.789 2.174 1.00 96.94 342 ILE A CA 1
ATOM 2623 C C . ILE A 1 342 ? -6.940 -11.402 3.034 1.00 96.94 342 ILE A C 1
ATOM 2625 O O . ILE A 1 342 ? -6.763 -11.638 4.226 1.00 96.94 342 ILE A O 1
ATOM 2629 N N . ASP A 1 343 ? -8.074 -11.728 2.416 1.00 96.00 343 ASP A N 1
ATOM 2630 C CA . ASP A 1 343 ? -9.211 -12.344 3.103 1.00 96.00 343 ASP A CA 1
ATOM 2631 C C . ASP A 1 343 ? -8.889 -13.734 3.668 1.00 96.00 343 ASP A C 1
ATOM 2633 O O . ASP A 1 343 ? -9.262 -14.046 4.796 1.00 96.00 343 ASP A O 1
ATOM 2637 N N . LYS A 1 344 ? -8.119 -14.547 2.933 1.00 94.19 344 LYS A N 1
ATOM 2638 C CA . LYS A 1 344 ? -7.759 -15.916 3.343 1.00 94.19 344 LYS A CA 1
ATOM 2639 C C . LYS A 1 344 ? -7.002 -15.997 4.668 1.00 94.19 344 LYS A C 1
ATOM 2641 O O . LYS A 1 344 ? -7.099 -17.024 5.334 1.00 94.19 344 LYS A O 1
ATOM 2646 N N . PHE A 1 345 ? -6.248 -14.964 5.037 1.00 90.69 345 PHE A N 1
ATOM 2647 C CA . PHE A 1 345 ? -5.569 -14.895 6.336 1.00 90.69 345 PHE A CA 1
ATOM 2648 C C . PHE A 1 345 ? -6.270 -13.966 7.335 1.00 90.69 345 PHE A C 1
ATOM 2650 O O . PHE A 1 345 ? -5.723 -13.689 8.396 1.00 90.69 345 PHE A O 1
ATOM 2657 N N . GLY A 1 346 ? -7.485 -13.505 7.023 1.00 92.56 346 GLY A N 1
ATOM 2658 C CA . GLY A 1 346 ? -8.286 -12.677 7.921 1.00 92.56 346 GLY A CA 1
ATOM 2659 C C . GLY A 1 346 ? -7.902 -11.199 7.945 1.00 92.56 346 GLY A C 1
ATOM 2660 O O . GLY A 1 346 ? -8.387 -10.479 8.808 1.00 92.56 346 GLY A O 1
ATOM 2661 N N . GLY A 1 347 ? -7.108 -10.703 6.989 1.00 93.31 347 GLY A N 1
ATOM 2662 C CA . GLY A 1 347 ? -6.620 -9.315 6.975 1.00 93.31 347 GLY A CA 1
ATOM 2663 C C . GLY A 1 347 ? -7.685 -8.233 6.734 1.00 93.31 347 GLY A C 1
ATOM 2664 O O . GLY A 1 347 ? -7.349 -7.062 6.605 1.00 93.31 347 GLY A O 1
ATOM 2665 N N . TRP A 1 348 ? -8.966 -8.607 6.626 1.00 94.50 348 TRP A N 1
ATOM 2666 C CA . TRP A 1 348 ? -10.109 -7.681 6.600 1.00 94.50 348 TRP A CA 1
ATOM 2667 C C . TRP A 1 348 ? -10.954 -7.734 7.882 1.00 94.50 348 TRP A C 1
ATOM 2669 O O . TRP A 1 348 ? -11.929 -6.979 7.997 1.00 94.50 348 TRP A O 1
ATOM 2679 N N . ASP A 1 349 ? -10.658 -8.667 8.794 1.00 86.31 349 ASP A N 1
ATOM 2680 C CA . ASP A 1 349 ? -11.480 -8.958 9.964 1.00 86.31 349 ASP A CA 1
ATOM 2681 C C . ASP A 1 349 ? -10.932 -8.282 11.224 1.00 86.31 349 ASP A C 1
ATOM 2683 O O . ASP A 1 349 ? -9.970 -8.718 11.845 1.00 86.31 349 ASP A O 1
ATOM 2687 N N . VAL A 1 350 ? -11.612 -7.215 11.630 1.00 66.19 350 VAL A N 1
ATOM 2688 C CA . VAL A 1 350 ? -11.462 -6.567 12.936 1.00 66.19 350 VAL A CA 1
ATOM 2689 C C . VAL A 1 350 ? -12.444 -7.223 13.899 1.00 66.19 350 VAL A C 1
ATOM 2691 O O . VAL A 1 350 ? -13.541 -6.708 14.139 1.00 66.19 350 VAL A O 1
ATOM 2694 N N . ASP A 1 351 ? -12.098 -8.391 14.432 1.00 67.81 351 ASP A N 1
ATOM 2695 C CA . ASP A 1 351 ? -12.658 -8.788 15.723 1.00 67.81 351 ASP A CA 1
ATOM 2696 C C . ASP A 1 351 ? -11.645 -8.403 16.804 1.00 67.81 351 ASP A C 1
ATOM 2698 O O . ASP A 1 351 ? -10.742 -9.186 17.081 1.00 67.81 351 ASP A O 1
ATOM 2702 N N . PRO A 1 352 ? -11.778 -7.227 17.448 1.00 53.75 352 PRO A N 1
ATOM 2703 C CA . PRO A 1 352 ? -10.855 -6.802 18.504 1.00 53.75 352 PRO A CA 1
ATOM 2704 C C . PRO A 1 352 ? -10.845 -7.758 19.710 1.00 53.75 352 PRO A C 1
ATOM 2706 O O . PRO A 1 352 ? -10.000 -7.634 20.591 1.00 53.75 352 PRO A O 1
ATOM 2709 N N . ARG A 1 353 ? -11.791 -8.710 19.779 1.00 50.91 353 ARG A N 1
ATOM 2710 C CA . ARG A 1 353 ? -11.848 -9.752 20.815 1.00 50.91 353 ARG A CA 1
ATOM 2711 C C . ARG A 1 353 ? -11.153 -11.043 20.406 1.00 50.91 353 ARG A C 1
ATOM 2713 O O . ARG A 1 353 ? -10.916 -11.883 21.271 1.00 50.91 353 ARG A O 1
ATOM 2720 N N . LYS A 1 354 ? -10.843 -11.225 19.124 1.00 51.12 354 LYS A N 1
ATOM 2721 C CA . LYS A 1 354 ? -9.923 -12.269 18.693 1.00 51.12 354 LYS A CA 1
ATOM 2722 C C . LYS A 1 354 ? -8.542 -11.634 18.695 1.00 51.12 354 LYS A C 1
ATOM 2724 O O . LYS A 1 354 ? -8.259 -10.861 17.785 1.00 51.12 354 LYS A O 1
ATOM 2729 N N . PRO A 1 355 ? -7.678 -11.918 19.688 1.00 51.59 355 PRO A N 1
ATOM 2730 C CA . PRO A 1 355 ? -6.269 -11.639 19.490 1.00 51.59 355 PRO A CA 1
ATOM 2731 C C . PRO A 1 355 ? -5.889 -12.301 18.169 1.00 51.59 355 PRO A C 1
ATOM 2733 O O . PRO A 1 355 ? -6.127 -13.499 17.990 1.00 51.59 355 PRO A O 1
ATOM 2736 N N . THR A 1 356 ? -5.399 -11.507 17.220 1.00 52.19 356 THR A N 1
ATOM 2737 C CA . THR A 1 356 ? -4.838 -12.029 15.985 1.00 52.19 356 THR A CA 1
ATOM 2738 C C . THR A 1 356 ? -3.792 -13.049 16.410 1.00 52.19 356 THR A C 1
ATOM 2740 O O . THR A 1 356 ? -2.803 -12.726 17.060 1.00 52.19 356 THR A O 1
ATOM 2743 N N . THR A 1 357 ? -4.044 -14.325 16.117 1.00 48.75 357 THR A N 1
ATOM 2744 C CA . THR A 1 357 ? -3.114 -15.422 16.428 1.00 48.75 357 THR A CA 1
ATOM 2745 C C . THR A 1 357 ? -1.889 -15.393 15.517 1.00 48.75 357 THR A C 1
ATOM 2747 O O . THR A 1 357 ? -1.068 -16.307 15.547 1.00 48.75 357 THR A O 1
ATOM 2750 N N . VAL A 1 358 ? -1.791 -14.374 14.663 1.00 59.47 358 VAL A N 1
ATOM 2751 C CA . VAL A 1 358 ? -0.660 -14.138 13.789 1.00 59.47 358 VAL A CA 1
ATOM 2752 C C . VAL A 1 358 ? 0.471 -13.608 14.659 1.00 59.47 358 VAL A C 1
ATOM 2754 O O . VAL A 1 358 ? 0.485 -12.467 15.111 1.00 59.47 358 VAL A O 1
ATOM 2757 N N . ASP A 1 359 ? 1.426 -14.486 14.937 1.00 74.19 359 ASP A N 1
ATOM 2758 C CA . ASP A 1 359 ? 2.701 -14.096 15.513 1.00 74.19 359 ASP A CA 1
ATOM 2759 C C . ASP A 1 359 ? 3.398 -13.149 14.519 1.00 74.19 359 ASP A C 1
ATOM 2761 O O . ASP A 1 359 ? 3.931 -13.587 13.495 1.00 74.19 359 ASP A O 1
ATOM 2765 N N . THR A 1 360 ? 3.380 -11.839 14.803 1.00 77.44 360 THR A N 1
ATOM 2766 C CA . THR A 1 360 ? 4.032 -10.819 13.967 1.00 77.44 360 THR A CA 1
ATOM 2767 C C . THR A 1 360 ? 5.488 -11.187 13.684 1.00 77.44 360 THR A C 1
ATOM 2769 O O . THR A 1 360 ? 5.971 -11.001 12.565 1.00 77.44 360 THR A O 1
ATOM 2772 N N . ALA A 1 361 ? 6.202 -11.748 14.667 1.00 78.62 361 ALA A N 1
ATOM 2773 C CA . ALA A 1 361 ? 7.585 -12.165 14.479 1.00 78.62 361 ALA A CA 1
ATOM 2774 C C . ALA A 1 361 ? 7.680 -13.348 13.506 1.00 78.62 361 ALA A C 1
ATOM 2776 O O . ALA A 1 361 ? 8.569 -13.352 12.651 1.00 78.62 361 ALA A O 1
ATOM 2777 N N . ALA A 1 362 ? 6.753 -14.309 13.569 1.00 79.25 362 ALA A N 1
ATOM 2778 C CA . ALA A 1 362 ? 6.666 -15.394 12.592 1.00 79.25 362 ALA A CA 1
ATOM 2779 C C . ALA A 1 362 ? 6.337 -14.881 11.182 1.00 79.25 362 ALA A C 1
ATOM 2781 O O . ALA A 1 362 ? 6.969 -15.322 10.221 1.00 79.25 362 ALA A O 1
ATOM 2782 N N . SER A 1 363 ? 5.422 -13.916 11.049 1.00 74.38 363 SER A N 1
ATOM 2783 C CA . SER A 1 363 ? 5.053 -13.322 9.757 1.00 74.38 363 SER A CA 1
ATOM 2784 C C . SER A 1 363 ? 6.247 -12.629 9.095 1.00 74.38 363 SER A C 1
ATOM 2786 O O . SER A 1 363 ? 6.579 -12.896 7.938 1.00 74.38 363 SER A O 1
ATOM 2788 N N . VAL A 1 364 ? 6.980 -11.809 9.858 1.00 80.62 364 VAL A N 1
ATOM 2789 C CA . VAL A 1 364 ? 8.191 -11.149 9.352 1.00 80.62 364 VAL A CA 1
ATOM 2790 C C . VAL A 1 364 ? 9.305 -12.161 9.067 1.00 80.62 364 VAL A C 1
ATOM 2792 O O . VAL A 1 364 ? 10.005 -12.039 8.062 1.00 80.62 364 VAL A O 1
ATOM 2795 N N . LYS A 1 365 ? 9.465 -13.190 9.908 1.00 80.75 365 LYS A N 1
ATOM 2796 C CA . LYS A 1 365 ? 10.435 -14.269 9.673 1.00 80.75 365 LYS A CA 1
ATOM 2797 C C . LYS A 1 365 ? 10.128 -15.025 8.381 1.00 80.75 365 LYS A C 1
ATOM 2799 O O . LYS A 1 365 ? 11.058 -15.331 7.641 1.00 80.75 365 LYS A O 1
ATOM 2804 N N . SER A 1 366 ? 8.853 -15.288 8.092 1.00 80.75 366 SER A N 1
ATOM 2805 C CA . SER A 1 366 ? 8.423 -15.905 6.835 1.00 80.75 366 SER A CA 1
ATOM 2806 C C . SER A 1 366 ? 8.782 -15.031 5.633 1.00 80.75 366 SER A C 1
ATOM 2808 O O . SER A 1 366 ? 9.338 -15.545 4.668 1.00 80.75 366 SER A O 1
ATOM 2810 N N . ALA A 1 367 ? 8.535 -13.718 5.707 1.00 78.38 367 ALA A N 1
ATOM 2811 C CA . ALA A 1 367 ? 8.894 -12.778 4.640 1.00 78.38 367 ALA A CA 1
ATOM 2812 C C . ALA A 1 367 ? 10.416 -12.701 4.409 1.00 78.38 367 ALA A C 1
ATOM 2814 O O . ALA A 1 367 ? 10.889 -12.701 3.274 1.00 78.38 367 ALA A O 1
ATOM 2815 N N . LEU A 1 368 ? 11.210 -12.695 5.485 1.00 81.81 368 LEU A N 1
ATOM 2816 C CA . LEU A 1 368 ? 12.673 -12.738 5.392 1.00 81.81 368 LEU A CA 1
ATOM 2817 C C . LEU A 1 368 ? 13.181 -14.062 4.801 1.00 81.81 368 LEU A C 1
ATOM 2819 O O . LEU A 1 368 ? 14.169 -14.062 4.071 1.00 81.81 368 LEU A O 1
ATOM 2823 N N . ALA A 1 369 ? 12.519 -15.181 5.105 1.00 81.44 369 ALA A N 1
ATOM 2824 C CA . ALA A 1 369 ? 12.890 -16.496 4.592 1.00 81.44 369 ALA A CA 1
ATOM 2825 C C . ALA A 1 369 ? 12.567 -16.670 3.100 1.00 81.44 369 ALA A C 1
ATOM 2827 O O . ALA A 1 369 ? 13.286 -17.392 2.419 1.00 81.44 369 ALA A O 1
ATOM 2828 N N . SER A 1 370 ? 11.527 -16.016 2.572 1.00 75.88 370 SER A N 1
ATOM 2829 C CA . SER A 1 370 ? 11.223 -16.057 1.134 1.00 75.88 370 SER A CA 1
ATOM 2830 C C . SER A 1 370 ? 12.205 -15.253 0.276 1.00 75.88 370 SER A C 1
ATOM 2832 O O . SER A 1 370 ? 12.350 -15.536 -0.911 1.00 75.88 370 SER A O 1
ATOM 2834 N N . ASP A 1 371 ? 12.910 -14.280 0.858 1.00 70.19 371 ASP A N 1
ATOM 2835 C CA . ASP A 1 371 ? 13.797 -13.374 0.113 1.00 70.19 371 ASP A CA 1
ATOM 2836 C C . ASP A 1 371 ? 15.161 -14.002 -0.253 1.00 70.19 371 ASP A C 1
ATOM 2838 O O . ASP A 1 371 ? 15.906 -13.463 -1.071 1.00 70.19 371 ASP A O 1
ATOM 2842 N N . THR A 1 372 ? 15.503 -15.165 0.310 1.00 59.22 372 THR A N 1
ATOM 2843 C CA . THR A 1 372 ? 16.787 -15.849 0.064 1.00 59.22 372 THR A CA 1
ATOM 2844 C C . THR A 1 372 ? 16.841 -16.632 -1.252 1.00 59.22 372 THR A C 1
ATOM 2846 O O . THR A 1 372 ? 17.916 -17.082 -1.632 1.00 59.22 372 THR A O 1
ATOM 2849 N N . VAL A 1 373 ? 15.727 -16.775 -1.980 1.00 52.72 373 VAL A N 1
ATOM 2850 C CA . VAL A 1 373 ? 15.612 -17.714 -3.118 1.00 52.72 373 VAL A CA 1
ATOM 2851 C C . VAL A 1 373 ? 15.876 -17.066 -4.498 1.00 52.72 373 VAL A C 1
ATOM 2853 O O . VAL A 1 373 ? 15.837 -17.748 -5.514 1.00 52.72 373 VAL A O 1
ATOM 2856 N N . SER A 1 374 ? 16.181 -15.764 -4.588 1.00 53.00 374 SER A N 1
ATOM 2857 C CA . SER A 1 374 ? 16.193 -15.033 -5.879 1.00 53.00 374 SER A CA 1
ATOM 2858 C C . SER A 1 374 ? 17.551 -14.441 -6.323 1.00 53.00 374 SER A C 1
ATOM 2860 O O . SER A 1 374 ? 17.563 -13.531 -7.155 1.00 53.00 374 SER A O 1
ATOM 2862 N N . SER A 1 375 ? 18.699 -14.878 -5.795 1.00 48.75 375 SER A N 1
ATOM 2863 C CA . SER A 1 375 ? 19.991 -14.218 -6.085 1.00 48.75 375 SER A CA 1
ATOM 2864 C C . SER A 1 375 ? 20.684 -14.595 -7.401 1.00 48.75 375 SER A C 1
ATOM 2866 O O . SER A 1 375 ? 21.623 -13.899 -7.772 1.00 48.75 375 SER A O 1
ATOM 2868 N N . ASP A 1 376 ? 20.234 -15.616 -8.132 1.00 48.66 376 ASP A N 1
ATOM 2869 C CA . ASP A 1 376 ? 21.018 -16.195 -9.243 1.00 48.66 376 ASP A CA 1
ATOM 2870 C C . ASP A 1 376 ? 20.757 -15.548 -10.620 1.00 48.66 376 ASP A C 1
ATOM 2872 O O . ASP A 1 376 ? 20.929 -16.179 -11.661 1.00 48.66 376 ASP A O 1
ATOM 2876 N N . ALA A 1 377 ? 20.327 -14.283 -10.663 1.00 53.16 377 ALA A N 1
ATOM 2877 C CA . ALA A 1 377 ? 20.167 -13.574 -11.932 1.00 53.16 377 ALA A CA 1
ATOM 2878 C C . ALA A 1 377 ? 21.532 -13.099 -12.466 1.00 53.16 377 ALA A C 1
ATOM 2880 O O . ALA A 1 377 ? 22.205 -12.276 -11.844 1.00 53.16 377 ALA A O 1
ATOM 2881 N N . ASP A 1 378 ? 21.912 -13.622 -13.631 1.00 48.34 378 ASP A N 1
ATOM 2882 C CA . ASP A 1 378 ? 23.183 -13.366 -14.306 1.00 48.34 378 ASP A CA 1
ATOM 2883 C C . ASP A 1 378 ? 23.281 -11.909 -14.806 1.00 48.34 378 ASP A C 1
ATOM 2885 O O . ASP A 1 378 ? 22.364 -11.379 -15.443 1.00 48.34 378 ASP A O 1
ATOM 2889 N N . ALA A 1 379 ? 24.403 -11.236 -14.533 1.00 53.75 379 ALA A N 1
ATOM 2890 C CA . ALA A 1 379 ? 24.597 -9.813 -14.843 1.00 53.75 379 ALA A CA 1
ATOM 2891 C C . ALA A 1 379 ? 24.554 -9.506 -16.357 1.00 53.75 379 ALA A C 1
ATOM 2893 O O . ALA A 1 379 ? 24.319 -8.359 -16.746 1.00 53.75 379 ALA A O 1
ATOM 2894 N N . GLY A 1 380 ? 24.742 -10.523 -17.208 1.00 54.97 380 GLY A N 1
ATOM 2895 C CA . GLY A 1 380 ? 24.709 -10.399 -18.668 1.00 54.97 380 GLY A CA 1
ATOM 2896 C C . GLY A 1 380 ? 23.342 -10.017 -19.249 1.00 54.97 380 GLY A C 1
ATOM 2897 O O . GLY A 1 380 ? 23.278 -9.404 -20.311 1.00 54.97 380 GLY A O 1
ATOM 2898 N N . GLU A 1 381 ? 22.240 -10.299 -18.550 1.00 55.09 381 GLU A N 1
ATOM 2899 C CA . GLU A 1 381 ? 20.887 -10.041 -19.064 1.00 55.09 381 GLU A CA 1
ATOM 2900 C C . GLU A 1 381 ? 20.473 -8.561 -18.955 1.00 55.09 381 GLU A C 1
ATOM 2902 O O . GLU A 1 381 ? 19.631 -8.085 -19.717 1.00 55.09 381 GLU A O 1
ATOM 2907 N N . LEU A 1 382 ? 21.103 -7.796 -18.051 1.00 53.25 382 LEU A N 1
ATOM 2908 C CA . LEU A 1 382 ? 20.847 -6.358 -17.897 1.00 53.25 382 LEU A CA 1
ATOM 2909 C C . LEU A 1 382 ? 21.223 -5.569 -19.166 1.00 53.25 382 LEU A C 1
ATOM 2911 O O . LEU A 1 382 ? 20.633 -4.523 -19.428 1.00 53.25 382 LEU A O 1
ATOM 2915 N N . ALA A 1 383 ? 22.183 -6.086 -19.942 1.00 57.16 383 ALA A N 1
ATOM 2916 C CA . ALA A 1 383 ? 22.631 -5.528 -21.217 1.00 57.16 383 ALA A CA 1
ATOM 2917 C C . ALA A 1 383 ? 21.758 -5.954 -22.416 1.00 57.16 383 ALA A C 1
ATOM 2919 O O . ALA A 1 383 ? 21.914 -5.406 -23.502 1.00 57.16 383 ALA A O 1
ATOM 2920 N N . ALA A 1 384 ? 20.856 -6.928 -22.235 1.00 57.06 384 ALA A N 1
ATOM 2921 C CA . ALA A 1 384 ? 20.029 -7.497 -23.304 1.00 57.06 384 ALA A CA 1
ATOM 2922 C C . ALA A 1 384 ? 18.614 -6.899 -23.380 1.00 57.06 384 ALA A C 1
ATOM 2924 O O . ALA A 1 384 ? 17.856 -7.214 -24.299 1.00 57.06 384 ALA A O 1
ATOM 2925 N N . LEU A 1 385 ? 18.231 -6.040 -22.431 1.00 53.16 385 LEU A N 1
ATOM 2926 C CA . LEU A 1 385 ? 17.012 -5.251 -22.578 1.00 53.16 385 LEU A CA 1
ATOM 2927 C C . LEU A 1 385 ? 17.264 -4.240 -23.699 1.00 53.16 385 LEU A C 1
ATOM 2929 O O . LEU A 1 385 ? 18.211 -3.467 -23.570 1.00 53.16 385 LEU A O 1
ATOM 2933 N N . PRO A 1 386 ? 16.466 -4.233 -24.783 1.00 57.66 386 PRO A N 1
ATOM 2934 C CA . PRO A 1 386 ? 16.654 -3.251 -25.835 1.00 57.66 386 PRO A CA 1
ATOM 2935 C C . PRO A 1 386 ? 16.582 -1.865 -25.201 1.00 57.66 386 PRO A C 1
ATOM 2937 O O . PRO A 1 386 ? 15.638 -1.581 -24.453 1.00 57.66 386 PRO A O 1
ATOM 2940 N N . ASP A 1 387 ? 17.585 -1.031 -25.480 1.00 48.53 387 ASP A N 1
ATOM 2941 C CA . ASP A 1 387 ? 17.522 0.399 -25.212 1.00 48.53 387 ASP A CA 1
ATOM 2942 C C . ASP A 1 387 ? 16.337 0.930 -26.017 1.00 48.53 387 ASP A C 1
ATOM 2944 O O . ASP A 1 387 ? 16.437 1.237 -27.202 1.00 48.53 387 ASP A O 1
ATOM 2948 N N . ALA A 1 388 ? 15.160 0.947 -25.394 1.00 49.28 388 ALA A N 1
ATOM 2949 C CA . ALA A 1 388 ? 14.031 1.669 -25.932 1.00 49.28 388 ALA A CA 1
ATOM 2950 C C . ALA A 1 388 ? 14.416 3.140 -25.820 1.00 49.28 388 ALA A C 1
ATOM 2952 O O . ALA A 1 388 ? 14.318 3.709 -24.727 1.00 49.28 388 ALA A O 1
ATOM 2953 N N . ASP A 1 389 ? 14.907 3.716 -26.922 1.00 52.38 389 ASP A N 1
ATOM 2954 C CA . ASP A 1 389 ? 15.206 5.137 -26.998 1.00 52.38 389 ASP A CA 1
ATOM 2955 C C . ASP A 1 389 ? 13.939 5.882 -26.549 1.00 52.38 389 ASP A C 1
ATOM 2957 O O . ASP A 1 389 ? 12.868 5.705 -27.146 1.00 52.38 389 ASP A O 1
ATOM 2961 N N . PRO A 1 390 ? 13.996 6.677 -25.466 1.00 43.81 390 PRO A N 1
ATOM 2962 C CA . PRO A 1 390 ? 12.872 7.507 -25.062 1.00 43.81 390 PRO A CA 1
ATOM 2963 C C . PRO A 1 390 ? 12.329 8.346 -26.229 1.00 43.81 390 PRO A C 1
ATOM 2965 O O . PRO A 1 390 ? 11.120 8.578 -26.294 1.00 43.81 390 PRO A O 1
ATOM 2968 N N . ALA A 1 391 ? 13.190 8.719 -27.187 1.00 51.97 391 ALA A N 1
ATOM 2969 C CA . ALA A 1 391 ? 12.810 9.415 -28.407 1.00 51.97 391 ALA A CA 1
ATOM 2970 C C . ALA A 1 391 ? 11.902 8.586 -29.328 1.00 51.97 391 ALA A C 1
ATOM 2972 O O . ALA A 1 391 ? 11.040 9.171 -29.975 1.00 51.97 391 ALA A O 1
ATOM 2973 N N . ASP A 1 392 ? 12.009 7.255 -29.363 1.00 50.44 392 ASP A N 1
ATOM 2974 C CA . ASP A 1 392 ? 11.136 6.400 -30.180 1.00 50.44 392 ASP A CA 1
ATOM 2975 C C . ASP A 1 392 ? 9.727 6.293 -29.587 1.00 50.44 392 ASP A C 1
ATOM 2977 O O . ASP A 1 392 ? 8.725 6.342 -30.310 1.00 50.44 392 ASP A O 1
ATOM 2981 N N . LEU A 1 393 ? 9.623 6.223 -28.256 1.00 48.72 393 LEU A N 1
ATOM 2982 C CA . LEU A 1 393 ? 8.335 6.269 -27.560 1.00 48.72 393 LEU A CA 1
ATOM 2983 C C . LEU A 1 393 ? 7.683 7.647 -27.696 1.00 48.72 393 LEU A C 1
ATOM 2985 O O . LEU A 1 393 ? 6.475 7.731 -27.936 1.00 48.72 393 LEU A O 1
ATOM 2989 N N . ASP A 1 394 ? 8.464 8.720 -27.582 1.00 51.44 394 ASP A N 1
ATOM 2990 C CA . ASP A 1 394 ? 7.970 10.081 -27.767 1.00 51.44 394 ASP A CA 1
ATOM 2991 C C . ASP A 1 394 ? 7.625 10.371 -29.229 1.00 51.44 394 ASP A C 1
ATOM 2993 O O . ASP A 1 394 ? 6.599 10.995 -29.483 1.00 51.44 394 ASP A O 1
ATOM 2997 N N . LYS A 1 395 ? 8.370 9.844 -30.205 1.00 54.47 395 LYS A N 1
ATOM 2998 C CA . LYS A 1 395 ? 8.053 9.948 -31.635 1.00 54.47 395 LYS A CA 1
ATOM 2999 C C . LYS A 1 395 ? 6.757 9.219 -31.979 1.00 54.47 395 LYS A C 1
ATOM 3001 O O . LYS A 1 395 ? 5.869 9.835 -32.563 1.00 54.47 395 LYS A O 1
ATOM 3006 N N . ALA A 1 396 ? 6.585 7.968 -31.549 1.00 53.50 396 ALA A N 1
ATOM 3007 C CA . ALA A 1 396 ? 5.338 7.227 -31.763 1.00 53.50 396 ALA A CA 1
ATOM 3008 C C . ALA A 1 396 ? 4.131 7.932 -31.107 1.00 53.50 396 ALA A C 1
ATOM 3010 O O . ALA A 1 396 ? 3.034 7.984 -31.673 1.00 53.50 396 ALA A O 1
ATOM 3011 N N . ARG A 1 397 ? 4.331 8.543 -29.930 1.00 50.97 397 ARG A N 1
ATOM 3012 C CA . ARG A 1 397 ? 3.317 9.368 -29.251 1.00 50.97 397 ARG A CA 1
ATOM 3013 C C . ARG A 1 397 ? 3.037 10.680 -29.979 1.00 50.97 397 ARG A C 1
ATOM 3015 O O . ARG A 1 397 ? 1.872 11.062 -30.082 1.00 50.97 397 ARG A O 1
ATOM 3022 N N . LEU A 1 398 ? 4.064 11.361 -30.484 1.00 48.31 398 LEU A N 1
ATOM 3023 C CA . LEU A 1 398 ? 3.955 12.604 -31.251 1.00 48.31 398 LEU A CA 1
ATOM 3024 C C . LEU A 1 398 ? 3.255 12.365 -32.589 1.00 48.31 398 LEU A C 1
ATOM 3026 O O . LEU A 1 398 ? 2.375 13.140 -32.948 1.00 48.31 398 LEU A O 1
ATOM 3030 N N . GLU A 1 399 ? 3.554 11.269 -33.283 1.00 55.25 399 GLU A N 1
ATOM 3031 C CA . GLU A 1 399 ? 2.879 10.862 -34.520 1.00 55.25 399 GLU A CA 1
ATOM 3032 C C . GLU A 1 399 ? 1.405 10.509 -34.259 1.00 55.25 399 GLU A C 1
ATOM 3034 O O . GLU A 1 399 ? 0.504 10.982 -34.962 1.00 55.25 399 GLU A O 1
ATOM 3039 N N . GLN A 1 400 ? 1.116 9.775 -33.179 1.00 50.62 400 GLN A N 1
ATOM 3040 C CA . GLN A 1 400 ? -0.259 9.487 -32.769 1.00 50.62 400 GLN A CA 1
ATOM 3041 C C . GLN A 1 400 ? -1.018 10.763 -32.355 1.00 50.62 400 GLN A C 1
ATOM 3043 O O . GLN A 1 400 ? -2.192 10.920 -32.699 1.00 50.62 400 GLN A O 1
ATOM 3048 N N . ALA A 1 401 ? -0.371 11.704 -31.662 1.00 44.53 401 ALA A N 1
ATOM 3049 C CA . ALA A 1 401 ? -0.958 12.987 -31.276 1.00 44.53 401 ALA A CA 1
ATOM 3050 C C . ALA A 1 401 ? -1.178 13.916 -32.484 1.00 44.53 401 ALA A C 1
ATOM 3052 O O . ALA A 1 401 ? -2.233 14.549 -32.588 1.00 44.53 401 ALA A O 1
ATOM 3053 N N . ALA A 1 402 ? -0.236 13.964 -33.427 1.00 47.84 402 ALA A N 1
ATOM 3054 C CA . ALA A 1 402 ? -0.337 14.734 -34.663 1.00 47.84 402 ALA A CA 1
ATOM 3055 C C . ALA A 1 402 ? -1.478 14.223 -35.554 1.00 47.84 402 ALA A C 1
ATOM 3057 O O . ALA A 1 402 ? -2.272 15.026 -36.049 1.00 47.84 402 ALA A O 1
ATOM 3058 N N . SER A 1 403 ? -1.633 12.897 -35.680 1.00 48.75 403 SER A N 1
ATOM 3059 C CA . SER A 1 403 ? -2.752 12.298 -36.424 1.00 48.75 403 SER A CA 1
ATOM 3060 C C . SER A 1 403 ? -4.113 12.697 -35.836 1.00 48.75 403 SER A C 1
ATOM 3062 O O . SER A 1 403 ? -5.000 13.120 -36.573 1.00 48.75 403 SER A O 1
ATOM 3064 N N . ARG A 1 404 ? -4.250 12.689 -34.501 1.00 48.84 404 ARG A N 1
ATOM 3065 C CA . ARG A 1 404 ? -5.484 13.080 -33.796 1.00 48.84 404 ARG A CA 1
ATOM 3066 C C . ARG A 1 404 ? -5.772 14.572 -33.885 1.00 48.84 404 ARG A C 1
ATOM 3068 O O . ARG A 1 404 ? -6.921 14.957 -34.067 1.00 48.84 404 ARG A O 1
ATOM 3075 N N . THR A 1 405 ? -4.744 15.413 -33.780 1.00 46.03 405 THR A N 1
ATOM 3076 C CA . THR A 1 405 ? -4.898 16.875 -33.866 1.00 46.03 405 THR A CA 1
ATOM 3077 C C . THR A 1 405 ? -5.389 17.276 -35.254 1.00 46.03 405 THR A C 1
ATOM 3079 O O . THR A 1 405 ? -6.271 18.122 -35.371 1.00 46.03 405 THR A O 1
ATOM 3082 N N . LYS A 1 406 ? -4.905 16.598 -36.303 1.00 43.47 406 LYS A N 1
ATOM 3083 C CA . LYS A 1 406 ? -5.366 16.800 -37.680 1.00 43.47 406 LYS A CA 1
ATOM 3084 C C . LYS A 1 406 ? -6.842 16.419 -37.856 1.00 43.47 406 LYS A C 1
ATOM 3086 O O . LYS A 1 406 ? -7.579 17.162 -38.493 1.00 43.47 406 LYS A O 1
ATOM 3091 N N . THR A 1 407 ? -7.302 15.323 -37.249 1.00 43.59 407 THR A N 1
ATOM 3092 C CA . THR A 1 407 ? -8.713 14.899 -37.323 1.00 43.59 407 THR A CA 1
ATOM 3093 C C . THR A 1 407 ? -9.648 15.819 -36.527 1.00 43.59 407 THR A C 1
ATOM 3095 O O . THR A 1 407 ? -10.722 16.169 -37.010 1.00 43.59 407 THR A O 1
ATOM 3098 N N . THR A 1 408 ? -9.238 16.272 -35.338 1.00 42.72 408 THR A N 1
ATOM 3099 C CA . THR A 1 408 ? -10.062 17.145 -34.482 1.00 42.72 408 THR A CA 1
ATOM 3100 C C . THR A 1 408 ? -10.104 18.591 -34.986 1.00 42.72 408 THR A C 1
ATOM 3102 O O . THR A 1 408 ? -11.152 19.226 -34.911 1.00 42.72 408 THR A O 1
ATOM 3105 N N . ALA A 1 409 ? -9.009 19.114 -35.551 1.00 37.47 409 ALA A N 1
ATOM 3106 C CA . ALA A 1 409 ? -8.975 20.463 -36.127 1.00 37.47 409 ALA A CA 1
ATOM 3107 C C . ALA A 1 409 ? -9.877 20.589 -37.367 1.00 37.47 409 ALA A C 1
ATOM 3109 O O . ALA A 1 409 ? -10.560 21.597 -37.527 1.00 37.47 409 ALA A O 1
ATOM 3110 N N . VAL A 1 410 ? -9.948 19.541 -38.197 1.00 45.34 410 VAL A N 1
ATOM 3111 C CA . VAL A 1 410 ? -10.861 19.483 -39.353 1.00 45.34 410 VAL A CA 1
ATOM 3112 C C . VAL A 1 410 ? -12.330 19.428 -38.907 1.00 45.34 410 VAL A C 1
ATOM 3114 O O . VAL A 1 410 ? -13.181 20.031 -39.552 1.00 45.34 410 VAL A O 1
ATOM 3117 N N . ALA A 1 411 ? -12.632 18.784 -37.774 1.00 43.62 411 ALA A N 1
ATOM 3118 C CA . ALA A 1 411 ? -13.986 18.752 -37.215 1.00 43.62 411 ALA A CA 1
ATOM 3119 C C . ALA A 1 411 ? -14.394 20.073 -36.527 1.00 43.62 411 ALA A C 1
ATOM 3121 O O . ALA A 1 411 ? -15.543 20.489 -36.637 1.00 43.62 411 ALA A O 1
ATOM 3122 N N . ALA A 1 412 ? -13.464 20.752 -35.845 1.00 38.53 412 ALA A N 1
ATOM 3123 C CA . ALA A 1 412 ? -13.743 21.98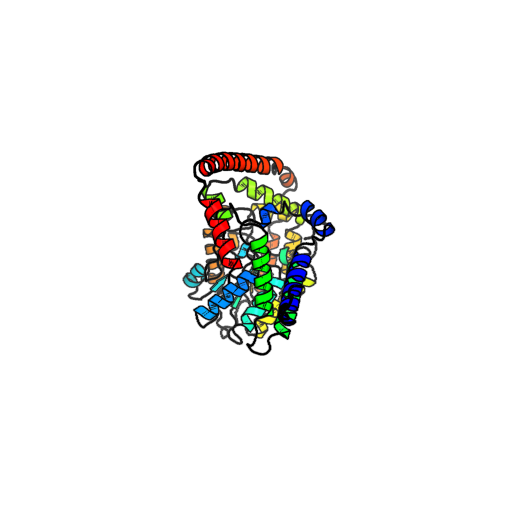1 -35.095 1.00 38.53 412 ALA A CA 1
ATOM 3124 C C . ALA A 1 412 ? -13.871 23.232 -35.985 1.00 38.53 412 ALA A C 1
ATOM 3126 O O . ALA A 1 412 ? -14.667 24.122 -35.688 1.00 38.53 412 ALA A O 1
ATOM 3127 N N . LEU A 1 413 ? -13.131 23.297 -37.098 1.00 39.03 413 LEU A N 1
ATOM 3128 C CA . LEU A 1 413 ? -13.206 24.422 -38.041 1.00 39.03 413 LEU A CA 1
ATOM 3129 C C . LEU A 1 413 ? -14.509 24.444 -38.861 1.00 39.03 413 LEU A C 1
ATOM 3131 O O . LEU A 1 413 ? -14.839 25.471 -39.444 1.00 39.03 413 LEU A O 1
ATOM 3135 N N . GLY A 1 414 ? -15.278 23.351 -38.867 1.00 42.84 414 GLY A N 1
ATOM 3136 C CA . GLY A 1 414 ? -16.591 23.291 -39.513 1.00 42.84 414 GLY A CA 1
ATOM 3137 C C . GLY A 1 414 ? -17.762 23.814 -38.668 1.00 42.84 414 GLY A C 1
ATOM 3138 O O . GLY A 1 414 ? -18.854 23.960 -39.207 1.00 42.84 414 GLY A O 1
ATOM 3139 N N . SER A 1 415 ? -17.581 24.081 -37.363 1.00 43.16 415 SER A N 1
ATOM 3140 C CA . SER A 1 415 ? -18.714 24.223 -36.425 1.00 43.16 415 SER A CA 1
ATOM 3141 C C . SER A 1 415 ? -18.780 25.512 -35.592 1.00 43.16 415 SER A C 1
ATOM 3143 O O . SER A 1 415 ? -19.692 25.638 -34.775 1.00 43.16 415 SER A O 1
ATOM 3145 N N . VAL A 1 416 ? -17.870 26.480 -35.752 1.00 40.44 416 VAL A N 1
ATOM 3146 C CA . VAL A 1 416 ? -17.902 27.723 -34.949 1.00 40.44 416 VAL A CA 1
ATOM 3147 C C . VAL A 1 416 ? -18.421 28.894 -35.784 1.00 40.44 416 VAL A C 1
ATOM 3149 O O . VAL A 1 416 ? -17.675 29.557 -36.496 1.00 40.44 416 VAL A O 1
ATOM 3152 N N . GLY A 1 417 ? -19.730 29.138 -35.696 1.00 46.31 417 GLY A N 1
ATOM 3153 C CA . GLY A 1 417 ? -20.377 30.329 -36.250 1.00 46.31 417 GLY A CA 1
ATOM 3154 C C . GLY A 1 417 ? -20.271 31.565 -35.331 1.00 46.31 417 GLY A C 1
ATOM 3155 O O . GLY A 1 417 ? -19.956 31.434 -34.145 1.00 46.31 417 GLY A O 1
ATOM 3156 N N . PRO A 1 418 ? -20.597 32.770 -35.841 1.00 41.91 418 PRO A N 1
ATOM 3157 C CA . PRO A 1 418 ? -20.412 34.071 -35.169 1.00 41.91 418 PRO A CA 1
ATOM 3158 C C . PRO A 1 418 ? -21.190 34.276 -33.852 1.00 41.91 418 PRO A C 1
ATOM 3160 O O . PRO A 1 418 ? -20.964 35.251 -33.142 1.00 41.91 418 PRO A O 1
AT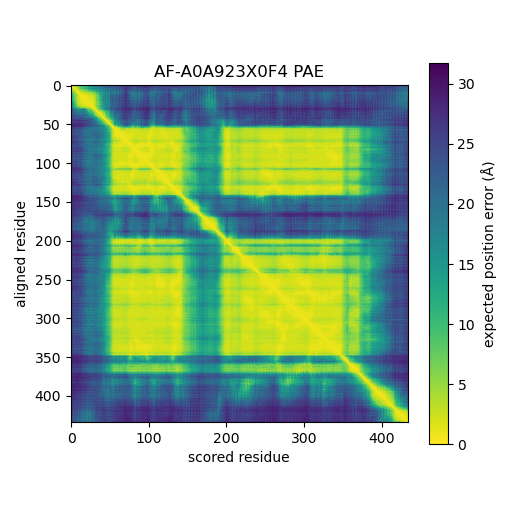OM 3163 N N . THR A 1 419 ? -22.054 33.341 -33.457 1.00 51.00 419 THR A N 1
ATOM 3164 C CA . THR A 1 419 ? -22.895 33.431 -32.250 1.00 51.00 419 THR A CA 1
ATOM 3165 C C . THR A 1 419 ? -22.150 33.209 -30.926 1.00 51.00 419 THR A C 1
ATOM 3167 O O . THR A 1 419 ? -22.746 33.384 -29.860 1.00 51.00 419 THR A O 1
ATOM 3170 N N . PHE A 1 420 ? -20.871 32.815 -30.952 1.00 44.28 420 PHE A N 1
ATOM 3171 C CA . PHE A 1 420 ? -20.088 32.549 -29.736 1.00 44.28 420 PHE A CA 1
ATOM 3172 C C . PHE A 1 420 ? -19.518 33.829 -29.100 1.00 44.28 420 PHE A C 1
ATOM 3174 O O . PHE A 1 420 ? -19.643 34.019 -27.889 1.00 44.28 420 PHE A O 1
ATOM 3181 N N . LEU A 1 421 ? -18.979 34.751 -29.910 1.00 43.75 421 LEU A N 1
ATOM 3182 C CA . LEU A 1 421 ? -18.461 36.038 -29.417 1.00 43.75 421 LEU A CA 1
ATOM 3183 C C . LEU A 1 421 ? -19.576 36.916 -28.826 1.00 43.75 421 LEU A C 1
ATOM 3185 O O . LEU A 1 421 ? -19.387 37.584 -27.810 1.00 43.75 421 LEU A O 1
ATOM 3189 N N . GLU A 1 422 ? -20.763 36.860 -29.426 1.00 43.38 422 GLU A N 1
ATOM 3190 C CA . GLU A 1 422 ? -21.925 37.653 -29.019 1.00 43.38 422 GLU A CA 1
ATOM 3191 C C . GLU A 1 422 ? -22.473 37.241 -27.641 1.00 43.38 422 GLU A C 1
ATOM 3193 O O . GLU A 1 422 ? -22.914 38.079 -26.854 1.00 43.38 422 GLU A O 1
ATOM 3198 N N . ARG A 1 423 ? -22.398 35.949 -27.290 1.00 51.81 423 ARG A N 1
ATOM 3199 C CA . ARG A 1 423 ? -22.835 35.459 -25.970 1.00 51.81 423 ARG A CA 1
ATOM 3200 C C . ARG A 1 423 ? -21.850 35.802 -24.856 1.00 51.81 423 ARG A C 1
ATOM 3202 O O . ARG A 1 423 ? -22.289 36.132 -23.755 1.00 51.81 423 ARG A O 1
ATOM 3209 N N . GLY A 1 424 ? -20.547 35.775 -25.145 1.00 47.69 424 GLY A N 1
ATOM 3210 C CA . GLY A 1 424 ? -19.511 36.140 -24.174 1.00 47.69 424 GLY A CA 1
ATOM 3211 C C . GLY A 1 424 ? -19.591 37.611 -23.756 1.00 47.69 424 GLY A C 1
ATOM 3212 O O . GLY A 1 424 ? -19.550 37.928 -22.567 1.00 47.69 424 GLY A O 1
ATOM 3213 N N . LEU A 1 425 ? -19.800 38.512 -24.720 1.00 48.50 425 LEU A N 1
ATOM 3214 C CA . LEU A 1 425 ? -19.916 39.950 -24.451 1.00 48.50 425 LEU A CA 1
ATOM 3215 C C . LEU A 1 425 ? -21.201 40.303 -23.680 1.00 48.50 425 LEU A C 1
ATOM 3217 O O . LEU A 1 425 ? -21.172 41.149 -22.784 1.00 48.50 425 LEU A O 1
ATOM 3221 N N . ASN A 1 426 ? -22.307 39.604 -23.948 1.00 52.31 426 ASN A N 1
ATOM 3222 C CA . ASN A 1 426 ? -23.571 39.821 -23.240 1.00 52.31 426 ASN A CA 1
ATOM 3223 C C . ASN A 1 426 ? -23.536 39.353 -21.772 1.00 52.31 426 ASN A C 1
ATOM 3225 O O . ASN A 1 426 ? -24.117 40.015 -20.910 1.00 52.31 426 ASN A O 1
ATOM 3229 N N . GLN A 1 427 ? -22.821 38.267 -21.451 1.00 49.28 427 GLN A N 1
ATOM 3230 C CA . GLN A 1 427 ? -22.656 37.820 -20.060 1.00 49.28 427 GLN A CA 1
ATOM 3231 C C . GLN A 1 427 ? -21.752 38.751 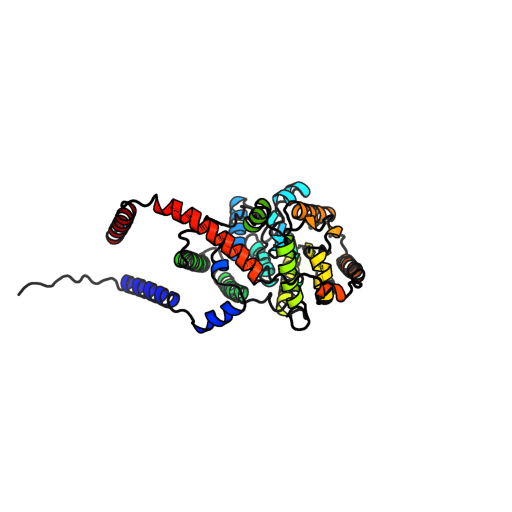-19.240 1.00 49.28 427 GLN A C 1
ATOM 3233 O O . GLN A 1 427 ? -22.064 39.046 -18.085 1.00 49.28 427 GLN A O 1
ATOM 3238 N N . LEU A 1 428 ? -20.684 39.284 -19.842 1.00 42.44 428 LEU A N 1
ATOM 3239 C CA . LEU A 1 428 ? -19.817 40.269 -19.185 1.00 42.44 428 LEU A CA 1
ATOM 3240 C C . LEU A 1 428 ? -20.553 41.589 -18.906 1.00 42.44 428 LEU A C 1
ATOM 3242 O O . LEU A 1 428 ? -20.392 42.176 -17.837 1.00 42.44 428 LEU A O 1
ATOM 3246 N N . GLY A 1 429 ? -21.439 42.013 -19.811 1.00 48.00 429 GLY A N 1
ATOM 3247 C CA . GLY A 1 429 ? -22.290 43.185 -19.600 1.00 48.00 429 GLY A CA 1
ATOM 3248 C C . GLY A 1 429 ? -23.360 43.008 -18.513 1.00 48.00 429 GLY A C 1
ATOM 3249 O O . GLY A 1 429 ? -23.849 44.003 -17.979 1.00 48.00 429 GLY A O 1
ATOM 3250 N N . ALA A 1 430 ? -23.761 41.779 -18.180 1.00 49.25 430 ALA A N 1
ATOM 3251 C CA . ALA A 1 430 ? -24.732 41.510 -17.115 1.00 49.25 430 ALA A CA 1
ATOM 3252 C C . ALA A 1 430 ? -24.080 41.528 -15.721 1.00 49.25 430 ALA A C 1
ATOM 3254 O O . ALA A 1 430 ? -24.661 42.064 -14.782 1.00 49.25 430 ALA A O 1
ATOM 3255 N N . LEU A 1 431 ? -22.849 41.024 -15.606 1.00 38.72 431 LEU A N 1
ATOM 3256 C CA . LEU A 1 431 ? -22.079 41.011 -14.355 1.00 38.72 431 LEU A CA 1
ATOM 3257 C C . LEU A 1 431 ? -21.573 42.394 -13.931 1.00 38.72 431 LEU A C 1
ATOM 3259 O O . LEU A 1 431 ? -21.389 42.633 -12.748 1.00 38.72 431 LEU A O 1
ATOM 3263 N N . ALA A 1 432 ? -21.377 43.316 -14.874 1.00 38.34 432 ALA A N 1
ATOM 3264 C CA . ALA A 1 432 ? -20.978 44.691 -14.566 1.00 38.34 432 ALA A CA 1
ATOM 3265 C C . ALA A 1 432 ? -22.141 45.584 -14.079 1.00 38.34 432 ALA A C 1
ATOM 3267 O O . ALA A 1 432 ? -21.917 46.744 -13.736 1.00 38.34 432 ALA A O 1
ATOM 3268 N N . ARG A 1 433 ? -23.385 45.079 -14.100 1.00 46.38 433 ARG A N 1
ATOM 3269 C CA . ARG A 1 433 ? -24.607 45.836 -13.769 1.00 46.38 433 ARG A CA 1
ATOM 3270 C C . ARG A 1 433 ? -25.314 45.378 -12.487 1.00 46.38 433 ARG A C 1
ATOM 3272 O O . ARG A 1 433 ? -26.292 46.019 -12.110 1.00 46.38 433 ARG A O 1
ATOM 3279 N N . GLY A 1 434 ? -24.846 44.307 -11.845 1.00 43.78 434 GLY A N 1
ATOM 3280 C CA . GLY A 1 434 ? -25.287 43.861 -10.516 1.00 43.78 434 GLY A CA 1
ATOM 3281 C C . GLY A 1 434 ? -24.201 44.114 -9.489 1.00 43.78 434 GLY A C 1
ATOM 3282 O O . GLY A 1 434 ? -24.567 44.395 -8.328 1.00 43.78 434 GLY A O 1
#

Foldseek 3Di:
DDDDDDPDDDPPVVVVVVVVVVVVVVVVVDDPPVVVVVCCVPDPDCVVVLQAPQFDLLNLLVLQLLLCVVVVAGWQEEEAEALLQLLQDQVLLCVLPVTGYAYSYGHLRALQSSLVVQVSQCVSPPLRRHAYAYQDELCSQWPVVVDCVSVVVVVVVVVVVVVPPDDPDPPSVVVVVVVVVVVSVVVDPPPDDPPHQPQDSSRRTDNVPLVVCVVVPNPQVLVQLVVLVVLLCCQAVVNTLQDGDPVSLVSNLSSQVSQVVSLHAHEYEHAAWAPVSCQLSVVSHVLVSQLNSLVSQLVSLVPGGYAYAYCHDLVLLPGHNVQASHTRHGDSVSSSSVSNSCVVQPNNDPPSVPPSPPSNNVRSVVVNVVSVPRDPRDPVVNVVSPPPPVVVVVVVVVVVVVVVCVVVVVVVVVDDDPVPVVVVVVVVVVVVVD

Sequence (434 aa):
MHRFSSLRSIPLGTVALALFALLAAVLVAVPNARGAEIAEGYYGSNKERAEGSIPSLGGKIIGYSQYVDKNGFPPQNLILGTSRGMMLDPRVVKRVSGRTAFNSSVSDGAARELYAMGNFSELIAPGRAPHLVIMFDIEGLDRRAATQRVLATMKSERAIRTACPKAAKCTTFWRTKALEIVRDATIGHEGRPDLKLLQRPDGMILSPHLARLHRVGQDFVALRNHRIQIRVNSYRPGGGFDKLMPIPMAATRDLIKLANGWGDTPTIIITPMHPDCIRICGAAGRNAHHRNALTFFAQLAKTRQFDLHDFTDPKSYGGNAAGFYEDIHLRPVAAAQVVQAIDKFGGWDVDPRKPTTVDTAASVKSALASDTVSSDADAGELAALPDADPADLDKARLEQAASRTKTTAVAALGSVGPTFLERGLNQLGALARG

Radius of gyration: 25.59 Å; Cα contacts (8 Å, |Δi|>4): 538; chains: 1; bounding box: 50×96×60 Å

Solvent-accessible surface area (backbone atoms only — not comparable to full-atom values): 24038 Å² total; per-residue (Å²): 141,81,87,90,85,80,84,73,81,74,57,69,67,59,56,53,51,52,51,51,53,49,51,53,50,51,66,69,67,59,76,66,72,78,62,53,65,69,45,53,80,77,43,78,59,74,72,67,75,72,59,37,74,72,56,40,67,68,60,38,54,50,40,50,49,53,37,25,67,73,66,76,47,64,43,55,27,36,35,31,16,17,50,61,36,24,49,41,49,34,67,54,43,28,70,75,68,68,38,49,36,32,26,52,28,18,56,76,35,18,26,54,54,44,26,52,50,56,54,47,47,34,73,76,33,69,98,51,56,46,41,44,31,32,31,38,55,71,66,28,28,18,65,70,42,68,46,68,68,55,60,56,52,46,58,47,45,56,48,48,66,70,56,48,92,70,96,66,70,68,56,69,61,52,49,55,48,50,50,51,51,50,50,59,62,71,68,58,72,86,87,62,81,84,52,61,61,54,60,42,78,44,36,25,40,54,60,62,63,66,54,45,42,53,73,72,66,53,66,37,65,62,53,19,53,56,52,39,52,58,45,26,59,32,20,25,86,86,40,50,39,71,49,78,31,72,66,29,48,46,27,45,52,49,36,46,51,52,38,43,71,77,64,36,63,35,29,34,32,36,46,50,36,23,59,67,37,52,58,58,24,29,78,29,33,40,49,61,39,46,51,51,47,51,50,51,49,51,61,44,46,78,80,50,61,43,42,50,45,64,30,39,54,33,65,73,38,73,44,52,64,86,28,35,55,40,40,48,40,54,32,68,70,34,25,49,34,47,50,52,43,38,48,76,76,43,58,74,66,81,49,82,85,53,75,74,83,66,50,37,64,57,34,40,49,51,47,60,61,64,65,72,78,71,80,85,70,65,78,72,57,74,76,66,57,77,83,73,51,67,65,57,59,50,46,57,48,47,53,54,49,50,55,49,50,57,56,50,52,64,59,55,74,75,69,77,63,82,70,58,64,59,52,56,55,53,54,55,59,52,66,77,72,111

Secondary structure (DSSP, 8-state):
-----------HHHHHHHHHHHHHHHHHH---HHHHHHHHTTS--TTTTTSS----HHHHHHHHHHHHHHHSS--SEEEEESTTTTT--HHHHHHHHS--EEE---SS--HHHHHHHHHHHHHHSTT-PPEEEEEE-GGGGSSGGG-THHHHHHHHHHHHHHH-SSS--THHHHHHHHHHHHHHHHT--TTS-----EE-TTS-EE-HHHHHHHHTT--HHHHHHHHHHHHHHHHSTTSS-SS--HHHHHHHHHHHHHHHHTT---EEEEPP--HHHHHHHIIIIIHHHHHHHHHHHHHHHTTS--EEEE-SSGGGGT--GGGBSSSSPBPHHHHHHHHHHHHHTTTT---TTS-----HHHHHHHHHHHGGG-----GGGGG-S----HHHHHHHHHHHHHHHHHHHHHHHTTS--THHHHHHHHHHHHHT--